Protein AF-0000000065960435 (afdb_homodimer)

pLDDT: mean 92.98, std 10.76, range [47.56, 98.94]

Radius of gyration: 24.52 Å; Cα contacts (8 Å, |Δi|>4): 1076; chains: 2; bounding box: 46×84×53 Å

Organism: Thermoplasma acidophilum (strain ATCC 25905 / DSM 1728 / JCM 9062 / NBRC 15155 / AMRC-C165) (NCBI:txid273075)

InterPro domains:
  IPR001048 Aspartate/glutamate/uridylate kinase [PF00696] (2-215)
  IPR024192 Fosfomycin resistance kinase, FomA-type [NF040647] (2-244)
  IPR024192 Fosfomycin resistance kinase, FomA-type [PIRSF016496] (1-245)
  IPR024192 Fosfomycin resistance kinase, FomA-type [cd04241] (1-244)
  IPR036393 Acetylglutamate kinase-like superfamily [G3DSA:3.40.1160.10] (1-245)
  IPR036393 Acetylglutamate kinase-like superfamily [SSF53633] (1-244)

Secondary structure (DSSP, 8-state):
-EEEEE-HHHHB-TTSTT-B-HHHHHHHHHHHTT-TTEEEEEE--HHHHHHHHHHTT-SEE--HHHHHHHHHHHHHHHHHHHHHHHHHHHTT--EEE--GGG-EETTEE--HHHHHHHHTT-EEEEE-EEEE-SSSEEEEE-HHHHHHHHHHHH--SEEEEEESSSS-BSS-TTT-TT--B-SEE-TTTSHHHHHHH--HHHHHHHHHHHHHHTT-SS-EEEEETT-GGGGGGTTSTT--SEEE-/-EEEEE-HHHHB-TTSTT-B-HHHHHHHHHHHTT-TTEEEEEE--HHHHHHHHHHTT-SEE--HHHHHHHHHHHHHHHHHHHHHHHHHHHTT--EEE--GGG-EETTEE--HHHHHHHHTT-EEEEE-EEEE-SSSEEEEE-HHHHHHHHHHHH--SEEEEEESSSS-BSS-TTT-TT--B-SEE-TTTSHHHHHHH--HHHHHHHHHHHHHHTT-SS-EEEEETT-GGGGGGTTSTT--SEEE-

Sequence (490 aa):
MMILKIGGSVITDKSAYRTARTYAIRSIVKVLSGIEDLVCVVHGGGSFGHIKAMEFGLPGPKNPRSSIGYSIVHRDMENLDLMVIDAMIEMGMRPISVPISALRYDGRFDYTPLIRYIDAGFVPVSYGDVYIKDEHSYGIYSGDDIMADMAELLKPDVAVFLTDVDGIYSKDPKRNPDAVLLRDIDTNITFDRVQNDVTGGIGKKFESMVKMKSSVKNGVYLINGNHPERIGDIGKESFIGTVIRMMILKIGGSVITDKSAYRTARTYAIRSIVKVLSGIEDLVCVVHGGGSFGHIKAMEFGLPGPKNPRSSIGYSIVHRDMENLDLMVIDAMIEMGMRPISVPISALRYDGRFDYTPLIRYIDAGFVPVSYGDVYIKDEHSYGIYSGDDIMADMAELLKPDVAVFLTDVDGIYSKDPKRNPDAVLLRDIDTNITFDRVQNDVTGGIGKKFESMVKMKSSVKNGVYLINGNHPERIGDIGKESFIGTVIR

Foldseek 3Di:
DEEEEEEQQQFADLVDALGGNLVLLLVLLLLVLPPQQYQEYEYEQRNLADPLCVVQVPFDWDDPSVVVSQVSSQVSSVVVVVSNVVSNVVSVAAEDEDEQQVQDDPQDGDCVVSVVCSVVPHHYYYAWGWHDRDPTTIHIQGSLNVQLVCLQVPLEQEYEYADQDQEQWLADCVVPVVIDHAAEDACPPSPVRSLVHQDDPRNVNVVSQQSSQVSHNNWYWYHHSSPSVLVVQPPHPPRTYHTYD/DEEEEEEQQQFADLVDALGGNLVLLLVLLLLVLPPQQYQEYEYEQRNLADPLCVVQVPFDWDDPSVVVSQVSSQVSSVVVVVSNVVSNVVSVAAEDEDEQQVQDDPQDGDCVVSVVCSVVVHHYYYAWGWHDRDPTTIHIQGSLNVQLVCLQVPLEQEYEYADQDQEQWLADCVVPVPIDHAAEDACPPSPVRSLVHQDDPRNVNVVSQQSSQVSHNNWYWYHHSSPSVLVVQPPHPPRTYHTYD

Structure (mmCIF, N/CA/C/O backbone):
data_AF-0000000065960435-model_v1
#
loop_
_entity.id
_entity.type
_entity.pdbx_description
1 polymer 'Isopentenyl phosphate kinase'
#
loop_
_atom_site.group_PDB
_atom_site.id
_atom_site.type_symbol
_atom_site.label_atom_id
_atom_site.label_alt_id
_atom_site.label_comp_id
_atom_site.label_asym_id
_atom_site.label_entity_id
_atom_site.label_seq_id
_atom_site.pdbx_PDB_ins_code
_atom_site.Cartn_x
_atom_site.Cartn_y
_atom_site.Cartn_z
_atom_site.occupancy
_atom_site.B_iso_or_equiv
_atom_site.auth_seq_id
_atom_site.auth_comp_id
_atom_site.auth_asym_id
_atom_site.auth_atom_id
_atom_site.pdbx_PDB_model_num
ATOM 1 N N . MET A 1 1 ? 10.617 -15.359 -18.359 1 97.44 1 MET A N 1
ATOM 2 C CA . MET A 1 1 ? 9.844 -14.508 -17.453 1 97.44 1 MET A CA 1
ATOM 3 C C . MET A 1 1 ? 8.703 -15.297 -16.812 1 97.44 1 MET A C 1
ATOM 5 O O . MET A 1 1 ? 7.965 -16 -17.5 1 97.44 1 MET A O 1
ATOM 9 N N . MET A 1 2 ? 8.648 -15.258 -15.516 1 98.69 2 MET A N 1
ATOM 10 C CA . MET A 1 2 ? 7.641 -15.992 -14.758 1 98.69 2 MET A CA 1
ATOM 11 C C . MET A 1 2 ? 6.816 -15.047 -13.891 1 98.69 2 MET A C 1
ATOM 13 O O . MET A 1 2 ? 7.363 -14.156 -13.25 1 98.69 2 MET A O 1
ATOM 17 N N . ILE A 1 3 ? 5.535 -15.188 -13.922 1 98.88 3 ILE A N 1
ATOM 18 C CA . ILE A 1 3 ? 4.652 -14.57 -12.938 1 98.88 3 ILE A CA 1
ATOM 19 C C . ILE A 1 3 ? 4.008 -15.656 -12.078 1 98.88 3 ILE A C 1
ATOM 21 O O . ILE A 1 3 ? 3.779 -16.766 -12.539 1 98.88 3 ILE A O 1
ATOM 25 N N . LEU A 1 4 ? 3.746 -15.375 -10.852 1 98.88 4 LEU A N 1
ATOM 26 C CA . LEU A 1 4 ? 3.342 -16.422 -9.922 1 98.88 4 LEU A CA 1
ATOM 27 C C . LEU A 1 4 ? 2.342 -15.891 -8.898 1 98.88 4 LEU A C 1
ATOM 29 O O . LEU A 1 4 ? 2.514 -14.789 -8.367 1 98.88 4 LEU A O 1
ATOM 33 N N . LYS A 1 5 ? 1.325 -16.656 -8.656 1 98.62 5 LYS A N 1
ATOM 34 C CA . LYS A 1 5 ? 0.346 -16.328 -7.625 1 98.62 5 LYS A CA 1
ATOM 35 C C . LYS A 1 5 ? 0.41 -17.328 -6.473 1 98.62 5 LYS A C 1
ATOM 37 O O . LYS A 1 5 ? 0.355 -18.547 -6.695 1 98.62 5 LYS A O 1
ATOM 42 N N . ILE A 1 6 ? 0.52 -16.828 -5.309 1 98.69 6 ILE A N 1
ATOM 43 C CA . ILE A 1 6 ? 0.406 -17.641 -4.098 1 98.69 6 ILE A CA 1
ATOM 44 C C . ILE A 1 6 ? -1.042 -17.625 -3.611 1 98.69 6 ILE A C 1
ATOM 46 O O . ILE A 1 6 ? -1.566 -16.594 -3.207 1 98.69 6 ILE A O 1
ATOM 50 N N . GLY A 1 7 ? -1.654 -18.781 -3.568 1 96.69 7 GLY A N 1
ATOM 51 C CA . GLY A 1 7 ? -3.029 -18.875 -3.102 1 96.69 7 GLY A CA 1
ATOM 52 C C . GLY A 1 7 ? -3.184 -18.547 -1.63 1 96.69 7 GLY A C 1
ATOM 53 O O . GLY A 1 7 ? -2.369 -18.953 -0.805 1 96.69 7 GLY A O 1
ATOM 54 N N . GLY A 1 8 ? -4.195 -17.828 -1.324 1 95.94 8 GLY A N 1
ATOM 55 C CA . GLY A 1 8 ? -4.48 -17.531 0.068 1 95.94 8 GLY A CA 1
ATOM 56 C C . GLY A 1 8 ? -4.676 -18.766 0.923 1 95.94 8 GLY A C 1
ATOM 57 O O . GLY A 1 8 ? -4.336 -18.766 2.107 1 95.94 8 GLY A O 1
ATOM 58 N N . SER A 1 9 ? -5.191 -19.812 0.311 1 93.12 9 SER A N 1
ATOM 59 C CA . SER A 1 9 ? -5.449 -21.062 1.029 1 93.12 9 SER A CA 1
ATOM 60 C C . SER A 1 9 ? -4.145 -21.734 1.44 1 93.12 9 SER A C 1
ATOM 62 O O . SER A 1 9 ? -4.129 -22.547 2.373 1 93.12 9 SER A O 1
ATOM 64 N N . VAL A 1 10 ? -3.107 -21.406 0.71 1 96.69 10 VAL A N 1
ATOM 65 C CA . VAL A 1 10 ? -1.812 -22.016 1.014 1 96.69 10 VAL A CA 1
ATOM 66 C C . VAL A 1 10 ? -1.172 -21.281 2.195 1 96.69 10 VAL A C 1
ATOM 68 O O . VAL A 1 10 ? -0.597 -21.922 3.084 1 96.69 10 VAL A O 1
ATOM 71 N N . ILE A 1 11 ? -1.399 -19.953 2.297 1 98.31 11 ILE A N 1
ATOM 72 C CA . ILE A 1 11 ? -0.561 -19.188 3.217 1 98.31 11 ILE A CA 1
ATOM 73 C C . ILE A 1 11 ? -1.402 -18.703 4.391 1 98.31 11 ILE A C 1
ATOM 75 O O . ILE A 1 11 ? -0.906 -17.969 5.25 1 98.31 11 ILE A O 1
ATOM 79 N N . THR A 1 12 ? -2.656 -19.016 4.461 1 97.88 12 THR A N 1
ATOM 80 C CA . THR A 1 12 ? -3.492 -18.656 5.602 1 97.88 12 THR A CA 1
ATOM 81 C C . THR A 1 12 ? -4.344 -19.844 6.051 1 97.88 12 THR A C 1
ATOM 83 O O . THR A 1 12 ? -4.535 -20.797 5.293 1 97.88 12 THR A O 1
ATOM 86 N N . ASP A 1 13 ? -4.777 -19.797 7.305 1 95.25 13 ASP A N 1
ATOM 87 C CA . ASP A 1 13 ? -5.801 -20.688 7.828 1 95.25 13 ASP A CA 1
ATOM 88 C C . ASP A 1 13 ? -7.195 -20.094 7.66 1 95.25 13 ASP A C 1
ATOM 90 O O . ASP A 1 13 ? -7.559 -19.141 8.359 1 95.25 13 ASP A O 1
ATOM 94 N N . LYS A 1 14 ? -7.969 -20.609 6.801 1 89 14 LYS A N 1
ATOM 95 C CA . LYS A 1 14 ? -9.25 -20.031 6.41 1 89 14 LYS A CA 1
ATOM 96 C C . LYS A 1 14 ? -10.266 -20.141 7.543 1 89 14 LYS A C 1
ATOM 98 O O . LYS A 1 14 ? -11.305 -19.469 7.52 1 89 14 LYS A O 1
ATOM 103 N N . SER A 1 15 ? -9.969 -20.953 8.5 1 89.88 15 SER A N 1
ATOM 104 C CA . SER A 1 15 ? -10.93 -21.219 9.555 1 89.88 15 SER A CA 1
ATOM 105 C C . SER A 1 15 ? -10.828 -20.188 10.672 1 89.88 15 SER A C 1
ATOM 107 O O . SER A 1 15 ? -11.703 -20.109 11.539 1 89.88 15 SER A O 1
ATOM 109 N N . ALA A 1 16 ? -9.766 -19.328 10.609 1 94.25 16 ALA A N 1
ATOM 110 C CA . ALA A 1 16 ? -9.578 -18.328 11.656 1 94.25 16 ALA A CA 1
ATOM 111 C C . ALA A 1 16 ? -9.18 -16.984 11.062 1 94.25 16 ALA A C 1
ATOM 113 O O . ALA A 1 16 ? -8.344 -16.922 10.156 1 94.25 16 ALA A O 1
ATOM 114 N N . TYR A 1 17 ? -9.789 -15.945 11.625 1 95.38 17 TYR A N 1
ATOM 115 C CA . TYR A 1 17 ? -9.594 -14.586 11.133 1 95.38 17 TYR A CA 1
ATOM 116 C C . TYR A 1 17 ? -8.133 -14.172 11.25 1 95.38 17 TYR A C 1
ATOM 118 O O . TYR A 1 17 ? -7.5 -14.375 12.289 1 95.38 17 TYR A O 1
ATOM 126 N N . ARG A 1 18 ? -7.551 -13.641 10.133 1 96.31 18 ARG A N 1
ATOM 127 C CA . ARG A 1 18 ? -6.215 -13.062 10.039 1 96.31 18 ARG A CA 1
ATOM 128 C C . ARG A 1 18 ? -5.168 -14 10.633 1 96.31 18 ARG A C 1
ATOM 130 O O . ARG A 1 18 ? -4.383 -13.594 11.492 1 96.31 18 ARG A O 1
ATOM 137 N N . THR A 1 19 ? -5.184 -15.266 10.18 1 97.44 19 THR A N 1
ATOM 138 C CA . THR A 1 19 ? -4.242 -16.281 10.648 1 97.44 19 THR A CA 1
ATOM 139 C C . THR A 1 19 ? -3.338 -16.75 9.508 1 97.44 19 THR A C 1
ATOM 141 O O . THR A 1 19 ? -3.754 -17.531 8.664 1 97.44 19 THR A O 1
ATOM 144 N N . ALA A 1 20 ? -2.143 -16.328 9.508 1 98.25 20 ALA A N 1
ATOM 145 C CA . ALA A 1 20 ? -1.171 -16.625 8.461 1 98.25 20 ALA A CA 1
ATOM 146 C C . ALA A 1 20 ? -0.432 -17.938 8.766 1 98.25 20 ALA A C 1
ATOM 148 O O . ALA A 1 20 ? -0.21 -18.266 9.938 1 98.25 20 ALA A O 1
ATOM 149 N N . ARG A 1 21 ? -0.144 -18.656 7.793 1 98.31 21 ARG A N 1
ATOM 150 C CA . ARG A 1 21 ? 0.788 -19.781 7.879 1 98.31 21 ARG A CA 1
ATOM 151 C C . ARG A 1 21 ? 2.211 -19.328 7.562 1 98.31 21 ARG A C 1
ATOM 153 O O . ARG A 1 21 ? 2.705 -19.562 6.457 1 98.31 21 ARG A O 1
ATOM 160 N N . THR A 1 22 ? 2.848 -18.812 8.547 1 98 22 THR A N 1
ATOM 161 C CA . THR A 1 22 ? 4.145 -18.172 8.375 1 98 22 THR A CA 1
ATOM 162 C C . THR A 1 22 ? 5.164 -19.156 7.801 1 98 22 THR A C 1
ATOM 164 O O . THR A 1 22 ? 5.992 -18.766 6.965 1 98 22 THR A O 1
ATOM 167 N N . TYR A 1 23 ? 5.109 -20.391 8.211 1 97.88 23 TYR A N 1
ATOM 168 C CA . TYR A 1 23 ? 6.031 -21.391 7.699 1 97.88 23 TYR A CA 1
ATOM 169 C C . TYR A 1 23 ? 5.832 -21.594 6.199 1 97.88 23 TYR A C 1
ATOM 171 O O . TYR A 1 23 ? 6.805 -21.703 5.449 1 97.88 23 TYR A O 1
ATOM 179 N N . ALA A 1 24 ? 4.586 -21.672 5.781 1 98.38 24 ALA A N 1
ATOM 180 C CA . ALA A 1 24 ? 4.285 -21.844 4.363 1 98.38 24 ALA A CA 1
ATOM 181 C C . ALA A 1 24 ? 4.801 -20.656 3.555 1 98.38 24 ALA A C 1
ATOM 183 O O . ALA A 1 24 ? 5.398 -20.828 2.49 1 98.38 24 ALA A O 1
ATOM 184 N N . ILE A 1 25 ? 4.59 -19.438 4.062 1 98.81 25 ILE A N 1
ATOM 185 C CA . ILE A 1 25 ? 5.07 -18.219 3.4 1 98.81 25 ILE A CA 1
ATOM 186 C C . ILE A 1 25 ? 6.586 -18.297 3.225 1 98.81 25 ILE A C 1
ATOM 188 O O . ILE A 1 25 ? 7.098 -18.125 2.117 1 98.81 25 ILE A O 1
ATOM 192 N N . ARG A 1 26 ? 7.266 -18.625 4.277 1 98.62 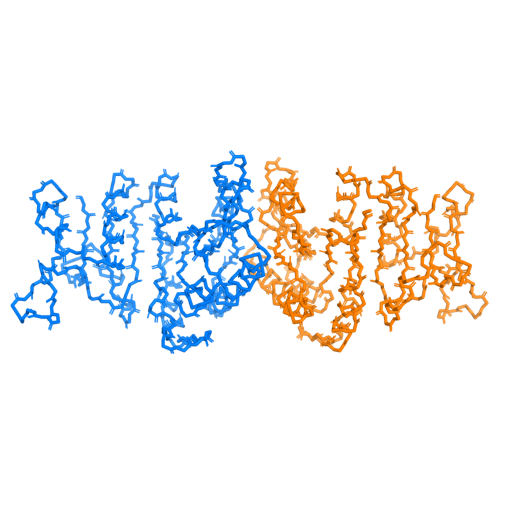26 ARG A N 1
ATOM 193 C CA . ARG A 1 26 ? 8.727 -18.656 4.254 1 98.62 26 ARG A CA 1
ATOM 194 C C . ARG A 1 26 ? 9.242 -19.75 3.326 1 98.62 26 ARG A C 1
ATOM 196 O O . ARG A 1 26 ? 10.211 -19.547 2.592 1 98.62 26 ARG A O 1
ATOM 203 N N . SER A 1 27 ? 8.578 -20.906 3.363 1 98.62 27 SER A N 1
ATOM 204 C CA . SER A 1 27 ? 8.984 -22.016 2.516 1 98.62 27 SER A CA 1
ATOM 205 C C . SER A 1 27 ? 8.828 -21.672 1.038 1 98.62 27 SER A C 1
ATOM 207 O O . SER A 1 27 ? 9.711 -21.969 0.232 1 98.62 27 SER A O 1
ATOM 209 N N . ILE A 1 28 ? 7.754 -21.078 0.711 1 98.88 28 ILE A N 1
ATOM 210 C CA . ILE A 1 28 ? 7.496 -20.688 -0.671 1 98.88 28 ILE A CA 1
ATOM 211 C C . ILE A 1 28 ? 8.508 -19.641 -1.113 1 98.88 28 ILE A C 1
ATOM 213 O O . ILE A 1 28 ? 9.125 -19.766 -2.174 1 98.88 28 ILE A O 1
ATOM 217 N N . VAL A 1 29 ? 8.727 -18.625 -0.277 1 98.88 29 VAL A N 1
ATOM 218 C CA . VAL A 1 29 ? 9.609 -17.516 -0.619 1 98.88 29 VAL A CA 1
ATOM 219 C C . VAL A 1 29 ? 11.039 -18.016 -0.764 1 98.88 29 VAL A C 1
ATOM 221 O O . VAL A 1 29 ? 11.789 -17.531 -1.618 1 98.88 29 VAL A O 1
ATOM 224 N N . LYS A 1 30 ? 11.414 -18.969 0.085 1 98.75 30 LYS A N 1
ATOM 225 C CA . LYS A 1 30 ? 12.742 -19.562 -0.038 1 98.75 30 LYS A CA 1
ATOM 226 C C . LYS A 1 30 ? 12.961 -20.125 -1.435 1 98.75 30 LYS A C 1
ATOM 228 O O . LYS A 1 30 ? 14.016 -19.906 -2.041 1 98.75 30 LYS A O 1
ATOM 233 N N . VAL A 1 31 ? 12.016 -20.828 -1.966 1 98.81 31 VAL A N 1
ATOM 234 C CA . VAL A 1 31 ? 12.109 -21.406 -3.305 1 98.81 31 VAL A CA 1
ATOM 235 C C . VAL A 1 31 ? 12.109 -20.297 -4.348 1 98.81 31 VAL A C 1
ATOM 237 O O . VAL A 1 31 ? 12.922 -20.312 -5.277 1 98.81 31 VAL A O 1
ATOM 240 N N . LEU A 1 32 ? 11.234 -19.297 -4.191 1 98.81 32 LEU A N 1
ATOM 241 C CA . LEU A 1 32 ? 11.109 -18.203 -5.145 1 98.81 32 LEU A CA 1
ATOM 242 C C . LEU A 1 32 ? 12.414 -17.422 -5.25 1 98.81 32 LEU A C 1
ATOM 244 O O . LEU A 1 32 ? 12.758 -16.922 -6.32 1 98.81 32 LEU A O 1
ATOM 248 N N . SER A 1 33 ? 13.125 -17.312 -4.102 1 98.44 33 SER A N 1
ATOM 249 C CA . SER A 1 33 ? 14.352 -16.516 -4.047 1 98.44 33 SER A CA 1
ATOM 250 C C . SER A 1 33 ? 15.414 -17.078 -4.98 1 98.44 33 SER A C 1
ATOM 252 O O . SER A 1 33 ? 16.359 -16.375 -5.355 1 98.44 33 SER A O 1
ATOM 254 N N . GLY A 1 34 ? 15.234 -18.375 -5.371 1 97.75 34 GLY A N 1
ATOM 255 C CA . GLY A 1 34 ? 16.188 -19 -6.27 1 97.75 34 GLY A CA 1
ATOM 256 C C . GLY A 1 34 ? 15.773 -18.922 -7.727 1 97.75 34 GLY A C 1
ATOM 257 O O . GLY A 1 34 ? 16.469 -19.422 -8.609 1 97.75 34 GLY A O 1
ATOM 258 N N . ILE A 1 35 ? 14.68 -18.266 -8.031 1 97.56 35 ILE A N 1
ATOM 259 C CA . ILE A 1 35 ? 14.156 -18.172 -9.391 1 97.56 35 ILE A CA 1
ATOM 260 C C . ILE A 1 35 ? 14.516 -16.828 -10 1 97.56 35 ILE A C 1
ATOM 262 O O . ILE A 1 35 ? 13.891 -15.812 -9.695 1 97.56 35 ILE A O 1
ATOM 266 N N . GLU A 1 36 ? 15.391 -16.75 -10.891 1 94.38 36 GLU A N 1
ATOM 267 C CA . GLU A 1 36 ? 15.938 -15.516 -11.453 1 94.38 36 GLU A CA 1
ATOM 268 C C . GLU A 1 36 ? 14.93 -14.836 -12.367 1 94.38 36 GLU A C 1
ATOM 270 O O . GLU A 1 36 ? 14.914 -13.602 -12.469 1 94.38 36 GLU A O 1
ATOM 275 N N . ASP A 1 37 ? 14.062 -15.641 -12.984 1 96.94 37 ASP A N 1
ATOM 276 C CA . ASP A 1 37 ? 13.18 -15.07 -14 1 96.94 37 ASP A CA 1
ATOM 277 C C . ASP A 1 37 ? 11.82 -14.711 -13.414 1 96.94 37 ASP A C 1
ATOM 279 O O . ASP A 1 37 ? 10.875 -14.406 -14.148 1 96.94 37 ASP A O 1
ATOM 283 N N . LEU A 1 38 ? 11.703 -14.758 -12.094 1 98.56 38 LEU A N 1
ATOM 284 C CA . LEU A 1 38 ? 10.477 -14.328 -11.43 1 98.56 38 LEU A CA 1
ATOM 285 C C . LEU A 1 38 ? 10.344 -12.812 -11.461 1 98.56 38 LEU A C 1
ATOM 287 O O . LEU A 1 38 ? 11.188 -12.102 -10.906 1 98.56 38 LEU A O 1
ATOM 291 N N . VAL A 1 39 ? 9.242 -12.297 -12.062 1 98.5 39 VAL A N 1
ATOM 292 C CA . VAL A 1 39 ? 9.203 -10.852 -12.258 1 98.5 39 VAL A CA 1
ATOM 293 C C . VAL A 1 39 ? 8.023 -10.258 -11.484 1 98.5 39 VAL A C 1
ATOM 295 O O . VAL A 1 39 ? 7.949 -9.039 -11.305 1 98.5 39 VAL A O 1
ATOM 298 N N . CYS A 1 40 ? 7.098 -11.07 -10.984 1 98.69 40 CYS A N 1
ATOM 299 C CA . CYS A 1 40 ? 5.922 -10.586 -10.281 1 98.69 40 CYS A CA 1
ATOM 300 C C . CYS A 1 40 ? 5.32 -11.672 -9.398 1 98.69 40 CYS A C 1
ATOM 302 O O . CYS A 1 40 ? 5.254 -12.836 -9.797 1 98.69 40 CYS A O 1
ATOM 304 N N . VAL A 1 41 ? 4.938 -11.305 -8.242 1 98.94 41 VAL A N 1
ATOM 305 C CA . VAL A 1 41 ? 4.242 -12.195 -7.32 1 98.94 41 VAL A CA 1
ATOM 306 C C . VAL A 1 41 ? 2.885 -11.602 -6.953 1 98.94 41 VAL A C 1
ATOM 308 O O . VAL A 1 41 ? 2.781 -10.406 -6.652 1 98.94 41 VAL A O 1
ATOM 311 N N . VAL A 1 42 ? 1.869 -12.375 -7.062 1 98.88 42 VAL A N 1
ATOM 312 C CA . VAL A 1 42 ? 0.528 -12.023 -6.605 1 98.88 42 VAL A CA 1
ATOM 313 C C . VAL A 1 42 ? 0.083 -12.992 -5.512 1 98.88 42 VAL A C 1
ATOM 315 O O . VAL A 1 42 ? 0.426 -14.172 -5.547 1 98.88 42 VAL A O 1
ATOM 318 N N . HIS A 1 43 ? -0.609 -12.516 -4.535 1 98.62 43 HIS A N 1
ATOM 319 C CA . HIS A 1 43 ? -1.116 -13.477 -3.566 1 98.62 43 HIS A CA 1
ATOM 320 C C . HIS A 1 43 ? -2.598 -13.25 -3.285 1 98.62 43 HIS A C 1
ATOM 322 O O . HIS A 1 43 ? -3.127 -12.172 -3.559 1 98.62 43 HIS A O 1
ATOM 328 N N . GLY A 1 44 ? -3.258 -14.32 -2.812 1 96.38 44 GLY A N 1
ATOM 329 C CA . GLY A 1 44 ? -4.641 -14.242 -2.375 1 96.38 44 GLY A CA 1
ATOM 330 C C . GLY A 1 44 ? -4.789 -13.828 -0.923 1 96.38 44 GLY A C 1
ATOM 331 O O . GLY A 1 44 ? -3.799 -13.5 -0.262 1 96.38 44 GLY A O 1
ATOM 332 N N . GLY A 1 45 ? -6.031 -13.789 -0.485 1 95.06 45 GLY A N 1
ATOM 333 C CA . GLY A 1 45 ? -6.258 -13.203 0.827 1 95.06 45 GLY A CA 1
ATOM 334 C C . GLY A 1 45 ? -6.594 -14.234 1.889 1 95.06 45 GLY A C 1
ATOM 335 O O . GLY A 1 45 ? -6.391 -14 3.08 1 95.06 45 GLY A O 1
ATOM 336 N N . GLY A 1 46 ? -7.215 -15.391 1.48 1 92.88 46 GLY A N 1
ATOM 337 C CA . GLY A 1 46 ? -7.633 -16.391 2.457 1 92.88 46 GLY A CA 1
ATOM 338 C C . GLY A 1 46 ? -8.406 -15.789 3.621 1 92.88 46 GLY A C 1
ATOM 339 O O . GLY A 1 46 ? -9.383 -15.062 3.422 1 92.88 46 GLY A O 1
ATOM 340 N N . SER A 1 47 ? -7.945 -16.031 4.844 1 93.19 47 SER A N 1
ATOM 341 C CA . SER A 1 47 ? -8.656 -15.602 6.043 1 93.19 47 SER A CA 1
ATOM 342 C C . SER A 1 47 ? -8.477 -14.102 6.285 1 93.19 47 SER A C 1
ATOM 344 O O . SER A 1 47 ? -9.156 -13.523 7.137 1 93.19 47 SER A O 1
ATOM 346 N N . PHE A 1 48 ? -7.598 -13.43 5.574 1 95.06 48 PHE A N 1
ATOM 347 C CA . PHE A 1 48 ? -7.363 -12 5.723 1 95.06 48 PHE A CA 1
ATOM 348 C C . PHE A 1 48 ? -8.336 -11.195 4.863 1 95.06 48 PHE A C 1
ATOM 350 O O . PHE A 1 48 ? -8.664 -10.055 5.188 1 95.06 48 PHE A O 1
ATOM 357 N N . GLY A 1 49 ? -8.82 -11.719 3.83 1 92.56 49 GLY A N 1
ATOM 358 C CA . GLY A 1 49 ? -9.711 -11 2.943 1 92.56 49 GLY A CA 1
ATOM 359 C C . GLY A 1 49 ? -11.141 -11.523 2.975 1 92.56 49 GLY A C 1
ATOM 360 O O . GLY A 1 49 ? -12.086 -10.758 3.18 1 92.56 49 GLY A O 1
ATOM 361 N N . HIS A 1 50 ? -11.273 -12.773 3.004 1 91.75 50 HIS A N 1
ATOM 362 C CA . HIS A 1 50 ? -12.555 -13.406 2.707 1 91.75 50 HIS A CA 1
ATOM 363 C C . HIS A 1 50 ? -13.523 -13.258 3.875 1 91.75 50 HIS A C 1
ATOM 365 O O . HIS A 1 50 ? -14.695 -12.945 3.674 1 91.75 50 HIS A O 1
ATOM 371 N N . ILE A 1 51 ? -13.094 -13.453 5.043 1 93.81 51 ILE A N 1
ATOM 372 C CA . ILE A 1 51 ? -13.977 -13.484 6.207 1 93.81 51 ILE A CA 1
ATOM 373 C C . ILE A 1 51 ? -14.633 -12.125 6.395 1 93.81 51 ILE A C 1
ATOM 375 O O . ILE A 1 51 ? -15.867 -12.031 6.477 1 93.81 51 ILE A O 1
ATOM 379 N N . LYS A 1 52 ? -13.852 -11.07 6.406 1 96.88 52 LYS A N 1
ATOM 380 C CA . LYS A 1 52 ? -14.414 -9.734 6.609 1 96.88 52 LYS A CA 1
ATOM 381 C C . LYS A 1 52 ? -15.156 -9.258 5.363 1 96.88 52 LYS A C 1
ATOM 383 O O . LYS A 1 52 ? -16.156 -8.539 5.465 1 96.88 52 LYS A O 1
ATOM 388 N N . ALA A 1 53 ? -14.672 -9.695 4.164 1 97.06 53 ALA A N 1
ATOM 389 C CA . ALA A 1 53 ? -15.43 -9.359 2.959 1 97.06 53 ALA A CA 1
ATOM 390 C C . ALA A 1 53 ? -16.859 -9.891 3.043 1 97.06 53 ALA A C 1
ATOM 392 O O . ALA A 1 53 ? -17.812 -9.156 2.787 1 97.06 53 ALA A O 1
ATOM 393 N N . MET A 1 54 ? -16.969 -11.148 3.438 1 95.62 54 MET A N 1
ATOM 394 C CA . MET A 1 54 ? -18.281 -11.758 3.574 1 95.62 54 MET A CA 1
ATOM 395 C C . MET A 1 54 ? -19.094 -11.07 4.668 1 95.62 54 MET A C 1
ATOM 397 O O . MET A 1 54 ? -20.266 -10.766 4.473 1 95.62 54 MET A O 1
ATOM 401 N N . GLU A 1 55 ? -18.531 -10.812 5.766 1 96.94 55 GLU A N 1
ATOM 402 C CA . GLU A 1 55 ? -19.188 -10.195 6.91 1 96.94 55 GLU A CA 1
ATOM 403 C C . GLU A 1 55 ? -19.766 -8.828 6.543 1 96.94 55 GLU A C 1
ATOM 405 O O . GLU A 1 55 ? -20.844 -8.461 7.008 1 96.94 55 GLU A O 1
ATOM 410 N N . PHE A 1 56 ? -19.078 -8.062 5.664 1 98.06 56 PHE A N 1
ATOM 411 C CA . PHE A 1 56 ? -19.453 -6.68 5.414 1 98.06 56 PHE A CA 1
ATOM 412 C C . PHE A 1 56 ? -20.125 -6.539 4.055 1 98.06 56 PHE A C 1
ATOM 414 O O . PHE A 1 56 ? -20.344 -5.422 3.578 1 98.06 56 PHE A O 1
ATOM 421 N N . GLY A 1 57 ? -20.375 -7.664 3.377 1 97.31 57 GLY A N 1
ATOM 422 C CA . GLY A 1 57 ? -21.141 -7.652 2.145 1 97.31 57 GLY A CA 1
ATOM 423 C C . GLY A 1 57 ? -20.344 -7.188 0.943 1 97.31 57 GLY A C 1
ATOM 424 O O . GLY A 1 57 ? -20.844 -6.426 0.113 1 97.31 57 GLY A O 1
ATOM 425 N N . LEU A 1 58 ? -19.078 -7.59 0.856 1 97.81 58 LEU A N 1
ATOM 426 C CA . LEU A 1 58 ? -18.203 -7.238 -0.26 1 97.81 58 LEU A CA 1
ATOM 427 C C . LEU A 1 58 ? -17.891 -8.469 -1.112 1 97.81 58 LEU A C 1
ATOM 429 O O . LEU A 1 58 ? -17.625 -9.547 -0.579 1 97.81 58 LEU A O 1
ATOM 433 N N . PRO A 1 59 ? -17.938 -8.414 -2.404 1 97.5 59 PRO A N 1
ATOM 434 C CA . PRO A 1 59 ? -18.359 -7.234 -3.174 1 97.5 59 PRO A CA 1
ATOM 435 C C . PRO A 1 59 ? -19.859 -6.973 -3.08 1 97.5 59 PRO A C 1
ATOM 437 O O . PRO A 1 59 ? -20.625 -7.867 -2.715 1 97.5 59 PRO A O 1
ATOM 440 N N . GLY A 1 60 ? -20.266 -5.695 -3.396 1 98 60 GLY A N 1
ATOM 441 C CA . GLY A 1 60 ? -21.672 -5.344 -3.297 1 98 60 GLY A CA 1
ATOM 442 C C . GLY A 1 60 ? -21.922 -3.848 -3.295 1 98 60 GLY A C 1
ATOM 443 O O . GLY A 1 60 ? -21.016 -3.066 -3.617 1 98 60 GLY A O 1
ATOM 444 N N . PRO A 1 61 ? -23.156 -3.434 -2.975 1 98.25 61 PRO A N 1
ATOM 445 C CA . PRO A 1 61 ? -23.516 -2.018 -3.01 1 98.25 61 PRO A CA 1
ATOM 446 C C . PRO A 1 61 ? -22.797 -1.188 -1.956 1 98.25 61 PRO A C 1
ATOM 448 O O . PRO A 1 61 ? -22.516 -1.68 -0.857 1 98.25 61 PRO A O 1
ATOM 451 N N . LYS A 1 62 ? -22.578 0.058 -2.299 1 98.12 62 LYS A N 1
ATOM 452 C CA . LYS A 1 62 ? -22 1.011 -1.354 1 98.12 62 LYS A CA 1
ATOM 453 C C . LYS A 1 62 ? -23.016 1.399 -0.28 1 98.12 62 LYS A C 1
ATOM 455 O O . LYS A 1 62 ? -24.125 1.822 -0.593 1 98.12 62 LYS A O 1
ATOM 460 N N . ASN A 1 63 ? -22.688 1.256 0.914 1 97.25 63 ASN A N 1
ATOM 461 C CA . ASN A 1 63 ? -23.406 1.729 2.094 1 97.25 63 ASN A CA 1
ATOM 462 C C . ASN A 1 63 ? -22.453 1.929 3.277 1 97.25 63 ASN A C 1
ATOM 464 O O . ASN A 1 63 ? -21.281 1.593 3.197 1 97.25 63 ASN A O 1
ATOM 468 N N . PRO A 1 64 ? -22.844 2.49 4.355 1 96 64 PRO A N 1
ATOM 469 C CA . PRO A 1 64 ? -21.953 2.768 5.48 1 96 64 PRO A CA 1
ATOM 470 C C . PRO A 1 64 ? -21.25 1.514 6 1 96 64 PRO A C 1
ATOM 472 O O . PRO A 1 64 ? -20.062 1.545 6.293 1 96 64 PRO A O 1
ATOM 475 N N . ARG A 1 65 ? -21.938 0.441 6.023 1 97.5 65 ARG A N 1
ATOM 476 C CA . ARG A 1 65 ? -21.391 -0.808 6.531 1 97.5 65 ARG A CA 1
ATOM 477 C C . ARG A 1 65 ? -20.328 -1.357 5.594 1 97.5 65 ARG A C 1
ATOM 479 O O . ARG A 1 65 ? -19.219 -1.714 6.027 1 97.5 65 ARG A O 1
ATOM 486 N N . SER A 1 66 ? -20.641 -1.436 4.281 1 98.31 66 SER A N 1
ATOM 487 C CA . SER A 1 66 ? -19.688 -1.973 3.314 1 98.31 66 SER A CA 1
ATOM 488 C C . SER A 1 66 ? -18.469 -1.068 3.182 1 98.31 66 SER A C 1
ATOM 490 O O . SER A 1 66 ? -17.359 -1.545 2.92 1 98.31 66 SER A O 1
ATOM 492 N N . SER A 1 67 ? -18.703 0.217 3.449 1 98.06 67 SER A N 1
ATOM 493 C CA . SER A 1 67 ? -17.578 1.147 3.395 1 98.06 67 SER A CA 1
ATOM 494 C C . SER A 1 67 ? -16.609 0.905 4.539 1 98.06 67 SER A C 1
ATOM 496 O O . SER A 1 67 ? -15.383 0.97 4.348 1 98.06 67 SER A O 1
ATOM 498 N N . ILE A 1 68 ? -17.141 0.635 5.691 1 97.88 68 ILE A N 1
ATOM 499 C CA . ILE A 1 68 ? -16.312 0.261 6.824 1 97.88 68 ILE A CA 1
ATOM 500 C C . ILE A 1 68 ? -15.57 -1.04 6.516 1 97.88 68 ILE A C 1
ATOM 502 O O . ILE A 1 68 ? -14.359 -1.146 6.742 1 97.88 68 ILE A O 1
ATOM 506 N N . GLY A 1 69 ? -16.297 -1.998 5.965 1 98.56 69 GLY A N 1
ATOM 507 C CA . GLY A 1 69 ? -15.711 -3.266 5.562 1 98.56 69 GLY A CA 1
ATOM 508 C C . GLY A 1 69 ? -14.609 -3.113 4.535 1 98.56 69 GLY A C 1
ATOM 509 O O . GLY A 1 69 ? -13.617 -3.846 4.566 1 98.56 69 GLY A O 1
ATOM 510 N N . TYR A 1 70 ? -14.773 -2.148 3.625 1 98.69 70 TYR A N 1
ATOM 511 C CA . TYR A 1 70 ? -13.781 -1.85 2.6 1 98.69 70 TYR A CA 1
ATOM 512 C C . TYR A 1 70 ? -12.422 -1.55 3.225 1 98.69 70 TYR A C 1
ATOM 514 O O . TYR A 1 70 ? -11.414 -2.158 2.855 1 98.69 70 TYR A O 1
ATOM 522 N N . SER A 1 71 ? -12.422 -0.68 4.242 1 98.81 71 SER A N 1
ATOM 523 C CA . SER A 1 71 ? -11.188 -0.303 4.93 1 98.81 71 SER A CA 1
ATOM 524 C C . SER A 1 71 ? -10.586 -1.489 5.672 1 98.81 71 SER A C 1
ATOM 526 O O . SER A 1 71 ? -9.367 -1.696 5.637 1 98.81 71 SER A O 1
ATOM 528 N N . ILE A 1 72 ? -11.406 -2.25 6.297 1 98.75 72 ILE A N 1
ATOM 529 C CA . ILE A 1 72 ? -10.961 -3.377 7.109 1 98.75 72 ILE A CA 1
ATOM 530 C C . ILE A 1 72 ? -10.336 -4.441 6.215 1 98.75 72 ILE A C 1
ATOM 532 O O . ILE A 1 72 ? -9.242 -4.941 6.504 1 98.75 72 ILE A O 1
ATOM 536 N N . VAL A 1 73 ? -11.008 -4.754 5.098 1 98.69 73 VAL A N 1
ATOM 537 C CA . VAL A 1 73 ? -10.516 -5.781 4.184 1 98.69 73 VAL A CA 1
ATOM 538 C C . VAL A 1 73 ? -9.18 -5.336 3.584 1 98.69 73 VAL A C 1
ATOM 540 O O . VAL A 1 73 ? -8.227 -6.113 3.535 1 98.69 73 VAL A O 1
ATOM 543 N N . HIS A 1 74 ? -9.094 -4.09 3.133 1 98.81 74 HIS A N 1
ATOM 544 C CA . HIS A 1 74 ? -7.84 -3.592 2.578 1 98.81 74 HIS A CA 1
ATOM 545 C C . HIS A 1 74 ? -6.715 -3.668 3.605 1 98.81 74 HIS A C 1
ATOM 547 O O . HIS A 1 74 ? -5.613 -4.121 3.291 1 98.81 74 HIS A O 1
ATOM 553 N N . ARG A 1 75 ? -7.016 -3.227 4.82 1 98.69 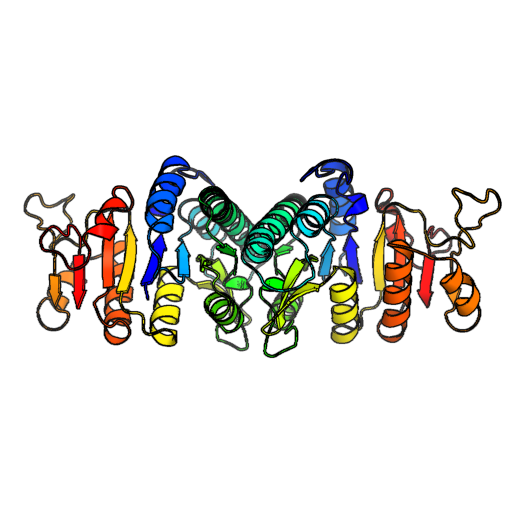75 ARG A N 1
ATOM 554 C CA . ARG A 1 75 ? -6.031 -3.293 5.895 1 98.69 75 ARG A CA 1
ATOM 555 C C . ARG A 1 75 ? -5.578 -4.73 6.137 1 98.69 75 ARG A C 1
ATOM 557 O O . ARG A 1 75 ? -4.387 -4.988 6.32 1 98.69 75 ARG A O 1
ATOM 564 N N . ASP A 1 76 ? -6.492 -5.641 6.18 1 98.69 76 ASP A N 1
ATOM 565 C CA . ASP A 1 76 ? -6.164 -7.043 6.395 1 98.69 76 ASP A CA 1
ATOM 566 C C . ASP A 1 76 ? -5.277 -7.578 5.273 1 98.69 76 ASP A C 1
ATOM 568 O O . ASP A 1 76 ? -4.301 -8.281 5.527 1 98.69 76 ASP A O 1
ATOM 572 N N . MET A 1 77 ? -5.605 -7.238 4.027 1 98.69 77 MET A N 1
ATOM 573 C CA . MET A 1 77 ? -4.812 -7.68 2.885 1 98.69 77 MET A CA 1
ATOM 574 C C . MET A 1 77 ? -3.412 -7.078 2.93 1 98.69 77 MET A C 1
ATOM 576 O O . MET A 1 77 ? -2.434 -7.75 2.598 1 98.69 77 MET A O 1
ATOM 580 N N . GLU A 1 78 ? -3.297 -5.809 3.328 1 98.56 78 GLU A N 1
ATOM 581 C CA . GLU A 1 78 ? -1.996 -5.164 3.48 1 98.56 78 GLU A CA 1
ATOM 582 C C . GLU A 1 78 ? -1.152 -5.871 4.539 1 98.56 78 GLU A C 1
ATOM 584 O O . GLU A 1 78 ? 0.06 -6.02 4.375 1 98.56 78 GLU A O 1
ATOM 589 N N . ASN A 1 79 ? -1.803 -6.266 5.641 1 98.56 79 ASN A N 1
ATOM 590 C CA . ASN A 1 79 ? -1.096 -6.992 6.688 1 98.56 79 ASN A CA 1
ATOM 591 C C . ASN A 1 79 ? -0.488 -8.289 6.16 1 98.56 79 ASN A C 1
ATOM 593 O O . ASN A 1 79 ? 0.676 -8.586 6.43 1 98.56 79 ASN A O 1
ATOM 597 N N . LEU A 1 80 ? -1.281 -9.008 5.453 1 98.75 80 LEU A N 1
ATOM 598 C CA . LEU A 1 80 ? -0.787 -10.258 4.879 1 98.75 80 LEU A CA 1
ATOM 599 C C . LEU A 1 80 ? 0.337 -9.984 3.885 1 98.75 80 LEU A C 1
ATOM 601 O O . LEU A 1 80 ? 1.344 -10.695 3.871 1 98.75 80 LEU A O 1
ATOM 605 N N . ASP A 1 81 ? 0.151 -8.984 3.088 1 98.88 81 ASP A N 1
ATOM 606 C CA . ASP A 1 81 ? 1.156 -8.625 2.092 1 98.88 81 ASP A CA 1
ATOM 607 C C . ASP A 1 81 ? 2.498 -8.312 2.754 1 98.88 81 ASP A C 1
ATOM 609 O O . ASP A 1 81 ? 3.551 -8.711 2.248 1 98.88 81 ASP A O 1
ATOM 613 N N . LEU A 1 82 ? 2.439 -7.629 3.857 1 98.75 82 LEU A N 1
ATOM 614 C CA . LEU A 1 82 ? 3.662 -7.27 4.566 1 98.75 82 LEU A CA 1
ATOM 615 C C . LEU A 1 82 ? 4.398 -8.516 5.047 1 98.75 82 LEU A C 1
ATOM 617 O O . LEU A 1 82 ? 5.633 -8.539 5.082 1 98.75 82 LEU A O 1
ATOM 621 N N . MET A 1 83 ? 3.674 -9.539 5.406 1 98.75 83 MET A N 1
ATOM 622 C CA . MET A 1 83 ? 4.312 -10.789 5.82 1 98.75 83 MET A CA 1
ATOM 623 C C . MET A 1 83 ? 5.051 -11.438 4.656 1 98.75 83 MET A C 1
ATOM 625 O O . MET A 1 83 ? 6.156 -11.945 4.824 1 98.75 83 MET A O 1
ATOM 629 N N . VAL A 1 84 ? 4.434 -11.375 3.484 1 98.88 84 VAL A N 1
ATOM 630 C CA . VAL A 1 84 ? 5.074 -11.898 2.283 1 98.88 84 VAL A CA 1
ATOM 631 C C . VAL A 1 84 ? 6.305 -11.062 1.946 1 98.88 84 VAL A C 1
ATOM 633 O O . VAL A 1 84 ? 7.383 -11.609 1.692 1 98.88 84 VAL A O 1
ATOM 636 N N . ILE A 1 85 ? 6.176 -9.758 2.027 1 98.88 85 ILE A N 1
ATOM 637 C CA . ILE A 1 85 ? 7.246 -8.82 1.721 1 98.88 85 ILE A CA 1
ATOM 638 C C . ILE A 1 85 ? 8.414 -9.031 2.684 1 98.88 85 ILE A C 1
ATOM 640 O O . ILE A 1 85 ? 9.57 -9.078 2.266 1 98.88 85 ILE A O 1
ATOM 644 N N . ASP A 1 86 ? 8.102 -9.188 3.957 1 98.69 86 ASP A N 1
ATOM 645 C CA . ASP A 1 86 ? 9.133 -9.414 4.965 1 98.69 86 ASP A CA 1
ATOM 646 C C . ASP A 1 86 ? 9.938 -10.672 4.656 1 98.69 86 ASP A C 1
ATOM 648 O O . ASP A 1 86 ? 11.164 -10.664 4.727 1 98.69 86 ASP A O 1
ATOM 652 N N . ALA A 1 87 ? 9.234 -11.727 4.352 1 98.88 87 ALA A N 1
ATOM 653 C CA . ALA A 1 87 ? 9.906 -12.984 4.027 1 98.88 87 ALA A CA 1
ATOM 654 C C . ALA A 1 87 ? 10.812 -12.828 2.809 1 98.88 87 ALA A C 1
ATOM 656 O O . ALA A 1 87 ? 11.922 -13.352 2.785 1 98.88 87 ALA A O 1
ATOM 657 N N . MET A 1 88 ? 10.352 -12.125 1.797 1 98.88 88 MET A N 1
ATOM 658 C CA . MET A 1 88 ? 11.125 -11.93 0.573 1 98.88 88 MET A CA 1
ATOM 659 C C . MET A 1 88 ? 12.383 -11.109 0.85 1 98.88 88 MET A C 1
ATOM 661 O O . MET A 1 88 ? 13.461 -11.438 0.351 1 98.88 88 MET A O 1
ATOM 665 N N . ILE A 1 89 ? 12.219 -10.047 1.671 1 98.69 89 ILE A N 1
ATOM 666 C CA . ILE A 1 89 ? 13.367 -9.211 2.025 1 98.69 89 ILE A CA 1
ATOM 667 C C . ILE A 1 89 ? 14.383 -10.039 2.812 1 98.69 89 ILE A C 1
ATOM 669 O O . ILE A 1 89 ? 15.586 -9.938 2.576 1 98.69 89 ILE A O 1
ATOM 673 N N . GLU A 1 90 ? 13.898 -10.883 3.715 1 98.31 90 GLU A N 1
ATOM 674 C CA . GLU A 1 90 ? 14.758 -11.734 4.523 1 98.31 90 GLU A CA 1
ATOM 675 C C . GLU A 1 90 ? 15.578 -12.688 3.65 1 98.31 90 GLU A C 1
ATOM 677 O O . GLU A 1 90 ? 16.688 -13.07 4.012 1 98.31 90 GLU A O 1
ATOM 682 N N . MET A 1 91 ? 15.016 -13.055 2.523 1 98.12 91 MET A N 1
ATOM 683 C CA . MET A 1 91 ? 15.695 -13.977 1.62 1 98.12 91 MET A CA 1
ATOM 684 C C . MET A 1 91 ? 16.578 -13.219 0.629 1 98.12 91 MET A C 1
ATOM 686 O O . MET A 1 91 ? 17.125 -13.82 -0.294 1 98.12 91 MET A O 1
ATOM 690 N N . GLY A 1 92 ? 16.625 -11.891 0.738 1 97.19 92 GLY A N 1
ATOM 691 C CA . GLY A 1 92 ? 17.516 -11.094 -0.086 1 97.19 92 GLY A CA 1
ATOM 692 C C . GLY A 1 92 ? 16.891 -10.648 -1.394 1 97.19 92 GLY A C 1
ATOM 693 O O . GLY A 1 92 ? 17.578 -10.148 -2.281 1 97.19 92 GLY A O 1
ATOM 694 N N . MET A 1 93 ? 15.586 -10.859 -1.542 1 98.25 93 MET A N 1
ATOM 695 C CA . MET A 1 93 ? 14.898 -10.406 -2.746 1 98.25 93 MET A CA 1
ATOM 696 C C . MET A 1 93 ? 14.633 -8.906 -2.693 1 98.25 93 MET A C 1
ATOM 698 O O . MET A 1 93 ? 14.898 -8.258 -1.681 1 98.25 93 MET A O 1
ATOM 702 N N . ARG A 1 94 ? 14.18 -8.297 -3.746 1 98.38 94 ARG A N 1
ATOM 703 C CA . ARG A 1 94 ? 13.844 -6.879 -3.844 1 98.38 94 ARG A CA 1
ATOM 704 C C . ARG A 1 94 ? 12.359 -6.684 -4.16 1 98.38 94 ARG A C 1
ATOM 706 O O . ARG A 1 94 ? 12.016 -6.172 -5.227 1 98.38 94 ARG A O 1
ATOM 713 N N . PRO A 1 95 ? 11.484 -7.039 -3.16 1 98.88 95 PRO A N 1
ATOM 714 C CA . PRO A 1 95 ? 10.039 -6.879 -3.365 1 98.88 95 PRO A CA 1
ATOM 715 C C . PRO A 1 95 ? 9.578 -5.43 -3.201 1 98.88 95 PRO A C 1
ATOM 717 O O . PRO A 1 95 ? 10.258 -4.637 -2.545 1 98.88 95 PRO A O 1
ATOM 720 N N . ILE A 1 96 ? 8.508 -5.098 -3.807 1 98.81 96 ILE A N 1
ATOM 721 C CA . ILE A 1 96 ? 7.789 -3.848 -3.588 1 98.81 96 ILE A CA 1
ATOM 722 C C . ILE A 1 96 ? 6.285 -4.094 -3.654 1 98.81 96 ILE A C 1
ATOM 724 O O . ILE A 1 96 ? 5.781 -4.637 -4.641 1 98.81 96 ILE A O 1
ATOM 728 N N . SER A 1 97 ? 5.621 -3.709 -2.645 1 98.81 97 SER A N 1
ATOM 729 C CA . SER A 1 97 ? 4.172 -3.873 -2.604 1 98.81 97 SER A CA 1
ATOM 730 C C . SER A 1 97 ? 3.475 -2.855 -3.5 1 98.81 97 SER A C 1
ATOM 732 O O . SER A 1 97 ? 3.744 -1.655 -3.414 1 98.81 97 SER A O 1
ATOM 734 N N . VAL A 1 98 ? 2.625 -3.289 -4.371 1 98.56 98 VAL A N 1
ATOM 735 C CA . VAL A 1 98 ? 1.801 -2.451 -5.234 1 98.56 98 VAL A CA 1
ATOM 736 C C . VAL A 1 98 ? 0.342 -2.889 -5.141 1 98.56 98 VAL A C 1
ATOM 738 O O . VAL A 1 98 ? -0.106 -3.744 -5.906 1 98.56 98 VAL A O 1
ATOM 741 N N . PRO A 1 99 ? -0.418 -2.283 -4.258 1 98.44 99 PRO A N 1
ATOM 742 C CA . PRO A 1 99 ? -1.813 -2.693 -4.078 1 98.44 99 PRO A CA 1
ATOM 743 C C . PRO A 1 99 ? -2.682 -2.375 -5.297 1 98.44 99 PRO A C 1
ATOM 745 O O . PRO A 1 99 ? -2.633 -1.26 -5.82 1 98.44 99 PRO A O 1
ATOM 748 N N . ILE A 1 100 ? -3.482 -3.332 -5.703 1 98 100 ILE A N 1
ATOM 749 C CA . ILE A 1 100 ? -4.363 -3.145 -6.852 1 98 100 ILE A CA 1
ATOM 750 C C . ILE A 1 100 ? -5.336 -2.002 -6.574 1 98 100 ILE A C 1
ATOM 752 O O . ILE A 1 100 ? -5.77 -1.309 -7.496 1 98 100 ILE A O 1
ATOM 756 N N . SER A 1 101 ? -5.648 -1.768 -5.305 1 97.25 101 SER A N 1
ATOM 757 C CA . SER A 1 101 ? -6.574 -0.722 -4.883 1 97.25 101 SER A CA 1
ATOM 758 C C . SER A 1 101 ? -6.043 0.663 -5.23 1 97.25 101 SER A C 1
ATOM 760 O O . SER A 1 101 ? -6.805 1.631 -5.293 1 97.25 101 SER A O 1
ATOM 762 N N . ALA A 1 102 ? -4.746 0.798 -5.48 1 97.44 102 ALA A N 1
ATOM 763 C CA . ALA A 1 102 ? -4.148 2.092 -5.801 1 97.44 102 ALA A CA 1
ATOM 764 C C . ALA A 1 102 ? -3.969 2.258 -7.305 1 97.44 102 ALA A C 1
ATOM 766 O O . ALA A 1 102 ? -3.467 3.285 -7.77 1 97.44 102 ALA A O 1
ATOM 767 N N . LEU A 1 103 ? -4.438 1.276 -8.094 1 97.31 103 LEU A N 1
ATOM 768 C CA . LEU A 1 103 ? -4.137 1.287 -9.523 1 97.31 103 LEU A CA 1
ATOM 769 C C . LEU A 1 103 ? -5.398 1.538 -10.344 1 97.31 103 LEU A C 1
ATOM 771 O O . LEU A 1 103 ? -5.371 1.455 -11.57 1 97.31 103 LEU A O 1
ATOM 775 N N . ARG A 1 104 ? -6.48 1.805 -9.688 1 94.12 104 ARG A N 1
ATOM 776 C CA . ARG A 1 104 ? -7.754 1.966 -10.391 1 94.12 104 ARG A CA 1
ATOM 777 C C . ARG A 1 104 ? -7.867 3.359 -11 1 94.12 104 ARG A C 1
ATOM 779 O O . ARG A 1 104 ? -7.828 4.363 -10.281 1 94.12 104 ARG A O 1
ATOM 786 N N . TYR A 1 105 ? -7.969 3.436 -12.375 1 89.88 105 TYR A N 1
ATOM 787 C CA . TYR A 1 105 ? -8.141 4.672 -13.133 1 89.88 105 TYR A CA 1
ATOM 788 C C . TYR A 1 105 ? -9.281 4.551 -14.133 1 89.88 105 TYR A C 1
ATOM 790 O O . TYR A 1 105 ? -9.258 3.682 -15.008 1 89.88 105 TYR A O 1
ATOM 798 N N . ASP A 1 106 ? -10.359 5.496 -14.172 1 80.75 106 ASP A N 1
ATOM 799 C CA . ASP A 1 106 ? -11.445 5.668 -15.125 1 80.75 106 ASP A CA 1
ATOM 800 C C . ASP A 1 106 ? -11.977 4.316 -15.609 1 80.75 106 ASP A C 1
ATOM 802 O O . ASP A 1 106 ? -12.031 4.059 -16.812 1 80.75 106 ASP A O 1
ATOM 806 N N . GLY A 1 107 ? -12.195 3.34 -14.805 1 84.44 107 GLY A N 1
ATOM 807 C CA . GLY A 1 107 ? -12.859 2.102 -15.164 1 84.44 107 GLY A CA 1
ATOM 808 C C . GLY A 1 107 ? -11.906 0.959 -15.438 1 84.44 107 GLY A C 1
ATOM 809 O O . GLY A 1 107 ? -12.32 -0.124 -15.852 1 84.44 107 GLY A O 1
ATOM 810 N N . ARG A 1 108 ? -10.625 1.27 -15.359 1 91.81 108 ARG A N 1
ATOM 811 C CA . ARG A 1 108 ? -9.633 0.218 -15.578 1 91.81 108 ARG A CA 1
ATOM 812 C C . ARG A 1 108 ? -8.523 0.275 -14.531 1 91.81 108 ARG A C 1
ATOM 814 O O . ARG A 1 108 ? -8.414 1.258 -13.797 1 91.81 108 ARG A O 1
ATOM 821 N N . PHE A 1 109 ? -7.785 -0.804 -14.523 1 96.94 109 PHE A N 1
ATOM 822 C CA . PHE A 1 109 ? -6.566 -0.802 -13.719 1 96.94 109 PHE A CA 1
ATOM 823 C C . PHE A 1 109 ? -5.359 -0.432 -14.578 1 96.94 109 PHE A C 1
ATOM 825 O O . PHE A 1 109 ? -5.207 -0.934 -15.695 1 96.94 109 PHE A O 1
ATOM 832 N N . ASP A 1 110 ? -4.633 0.542 -14.164 1 96.75 110 ASP A N 1
ATOM 833 C CA . ASP A 1 110 ? -3.412 0.963 -14.836 1 96.75 110 ASP A CA 1
ATOM 834 C C . ASP A 1 110 ? -2.176 0.42 -14.125 1 96.75 110 ASP A C 1
ATOM 836 O O . ASP A 1 110 ? -1.777 0.938 -13.078 1 96.75 110 ASP A O 1
ATOM 840 N N . TYR A 1 111 ? -1.497 -0.545 -14.758 1 97.25 111 TYR A N 1
ATOM 841 C CA . TYR A 1 111 ? -0.403 -1.28 -14.133 1 97.25 111 TYR A CA 1
ATOM 842 C C . TYR A 1 111 ? 0.934 -0.599 -14.398 1 97.25 111 TYR A C 1
ATOM 844 O O . TYR A 1 111 ? 1.993 -1.169 -14.125 1 97.25 111 TYR A O 1
ATOM 852 N N . THR A 1 112 ? 0.983 0.622 -14.852 1 96 112 THR A N 1
ATOM 853 C CA . THR A 1 112 ? 2.207 1.334 -15.211 1 96 112 THR A CA 1
ATOM 854 C C . THR A 1 112 ? 3.191 1.328 -14.039 1 96 112 THR A C 1
ATOM 856 O O . THR A 1 112 ? 4.371 1.013 -14.219 1 96 112 THR A O 1
ATOM 859 N N . PRO A 1 113 ? 2.717 1.629 -12.812 1 96.12 113 PRO A N 1
ATOM 860 C CA . PRO A 1 113 ? 3.676 1.603 -11.703 1 96.12 113 PRO A CA 1
ATOM 861 C C . PRO A 1 113 ? 4.281 0.218 -11.477 1 96.12 113 PRO A C 1
ATOM 863 O O . PRO A 1 113 ? 5.477 0.101 -11.195 1 96.12 113 PRO A O 1
ATOM 866 N N . LEU A 1 114 ? 3.502 -0.798 -11.594 1 97.5 114 LEU A N 1
ATOM 867 C CA . LEU A 1 114 ? 3.977 -2.164 -11.391 1 97.5 114 LEU A CA 1
ATOM 868 C C . LEU A 1 114 ? 5.004 -2.543 -12.453 1 97.5 114 LEU A C 1
ATOM 870 O O . LEU A 1 114 ? 6.055 -3.104 -12.133 1 97.5 114 LEU A O 1
ATOM 874 N N . ILE A 1 115 ? 4.73 -2.217 -13.695 1 97.19 115 ILE A N 1
ATOM 875 C CA . ILE A 1 115 ? 5.621 -2.514 -14.812 1 97.19 115 ILE A CA 1
ATOM 876 C C . ILE A 1 115 ? 6.938 -1.758 -14.641 1 97.19 115 ILE A C 1
ATOM 878 O O . ILE A 1 115 ? 8.008 -2.289 -14.938 1 97.19 115 ILE A O 1
ATOM 882 N N . ARG A 1 116 ? 6.879 -0.551 -14.156 1 95.94 116 ARG A N 1
ATOM 883 C CA . ARG A 1 116 ? 8.078 0.241 -13.914 1 95.94 116 ARG A CA 1
ATOM 884 C C . ARG A 1 116 ? 8.992 -0.447 -12.906 1 95.94 116 ARG A C 1
ATOM 886 O O . ARG A 1 116 ? 10.219 -0.422 -13.055 1 95.94 116 ARG A O 1
ATOM 893 N N . TYR A 1 117 ? 8.414 -1.016 -11.914 1 97.81 117 TYR A N 1
ATOM 894 C CA . TYR A 1 117 ? 9.211 -1.73 -10.914 1 97.81 117 TYR A CA 1
ATOM 895 C C . TYR A 1 117 ? 9.852 -2.971 -11.523 1 97.81 117 TYR A C 1
ATOM 897 O O . TYR A 1 117 ? 11.008 -3.283 -11.234 1 97.81 117 TYR A O 1
ATOM 905 N N . ILE A 1 118 ? 9.102 -3.682 -12.375 1 98.19 118 ILE A N 1
ATOM 906 C CA . ILE A 1 118 ? 9.672 -4.832 -13.07 1 98.19 118 ILE A CA 1
ATOM 907 C C . ILE A 1 118 ? 10.867 -4.395 -13.898 1 98.19 118 ILE A C 1
ATOM 909 O O . ILE A 1 118 ? 11.938 -5.008 -13.836 1 98.19 118 ILE A O 1
ATOM 913 N N . ASP A 1 119 ? 10.711 -3.271 -14.602 1 96.56 119 ASP A N 1
ATOM 914 C CA . ASP A 1 119 ? 11.766 -2.756 -15.469 1 96.56 119 ASP A CA 1
ATOM 915 C C . ASP A 1 119 ? 12.992 -2.336 -14.664 1 96.56 119 ASP A C 1
ATOM 917 O O . ASP A 1 119 ? 14.117 -2.391 -15.156 1 96.56 119 ASP A O 1
ATOM 921 N N . ALA A 1 120 ? 12.781 -1.968 -13.445 1 96.5 120 ALA A N 1
ATOM 922 C CA . ALA A 1 120 ? 13.867 -1.496 -12.594 1 96.5 120 ALA A CA 1
ATOM 923 C C . ALA A 1 120 ? 14.523 -2.656 -11.852 1 96.5 120 ALA A C 1
ATOM 925 O O . ALA A 1 120 ? 15.438 -2.451 -11.047 1 96.5 120 ALA A O 1
ATOM 926 N N . GLY A 1 121 ? 13.992 -3.893 -12.016 1 97.06 121 GLY A N 1
ATOM 927 C CA . GLY A 1 121 ? 14.648 -5.07 -11.469 1 97.06 121 GLY A CA 1
ATOM 928 C C . GLY A 1 121 ? 14.047 -5.523 -10.148 1 97.06 121 GLY A C 1
ATOM 929 O O . GLY A 1 121 ? 14.578 -6.422 -9.5 1 97.06 121 GLY A O 1
ATOM 930 N N . PHE A 1 122 ? 12.969 -4.895 -9.734 1 98.44 122 PHE A N 1
ATOM 931 C CA . PHE A 1 122 ? 12.258 -5.332 -8.539 1 98.44 122 PHE A CA 1
ATOM 932 C C . PHE A 1 122 ? 11.328 -6.492 -8.859 1 98.44 122 PHE A C 1
ATOM 934 O O . PHE A 1 122 ? 11.102 -6.809 -10.031 1 98.44 122 PHE A O 1
ATOM 941 N N . VAL A 1 123 ? 10.844 -7.148 -7.852 1 98.81 123 VAL A N 1
ATOM 942 C CA . VAL A 1 123 ? 9.75 -8.109 -7.941 1 98.81 123 VAL A CA 1
ATOM 943 C C . VAL A 1 123 ? 8.508 -7.543 -7.258 1 98.81 123 VAL A C 1
ATOM 945 O O . VAL A 1 123 ? 8.305 -7.758 -6.059 1 98.81 123 VAL A O 1
ATOM 948 N N . PRO A 1 124 ? 7.723 -6.82 -7.98 1 98.88 124 PRO A N 1
ATOM 949 C CA . PRO A 1 124 ? 6.52 -6.289 -7.336 1 98.88 124 PRO A CA 1
ATOM 950 C C . PRO A 1 124 ? 5.586 -7.387 -6.836 1 98.88 124 PRO A C 1
ATOM 952 O O . PRO A 1 124 ? 5.5 -8.453 -7.445 1 98.88 124 PRO A O 1
ATOM 955 N N . VAL A 1 125 ? 4.973 -7.094 -5.723 1 98.94 125 VAL A N 1
ATOM 956 C CA . VAL A 1 125 ? 3.994 -7.973 -5.09 1 98.94 125 VAL A CA 1
ATOM 957 C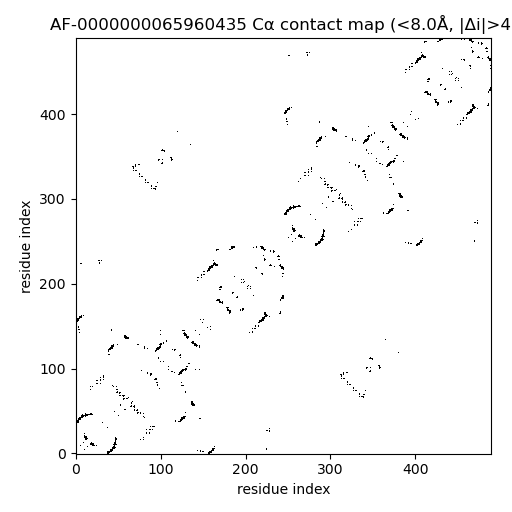 C . VAL A 1 125 ? 2.635 -7.277 -5.039 1 98.94 125 VAL A C 1
ATOM 959 O O . VAL A 1 125 ? 2.521 -6.16 -4.531 1 98.94 125 VAL A O 1
ATOM 962 N N . SER A 1 126 ? 1.679 -7.844 -5.656 1 98.81 126 SER A N 1
ATOM 963 C CA . SER A 1 126 ? 0.298 -7.379 -5.555 1 98.81 126 SER A CA 1
ATOM 964 C C . SER A 1 126 ? -0.606 -8.461 -4.969 1 98.81 126 SER A C 1
ATOM 966 O O . SER A 1 126 ? -0.129 -9.516 -4.551 1 98.81 126 SER A O 1
ATOM 968 N N . TYR A 1 127 ? -1.838 -8.133 -4.785 1 98.75 127 TYR A N 1
ATOM 969 C CA . TYR A 1 127 ? -2.752 -9.055 -4.125 1 98.75 127 TYR A CA 1
ATOM 970 C C . TYR A 1 127 ? -4.203 -8.695 -4.422 1 98.75 127 TYR A C 1
ATOM 972 O O . TYR A 1 127 ? -4.5 -7.566 -4.812 1 98.75 127 TYR A O 1
ATOM 980 N N . GLY A 1 128 ? -5.031 -9.719 -4.332 1 97.75 128 GLY A N 1
ATOM 981 C CA . GLY A 1 128 ? -6.453 -9.422 -4.414 1 97.75 128 GLY A CA 1
ATOM 982 C C . GLY A 1 128 ? -6.918 -8.445 -3.35 1 97.75 128 GLY A C 1
ATOM 983 O O . GLY A 1 128 ? -6.488 -8.523 -2.199 1 97.75 128 GLY A O 1
ATOM 984 N N . ASP A 1 129 ? -7.812 -7.562 -3.777 1 98.38 129 ASP A N 1
ATOM 985 C CA . ASP A 1 129 ? -8.234 -6.508 -2.859 1 98.38 129 ASP A CA 1
ATOM 986 C C . ASP A 1 129 ? -9.539 -5.859 -3.332 1 98.38 129 ASP A C 1
ATOM 988 O O . ASP A 1 129 ? -10.008 -6.141 -4.434 1 98.38 129 ASP A O 1
ATOM 992 N N . VAL A 1 130 ? -10.078 -5.086 -2.477 1 98.06 130 VAL A N 1
ATOM 993 C CA . VAL A 1 130 ? -11.273 -4.301 -2.771 1 98.06 130 VAL A CA 1
ATOM 994 C C . VAL A 1 130 ? -10.914 -3.15 -3.711 1 98.06 130 VAL A C 1
ATOM 996 O O . VAL A 1 130 ? -9.766 -2.713 -3.756 1 98.06 130 VAL A O 1
ATOM 999 N N . TYR A 1 131 ? -11.828 -2.748 -4.473 1 97.5 131 TYR A N 1
ATOM 1000 C CA . TYR A 1 131 ? -11.719 -1.549 -5.297 1 97.5 131 TYR A CA 1
ATOM 1001 C C . TYR A 1 131 ? -13.086 -0.911 -5.516 1 97.5 131 TYR A C 1
ATOM 1003 O O . TYR A 1 131 ? -14.117 -1.561 -5.332 1 97.5 131 TYR A O 1
ATOM 1011 N N . ILE A 1 132 ? -13.141 0.328 -5.816 1 97.12 132 ILE A N 1
ATOM 1012 C CA . ILE A 1 132 ? -14.375 1.022 -6.16 1 97.12 132 ILE A CA 1
ATOM 1013 C C . ILE A 1 132 ? -14.773 0.686 -7.598 1 97.12 132 ILE A C 1
ATOM 1015 O O . ILE A 1 132 ? -14.141 1.146 -8.547 1 97.12 132 ILE A O 1
ATOM 1019 N N . LYS A 1 133 ? -15.742 -0.099 -7.711 1 96 133 LYS A N 1
ATOM 1020 C CA . LYS A 1 133 ? -16.172 -0.589 -9.016 1 96 133 LYS A CA 1
ATOM 1021 C C . LYS A 1 133 ? -16.875 0.51 -9.82 1 96 133 LYS A C 1
ATOM 1023 O O . LYS A 1 133 ? -16.547 0.738 -10.984 1 96 133 LYS A O 1
ATOM 1028 N N . ASP A 1 134 ? -17.828 1.196 -9.266 1 94.75 134 ASP A N 1
ATOM 1029 C CA . ASP A 1 134 ? -18.562 2.32 -9.844 1 94.75 134 ASP A CA 1
ATOM 1030 C C . ASP A 1 134 ? -19.188 3.184 -8.758 1 94.75 134 ASP A C 1
ATOM 1032 O O . ASP A 1 134 ? -18.797 3.107 -7.59 1 94.75 134 ASP A O 1
ATOM 1036 N N . GLU A 1 135 ? -20.047 4.059 -9.078 1 93.88 135 GLU A N 1
ATOM 1037 C CA . GLU A 1 135 ? -20.625 5.027 -8.148 1 93.88 135 GLU A CA 1
ATOM 1038 C C . GLU A 1 135 ? -21.438 4.328 -7.059 1 93.88 135 GLU A C 1
ATOM 1040 O O . GLU A 1 135 ? -21.594 4.859 -5.957 1 93.88 135 GLU A O 1
ATOM 1045 N N . HIS A 1 136 ? -21.859 3.047 -7.324 1 96.62 136 HIS A N 1
ATOM 1046 C CA . HIS A 1 136 ? -22.844 2.463 -6.422 1 96.62 136 HIS A CA 1
ATOM 1047 C C . HIS A 1 136 ? -22.328 1.164 -5.812 1 96.62 136 HIS A C 1
ATOM 1049 O O . HIS A 1 136 ? -22.953 0.599 -4.918 1 96.62 136 HIS A O 1
ATOM 1055 N N . SER A 1 137 ? -21.125 0.753 -6.277 1 97.56 137 SER A N 1
ATOM 1056 C CA . SER A 1 137 ? -20.75 -0.583 -5.824 1 97.56 137 SER A CA 1
ATOM 1057 C C . SER A 1 137 ? -19.234 -0.693 -5.613 1 97.56 137 SER A C 1
ATOM 1059 O O . SER A 1 137 ? -18.469 0.017 -6.258 1 97.56 137 SER A O 1
ATOM 1061 N N . TYR A 1 138 ? -18.906 -1.518 -4.66 1 98 138 TYR A N 1
ATOM 1062 C CA . TYR A 1 138 ? -17.547 -1.97 -4.453 1 98 138 TYR A CA 1
ATOM 1063 C C . TYR A 1 138 ? -17.312 -3.334 -5.094 1 98 138 TYR A C 1
ATOM 1065 O O . TYR A 1 138 ? -18.234 -4.16 -5.152 1 98 138 TYR A O 1
ATOM 1073 N N . GLY A 1 139 ? -16.172 -3.533 -5.59 1 97.44 139 GLY A N 1
ATOM 1074 C CA . GLY A 1 139 ? -15.773 -4.828 -6.113 1 97.44 139 GLY A CA 1
ATOM 1075 C C . GLY A 1 139 ? -14.586 -5.426 -5.387 1 97.44 139 GLY A C 1
ATOM 1076 O O . GLY A 1 139 ? -14.008 -4.789 -4.5 1 97.44 139 GLY A O 1
ATOM 1077 N N . ILE A 1 140 ? -14.305 -6.629 -5.637 1 97.38 140 ILE A N 1
ATOM 1078 C CA . ILE A 1 140 ? -13.07 -7.309 -5.285 1 97.38 140 ILE A CA 1
ATOM 1079 C C . ILE A 1 140 ? -12.352 -7.777 -6.551 1 97.38 140 ILE A C 1
ATOM 1081 O O . ILE A 1 140 ? -12.953 -8.453 -7.391 1 97.38 140 ILE A O 1
ATOM 1085 N N . TYR A 1 141 ? -11.195 -7.293 -6.77 1 96.81 141 TYR A N 1
ATOM 1086 C CA . TYR A 1 141 ? -10.352 -7.77 -7.859 1 96.81 141 TYR A CA 1
ATOM 1087 C C . TYR A 1 141 ? -9.383 -8.844 -7.371 1 96.81 141 TYR A C 1
ATOM 1089 O O . TYR A 1 141 ? -8.453 -8.547 -6.609 1 96.81 141 TYR A O 1
ATOM 1097 N N . SER A 1 142 ? -9.57 -10.094 -7.773 1 95.31 142 SER A N 1
ATOM 1098 C CA . SER A 1 142 ? -8.883 -11.234 -7.191 1 95.31 142 SER A CA 1
ATOM 1099 C C . SER A 1 142 ? -7.441 -11.328 -7.691 1 95.31 142 SER A C 1
ATOM 1101 O O . SER A 1 142 ? -7.086 -10.695 -8.688 1 95.31 142 SER A O 1
ATOM 1103 N N . GLY A 1 143 ? -6.668 -12.07 -6.93 1 96.62 143 GLY A N 1
ATOM 1104 C CA . GLY A 1 143 ? -5.336 -12.375 -7.422 1 96.62 143 GLY A CA 1
ATOM 1105 C C . GLY A 1 143 ? -5.34 -13.047 -8.781 1 96.62 143 GLY A C 1
ATOM 1106 O O . GLY A 1 143 ? -4.441 -12.812 -9.594 1 96.62 143 GLY A O 1
ATOM 1107 N N . ASP A 1 144 ? -6.34 -13.852 -9.062 1 95.75 144 ASP A N 1
ATOM 1108 C CA . ASP A 1 144 ? -6.457 -14.508 -10.359 1 95.75 144 ASP A CA 1
ATOM 1109 C C . ASP A 1 144 ? -6.68 -13.484 -11.469 1 95.75 144 ASP A C 1
ATOM 1111 O O . ASP A 1 144 ? -6.129 -13.617 -12.562 1 95.75 144 ASP A O 1
ATOM 1115 N N . ASP A 1 145 ? -7.504 -12.477 -11.172 1 95.38 145 ASP A N 1
ATOM 1116 C CA . ASP A 1 145 ? -7.734 -11.406 -12.141 1 95.38 145 ASP A CA 1
ATOM 1117 C C . ASP A 1 145 ? -6.445 -10.641 -12.43 1 95.38 145 ASP A C 1
ATOM 1119 O O . ASP A 1 145 ? -6.152 -10.32 -13.578 1 95.38 145 ASP A O 1
ATOM 1123 N N . ILE A 1 146 ? -5.695 -10.352 -11.375 1 97.75 146 ILE A N 1
ATOM 1124 C CA . ILE A 1 146 ? -4.434 -9.633 -11.531 1 97.75 146 ILE A CA 1
ATOM 1125 C C . ILE A 1 146 ? -3.475 -10.453 -12.391 1 97.75 146 ILE A C 1
ATOM 1127 O O . ILE A 1 146 ? -2.814 -9.922 -13.281 1 97.75 146 ILE A O 1
ATOM 1131 N N . MET A 1 147 ? -3.438 -11.797 -12.18 1 98 147 MET A N 1
ATOM 1132 C CA . MET A 1 147 ? -2.59 -12.695 -12.961 1 98 147 MET A CA 1
ATOM 1133 C C . MET A 1 147 ? -2.961 -12.641 -14.438 1 98 147 MET A C 1
ATOM 1135 O O . MET A 1 147 ? -2.082 -12.609 -15.297 1 98 147 MET A O 1
ATOM 1139 N N . ALA A 1 148 ? -4.254 -12.656 -14.672 1 96.88 148 ALA A N 1
ATOM 1140 C CA . ALA A 1 148 ? -4.719 -12.586 -16.047 1 96.88 148 ALA A CA 1
ATOM 1141 C C . ALA A 1 148 ? -4.277 -11.281 -16.719 1 96.88 148 ALA A C 1
ATOM 1143 O O . ALA A 1 148 ? -3.803 -11.281 -17.859 1 96.88 148 ALA A O 1
ATOM 1144 N N . ASP A 1 149 ? -4.445 -10.156 -16.016 1 97.12 149 ASP A N 1
ATOM 1145 C CA . ASP A 1 149 ? -4.012 -8.859 -16.531 1 97.12 149 ASP A CA 1
ATOM 1146 C C . ASP A 1 149 ? -2.512 -8.859 -16.812 1 97.12 149 ASP A C 1
ATOM 1148 O O . ASP A 1 149 ? -2.08 -8.406 -17.875 1 97.12 149 ASP A O 1
ATOM 1152 N N . MET A 1 150 ? -1.761 -9.391 -15.883 1 98 150 MET A N 1
ATOM 1153 C CA . MET A 1 150 ? -0.307 -9.398 -16.016 1 98 150 MET A CA 1
ATOM 1154 C C . MET A 1 150 ? 0.129 -10.289 -17.172 1 98 150 MET A C 1
ATOM 1156 O O . MET A 1 150 ? 1.08 -9.961 -17.891 1 98 150 MET A O 1
ATOM 1160 N N . ALA A 1 151 ? -0.536 -11.422 -17.328 1 98.19 151 ALA A N 1
ATOM 1161 C CA . ALA A 1 151 ? -0.23 -12.312 -18.438 1 98.19 151 ALA A CA 1
ATOM 1162 C C . ALA A 1 151 ? -0.441 -11.594 -19.781 1 98.19 151 ALA A C 1
ATOM 1164 O O . ALA A 1 151 ? 0.385 -11.711 -20.688 1 98.19 151 ALA A O 1
ATOM 1165 N N . GLU A 1 152 ? -1.528 -10.891 -19.859 1 97.44 152 GLU A N 1
ATOM 1166 C CA . GLU A 1 152 ? -1.837 -10.172 -21.094 1 97.44 152 GLU A CA 1
ATOM 1167 C C . GLU A 1 152 ? -0.812 -9.07 -21.359 1 97.44 152 GLU A C 1
ATOM 1169 O O . GLU A 1 152 ? -0.41 -8.852 -22.5 1 97.44 152 GLU A O 1
ATOM 1174 N N . LEU A 1 153 ? -0.39 -8.406 -20.359 1 97.38 153 LEU A N 1
ATOM 1175 C CA . LEU A 1 153 ? 0.486 -7.242 -20.484 1 97.38 153 LEU A CA 1
ATOM 1176 C C . LEU A 1 153 ? 1.926 -7.676 -20.734 1 97.38 153 LEU A C 1
ATOM 1178 O O . LEU A 1 153 ? 2.637 -7.047 -21.516 1 97.38 153 LEU A O 1
ATOM 1182 N N . LEU A 1 154 ? 2.365 -8.82 -20.094 1 98.31 154 LEU A N 1
ATOM 1183 C CA . LEU A 1 154 ? 3.785 -9.156 -20.062 1 98.31 154 LEU A CA 1
ATOM 1184 C C . LEU A 1 154 ? 4.09 -10.305 -21.016 1 98.31 154 LEU A C 1
ATOM 1186 O O . LEU A 1 154 ? 5.246 -10.523 -21.391 1 98.31 154 LEU A O 1
ATOM 1190 N N . LYS A 1 155 ? 3.059 -11.07 -21.344 1 98.38 155 LYS A N 1
ATOM 1191 C CA . LYS A 1 155 ? 3.236 -12.266 -22.172 1 98.38 155 LYS A CA 1
ATOM 1192 C C . LYS A 1 155 ? 4.383 -13.125 -21.641 1 98.38 155 LYS A C 1
ATOM 1194 O O . LYS A 1 155 ? 5.332 -13.414 -22.375 1 98.38 155 LYS A O 1
ATOM 1199 N N . PRO A 1 156 ? 4.289 -13.578 -20.422 1 98.56 156 PRO A N 1
ATOM 1200 C CA . PRO A 1 156 ? 5.383 -14.312 -19.781 1 98.56 156 PRO A CA 1
ATOM 1201 C C . PRO A 1 156 ? 5.621 -15.688 -20.406 1 98.56 156 PRO A C 1
ATOM 1203 O O . PRO A 1 156 ? 4.777 -16.172 -21.172 1 98.56 156 PRO A O 1
ATOM 1206 N N . ASP A 1 157 ? 6.812 -16.266 -20.125 1 98.25 157 ASP A N 1
ATOM 1207 C CA . ASP A 1 157 ? 7.098 -17.641 -20.547 1 98.25 157 ASP A CA 1
ATOM 1208 C C . ASP A 1 157 ? 6.242 -18.641 -19.75 1 98.25 157 ASP A C 1
ATOM 1210 O O . ASP A 1 157 ? 5.727 -19.609 -20.328 1 98.25 157 ASP A O 1
ATOM 1214 N N . VAL A 1 158 ? 6.031 -18.359 -18.484 1 98.06 158 VAL A N 1
ATOM 1215 C CA . VAL A 1 158 ? 5.281 -19.266 -17.625 1 98.06 158 VAL A CA 1
ATOM 1216 C C . VAL A 1 158 ? 4.477 -18.469 -16.594 1 98.06 158 VAL A C 1
ATOM 1218 O O . VAL A 1 158 ? 4.934 -17.438 -16.125 1 98.06 158 VAL A O 1
ATOM 1221 N N . ALA A 1 159 ? 3.33 -18.875 -16.328 1 98.62 159 ALA A N 1
ATOM 1222 C CA . ALA A 1 159 ? 2.521 -18.422 -15.203 1 98.62 159 ALA A CA 1
ATOM 1223 C C . ALA A 1 159 ? 2.244 -19.562 -14.234 1 98.62 159 ALA A C 1
ATOM 1225 O O . ALA A 1 159 ? 1.892 -20.672 -14.656 1 98.62 159 ALA A O 1
ATOM 1226 N N . VAL A 1 160 ? 2.41 -19.328 -12.969 1 98.56 160 VAL A N 1
ATOM 1227 C CA . VAL A 1 160 ? 2.285 -20.391 -11.969 1 98.56 160 VAL A CA 1
ATOM 1228 C C . VAL A 1 160 ? 1.253 -19.984 -10.922 1 98.56 160 VAL A C 1
ATOM 1230 O O . VAL A 1 160 ? 1.283 -18.859 -10.406 1 98.56 160 VAL A O 1
ATOM 1233 N N . PHE A 1 161 ? 0.387 -20.859 -10.633 1 97.88 161 PHE A N 1
ATOM 1234 C CA . PHE A 1 161 ? -0.543 -20.734 -9.523 1 97.88 161 PHE A CA 1
ATOM 1235 C C . PHE A 1 161 ? -0.207 -21.75 -8.43 1 97.88 161 PHE A C 1
ATOM 1237 O O . PHE A 1 161 ? -0.232 -22.953 -8.664 1 97.88 161 PHE A O 1
ATOM 1244 N N . LEU A 1 162 ? 0.083 -21.25 -7.281 1 97.94 162 LEU A N 1
ATOM 1245 C CA . LEU A 1 162 ? 0.245 -22.109 -6.113 1 97.94 162 LEU A CA 1
ATOM 1246 C C . LEU A 1 162 ? -1.064 -22.219 -5.344 1 97.94 162 LEU A C 1
ATOM 1248 O O . LEU A 1 162 ? -1.626 -21.219 -4.906 1 97.94 162 LEU A O 1
ATOM 1252 N N . THR A 1 163 ? -1.533 -23.422 -5.184 1 95.25 163 THR A N 1
ATOM 1253 C CA . THR A 1 163 ? -2.758 -23.703 -4.445 1 95.25 163 THR A CA 1
ATOM 1254 C C . THR A 1 163 ? -2.529 -24.812 -3.428 1 95.25 163 THR A C 1
ATOM 1256 O O . THR A 1 163 ? -1.399 -25.281 -3.252 1 95.25 163 THR A O 1
ATOM 1259 N N . ASP A 1 164 ? -3.59 -25.172 -2.643 1 93.25 164 ASP A N 1
ATOM 1260 C CA . ASP A 1 164 ? -3.414 -26.156 -1.579 1 93.25 164 ASP A CA 1
ATOM 1261 C C . ASP A 1 164 ? -3.773 -27.562 -2.064 1 93.25 164 ASP A C 1
ATOM 1263 O O . ASP A 1 164 ? -3.979 -28.469 -1.258 1 93.25 164 ASP A O 1
ATOM 1267 N N . VAL A 1 165 ? -3.91 -27.75 -3.42 1 91.5 165 VAL A N 1
ATOM 1268 C CA . VAL A 1 165 ? -4.188 -29.062 -3.998 1 91.5 165 VAL A CA 1
ATOM 1269 C C . VAL A 1 165 ? -3.113 -29.406 -5.027 1 91.5 165 VAL A C 1
ATOM 1271 O O . VAL A 1 165 ? -2.412 -28.531 -5.523 1 91.5 165 VAL A O 1
ATOM 1274 N N . ASP A 1 166 ? -3.002 -30.656 -5.398 1 94 166 ASP A N 1
ATOM 1275 C CA . ASP A 1 166 ? -1.923 -31.125 -6.254 1 94 166 ASP A CA 1
ATOM 1276 C C . ASP A 1 166 ? -2.174 -30.75 -7.715 1 94 166 ASP A C 1
ATOM 1278 O O . ASP A 1 166 ? -1.257 -30.797 -8.539 1 94 166 ASP A O 1
ATOM 1282 N N . GLY A 1 167 ? -3.387 -30.375 -8.055 1 92.5 167 GLY A N 1
ATOM 1283 C CA . GLY A 1 167 ? -3.766 -30 -9.406 1 92.5 167 GLY A CA 1
ATOM 1284 C C . GLY A 1 167 ? -5.246 -30.188 -9.688 1 92.5 167 GLY A C 1
ATOM 1285 O O . GLY A 1 167 ? -6.055 -30.234 -8.758 1 92.5 167 GLY A O 1
ATOM 1286 N N . ILE A 1 168 ? -5.535 -30.109 -10.891 1 88.94 168 ILE A N 1
ATOM 1287 C CA . ILE A 1 168 ? -6.906 -30.344 -11.336 1 88.94 168 ILE A CA 1
ATOM 1288 C C . ILE A 1 168 ? -7.125 -31.828 -11.57 1 88.94 168 ILE A C 1
ATOM 1290 O O . ILE A 1 168 ? -6.332 -32.5 -12.25 1 88.94 168 ILE A O 1
ATOM 1294 N N . TYR A 1 169 ? -8.141 -32.312 -10.93 1 86.69 169 TYR A N 1
ATOM 1295 C CA . TYR A 1 169 ? -8.477 -33.719 -11.062 1 86.69 169 TYR A CA 1
ATOM 1296 C C . TYR A 1 169 ? -9.648 -33.938 -12.023 1 86.69 169 TYR A C 1
ATOM 1298 O O . TYR A 1 169 ? -10.406 -33 -12.273 1 86.69 169 TYR A O 1
ATOM 1306 N N . SER A 1 170 ? -9.781 -35.094 -12.547 1 82.94 170 SER A N 1
ATOM 1307 C CA . SER A 1 170 ? -10.836 -35.438 -13.492 1 82.94 170 SER A CA 1
ATOM 1308 C C . SER A 1 170 ? -12.219 -35.312 -12.859 1 82.94 170 SER A C 1
ATOM 1310 O O . SER A 1 170 ? -13.211 -35.094 -13.555 1 82.94 170 SER A O 1
ATOM 1312 N N . LYS A 1 171 ? -12.211 -35.5 -11.562 1 80.69 171 LYS A N 1
ATOM 1313 C CA . LYS A 1 171 ? -13.391 -35.344 -10.719 1 80.69 171 LYS A CA 1
ATOM 1314 C C . LYS A 1 171 ? -12.992 -35.094 -9.266 1 80.69 171 LYS A C 1
ATOM 1316 O O . LYS A 1 171 ? -11.805 -35.094 -8.93 1 80.69 171 LYS A O 1
ATOM 1321 N N . ASP A 1 172 ? -13.938 -34.625 -8.469 1 78.31 172 ASP A N 1
ATOM 1322 C CA . ASP A 1 172 ? -13.633 -34.344 -7.074 1 78.31 172 ASP A CA 1
ATOM 1323 C C . ASP A 1 172 ? -12.984 -35.531 -6.375 1 78.31 172 ASP A C 1
ATOM 1325 O O . ASP A 1 172 ? -13.656 -36.531 -6.105 1 78.31 172 ASP A O 1
ATOM 1329 N N . PRO A 1 173 ? -11.805 -35.438 -6.09 1 81.56 173 PRO A N 1
ATOM 1330 C CA . PRO A 1 173 ? -11.094 -36.594 -5.504 1 81.56 173 PRO A CA 1
ATOM 1331 C C . PRO A 1 173 ? -11.586 -36.938 -4.102 1 81.56 173 PRO A C 1
ATOM 1333 O O . PRO A 1 173 ? -11.344 -38.031 -3.613 1 81.56 173 PRO A O 1
ATOM 1336 N N . LYS A 1 174 ? -12.148 -35.969 -3.438 1 80.31 174 LYS A N 1
ATOM 1337 C CA . LYS A 1 174 ? -12.688 -36.219 -2.107 1 80.31 174 LYS A CA 1
ATOM 1338 C C . LYS A 1 174 ? -13.891 -37.156 -2.176 1 80.31 174 LYS A C 1
ATOM 1340 O O . LYS A 1 174 ? -14.164 -37.906 -1.224 1 80.31 174 LYS A O 1
ATOM 1345 N N . ARG A 1 175 ? -14.531 -37.156 -3.264 1 84.81 175 ARG A N 1
ATOM 1346 C CA . ARG A 1 175 ? -15.766 -37.906 -3.404 1 84.81 175 ARG A CA 1
ATOM 1347 C C . ARG A 1 175 ? -15.57 -39.094 -4.32 1 84.81 175 ARG A C 1
ATOM 1349 O O . ARG A 1 175 ? -16.391 -40.031 -4.32 1 84.81 175 ARG A O 1
ATOM 1356 N N . ASN A 1 176 ? -14.531 -39.062 -5.051 1 84.94 176 ASN A N 1
ATOM 1357 C CA . ASN A 1 176 ? -14.281 -40.094 -6.047 1 84.94 176 ASN A CA 1
ATOM 1358 C C . ASN A 1 176 ? -12.867 -40.656 -5.934 1 84.94 176 ASN A C 1
ATOM 1360 O O . ASN A 1 176 ? -11.906 -40.062 -6.402 1 84.94 176 ASN A O 1
ATOM 1364 N N . PRO A 1 177 ? -12.742 -41.812 -5.434 1 87.06 177 PRO A N 1
ATOM 1365 C CA . PRO A 1 177 ? -11.414 -42.406 -5.23 1 87.06 177 PRO A CA 1
ATOM 1366 C C . PRO A 1 177 ? -10.688 -42.688 -6.539 1 87.06 177 PRO A C 1
ATOM 1368 O O . PRO A 1 177 ? -9.461 -42.875 -6.547 1 87.06 177 PRO A O 1
ATOM 1371 N N . ASP A 1 178 ? -11.398 -42.75 -7.602 1 89 178 ASP A N 1
ATOM 1372 C CA . ASP A 1 178 ? -10.789 -43.062 -8.891 1 89 178 ASP A CA 1
ATOM 1373 C C . ASP A 1 178 ? -10.422 -41.781 -9.641 1 89 178 ASP A C 1
ATOM 1375 O O . ASP A 1 178 ? -9.992 -41.812 -10.797 1 89 178 ASP A O 1
ATOM 1379 N N . ALA A 1 179 ? -10.609 -40.594 -8.945 1 87.62 179 ALA A N 1
ATOM 1380 C CA . ALA A 1 179 ? -10.211 -39.312 -9.555 1 87.62 179 ALA A CA 1
ATOM 1381 C C . ALA A 1 179 ? -8.734 -39.344 -9.953 1 87.62 179 ALA A C 1
ATOM 1383 O O . ALA A 1 179 ? -7.891 -39.844 -9.211 1 87.62 179 ALA A O 1
ATOM 1384 N N . VAL A 1 180 ? -8.375 -38.875 -11.141 1 89.38 180 VAL A N 1
ATOM 1385 C CA . VAL A 1 180 ? -7 -38.844 -11.633 1 89.38 180 VAL A CA 1
ATOM 1386 C C . VAL A 1 180 ? -6.543 -37.406 -11.828 1 89.38 180 VAL A C 1
ATOM 1388 O O . VAL A 1 180 ? -7.305 -36.562 -12.312 1 89.38 180 VAL A O 1
ATOM 1391 N N . LEU A 1 181 ? -5.359 -37.156 -11.438 1 90.5 181 LEU A N 1
ATOM 1392 C CA . LEU A 1 181 ? -4.746 -35.844 -11.656 1 90.5 181 LEU A CA 1
ATOM 1393 C C . LEU A 1 181 ? -4.531 -35.594 -13.141 1 90.5 181 LEU A C 1
ATOM 1395 O O . LEU A 1 181 ? -3.932 -36.406 -13.836 1 90.5 181 LEU A O 1
ATOM 1399 N N . LEU A 1 182 ? -5.07 -34.469 -13.641 1 89.19 182 LEU A N 1
ATOM 1400 C CA . LEU A 1 182 ? -4.867 -34.094 -15.031 1 89.19 182 LEU A CA 1
ATOM 1401 C C . LEU A 1 182 ? -3.588 -33.281 -15.18 1 89.19 182 LEU A C 1
ATOM 1403 O O . LEU A 1 182 ? -3.602 -32.031 -15.008 1 89.19 182 LEU A O 1
ATOM 1407 N N . ARG A 1 183 ? -2.514 -33.938 -15.555 1 91.69 183 ARG A N 1
ATOM 1408 C CA . ARG A 1 183 ? -1.197 -33.312 -15.562 1 91.69 183 ARG A CA 1
ATOM 1409 C C . ARG A 1 183 ? -1.074 -32.312 -16.719 1 91.69 183 ARG A C 1
ATOM 1411 O O . ARG A 1 183 ? -0.327 -31.328 -16.625 1 91.69 183 ARG A O 1
ATOM 1418 N N . ASP A 1 184 ? -1.714 -32.625 -17.844 1 90.94 184 ASP A N 1
ATOM 1419 C CA . ASP A 1 184 ? -1.679 -31.781 -19.031 1 90.94 184 ASP A CA 1
ATOM 1420 C C . ASP A 1 184 ? -3.072 -31.625 -19.641 1 90.94 184 ASP A C 1
ATOM 1422 O O . ASP A 1 184 ? -3.686 -32.594 -20.047 1 90.94 184 ASP A O 1
ATOM 1426 N N . ILE A 1 185 ? -3.559 -30.453 -19.547 1 85.44 185 ILE A N 1
ATOM 1427 C CA . ILE A 1 185 ? -4.867 -30.172 -20.141 1 85.44 185 ILE A CA 1
ATOM 1428 C C . ILE A 1 185 ? -4.695 -29.359 -21.422 1 85.44 185 ILE A C 1
ATOM 1430 O O . ILE A 1 185 ? -4.211 -28.234 -21.391 1 85.44 185 ILE A O 1
ATOM 1434 N N . ASP A 1 186 ? -4.848 -30.078 -22.516 1 76.38 186 ASP A N 1
ATOM 1435 C CA . ASP A 1 186 ? -4.898 -29.375 -23.797 1 76.38 186 ASP A CA 1
ATOM 1436 C C . ASP A 1 186 ? -6.285 -28.797 -24.047 1 76.38 186 ASP A C 1
ATOM 1438 O O . ASP A 1 186 ? -7.281 -29.516 -24.062 1 76.38 186 ASP A O 1
ATOM 1442 N N . THR A 1 187 ? -6.469 -27.469 -23.844 1 60.78 187 THR A N 1
ATOM 1443 C CA . THR A 1 187 ? -7.746 -26.766 -23.766 1 60.78 187 THR A CA 1
ATOM 1444 C C . THR A 1 187 ? -8.641 -27.156 -24.938 1 60.78 187 THR A C 1
ATOM 1446 O O . THR A 1 187 ? -9.867 -27.094 -24.844 1 60.78 187 THR A O 1
ATOM 1449 N N . ASN A 1 188 ? -8.258 -27.5 -26.125 1 54.16 188 ASN A N 1
ATOM 1450 C CA . ASN A 1 188 ? -9.188 -27.828 -27.203 1 54.16 188 ASN A CA 1
ATOM 1451 C C . ASN A 1 188 ? -9.93 -29.141 -26.906 1 54.16 188 ASN A C 1
ATOM 1453 O O . ASN A 1 188 ? -11.109 -29.266 -27.234 1 54.16 188 ASN A O 1
ATOM 1457 N N . ILE A 1 189 ? -9.352 -30.156 -26.469 1 47.56 189 ILE A N 1
ATOM 1458 C CA . ILE A 1 189 ? -9.914 -31.5 -26.484 1 47.56 189 ILE A CA 1
ATOM 1459 C C . ILE A 1 189 ? -10.609 -31.781 -25.156 1 47.56 189 ILE A C 1
ATOM 1461 O O . ILE A 1 189 ? -11.734 -32.312 -25.141 1 47.56 189 ILE A O 1
ATOM 1465 N N . THR A 1 190 ? -10.141 -31.531 -23.922 1 53 190 THR A N 1
ATOM 1466 C CA . THR A 1 190 ? -10.516 -32.094 -22.625 1 53 190 THR A CA 1
ATOM 1467 C C . THR A 1 190 ? -11.352 -31.078 -21.844 1 53 190 THR A C 1
ATOM 1469 O O . THR A 1 190 ? -11.805 -31.375 -20.734 1 53 190 THR A O 1
ATOM 1472 N N . PHE A 1 191 ? -11.867 -29.953 -22.391 1 53.78 191 PHE A N 1
ATOM 1473 C CA . PHE A 1 191 ? -12.367 -28.719 -21.766 1 53.78 191 PHE A CA 1
ATOM 1474 C C . PHE A 1 191 ? -13.758 -28.938 -21.188 1 53.78 191 PHE A C 1
ATOM 1476 O O . PHE A 1 191 ? -14.055 -28.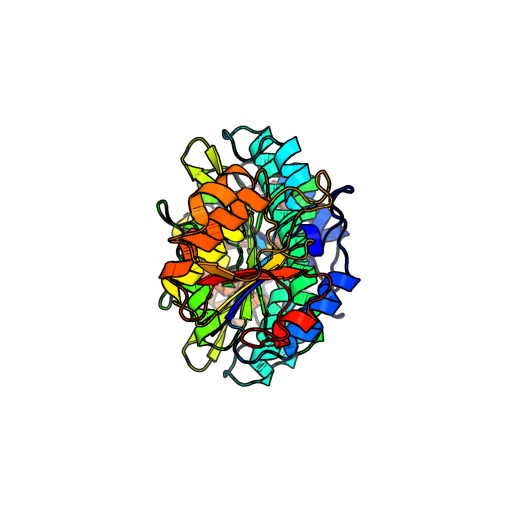484 -20.078 1 53.78 191 PHE A O 1
ATOM 1483 N N . ASP A 1 192 ? -14.531 -29.484 -22.203 1 51.88 192 ASP A N 1
ATOM 1484 C CA . ASP A 1 192 ? -15.945 -29.547 -21.812 1 51.88 192 ASP A CA 1
ATOM 1485 C C . ASP A 1 192 ? -16.141 -30.422 -20.578 1 51.88 192 ASP A C 1
ATOM 1487 O O . ASP A 1 192 ? -16.969 -30.125 -19.719 1 51.88 192 ASP A O 1
ATOM 1491 N N . ARG A 1 193 ? -15.359 -31.328 -20.406 1 53.19 193 ARG A N 1
ATOM 1492 C CA . ARG A 1 193 ? -15.594 -32.312 -19.344 1 53.19 193 ARG A CA 1
ATOM 1493 C C . ARG A 1 193 ? -15.07 -31.781 -18 1 53.19 193 ARG A C 1
ATOM 1495 O O . ARG A 1 193 ? -15.734 -31.922 -16.984 1 53.19 193 ARG A O 1
ATOM 1502 N N . VAL A 1 194 ? -13.984 -31.156 -18.031 1 57.16 194 VAL A N 1
ATOM 1503 C CA . VAL A 1 194 ? -13.344 -30.703 -16.797 1 57.16 194 VAL A CA 1
ATOM 1504 C C . VAL A 1 194 ? -14.102 -29.5 -16.234 1 57.16 194 VAL A C 1
ATOM 1506 O O . VAL A 1 194 ? -14.328 -29.422 -15.023 1 57.16 194 VAL A O 1
ATOM 1509 N N . GLN A 1 195 ? -14.594 -28.688 -17.141 1 56.97 195 GLN A N 1
ATOM 1510 C CA . GLN A 1 195 ? -15.289 -27.484 -16.703 1 56.97 195 GLN A CA 1
ATOM 1511 C C . GLN A 1 195 ? -16.547 -27.812 -15.906 1 56.97 195 GLN A C 1
ATOM 1513 O O . GLN A 1 195 ? -16.859 -27.141 -14.93 1 56.97 195 GLN A O 1
ATOM 1518 N N . ASN A 1 196 ? -17.031 -28.844 -16.328 1 52.62 196 ASN A N 1
ATOM 1519 C CA . ASN A 1 196 ? -18.297 -29.203 -15.695 1 52.62 196 ASN A CA 1
ATOM 1520 C C . ASN A 1 196 ? -18.078 -29.781 -14.305 1 52.62 196 ASN A C 1
ATOM 1522 O O . ASN A 1 196 ? -18.969 -29.734 -13.461 1 52.62 196 ASN A O 1
ATOM 1526 N N . ASP A 1 197 ? -16.828 -30.125 -14.086 1 51.25 197 ASP A N 1
ATOM 1527 C CA . ASP A 1 197 ? -16.641 -30.844 -12.828 1 51.25 197 ASP A CA 1
ATOM 1528 C C . ASP A 1 197 ? -15.82 -30.016 -11.844 1 51.25 197 ASP A C 1
ATOM 1530 O O . ASP A 1 197 ? -15.492 -30.484 -10.758 1 51.25 197 ASP A O 1
ATOM 1534 N N . VAL A 1 198 ? -15.367 -28.922 -12.359 1 52.84 198 VAL A N 1
ATOM 1535 C CA . VAL A 1 198 ? -14.594 -28.062 -11.453 1 52.84 198 VAL A CA 1
ATOM 1536 C C . VAL A 1 198 ? -15.484 -26.953 -10.906 1 52.84 198 VAL A C 1
ATOM 1538 O O . VAL A 1 198 ? -16.094 -26.188 -11.68 1 52.84 198 VAL A O 1
ATOM 1541 N N . THR A 1 199 ? -15.906 -26.984 -9.586 1 49.84 199 THR A N 1
ATOM 1542 C CA . THR A 1 199 ? -16.812 -26.016 -8.984 1 49.84 199 THR A CA 1
ATOM 1543 C C . THR A 1 199 ? -16.109 -25.188 -7.91 1 49.84 199 THR A C 1
ATOM 1545 O O . THR A 1 199 ? -14.945 -25.453 -7.59 1 49.84 199 THR A O 1
ATOM 1548 N N . GLY A 1 200 ? -16.594 -24.094 -7.629 1 60.47 200 GLY A N 1
ATOM 1549 C CA . GLY A 1 200 ? -16.125 -23.281 -6.52 1 60.47 200 GLY A CA 1
ATOM 1550 C C . GLY A 1 200 ? -14.859 -22.516 -6.828 1 60.47 200 GLY A C 1
ATOM 1551 O O . GLY A 1 200 ? -14.727 -21.922 -7.902 1 60.47 200 GLY A O 1
ATOM 1552 N N . GLY A 1 201 ? -14.023 -22.469 -5.824 1 66.75 201 GLY A N 1
ATOM 1553 C CA . GLY A 1 201 ? -12.773 -21.719 -5.902 1 66.75 201 GLY A CA 1
ATOM 1554 C C . GLY A 1 201 ? -11.828 -22.266 -6.953 1 66.75 201 GLY A C 1
ATOM 1555 O O . GLY A 1 201 ? -11.227 -21.484 -7.711 1 66.75 201 GLY A O 1
ATOM 1556 N N . ILE A 1 202 ? -11.781 -23.562 -7.148 1 76.31 202 ILE A N 1
ATOM 1557 C CA . ILE A 1 202 ? -10.867 -24.188 -8.109 1 76.31 202 ILE A CA 1
ATOM 1558 C C . ILE A 1 202 ? -11.398 -24 -9.523 1 76.31 202 ILE A C 1
ATOM 1560 O O . ILE A 1 202 ? -10.625 -23.875 -10.477 1 76.31 202 ILE A O 1
ATOM 1564 N N . GLY A 1 203 ? -12.758 -23.938 -9.602 1 77.06 203 GLY A N 1
ATOM 1565 C CA . GLY A 1 203 ? -13.359 -23.672 -10.898 1 77.06 203 GLY A CA 1
ATOM 1566 C C . GLY A 1 203 ? -13 -22.312 -11.453 1 77.06 203 GLY A C 1
ATOM 1567 O O . GLY A 1 203 ? -12.633 -22.188 -12.617 1 77.06 203 GLY A O 1
ATOM 1568 N N . LYS A 1 204 ? -13.086 -21.359 -10.664 1 78 204 LYS A N 1
ATOM 1569 C CA . LYS A 1 204 ? -12.758 -20 -11.078 1 78 204 LYS A CA 1
ATOM 1570 C C . LYS A 1 204 ? -11.289 -19.875 -11.461 1 78 204 LYS A C 1
ATOM 1572 O O . LYS A 1 204 ? -10.945 -19.203 -12.43 1 78 204 LYS A O 1
ATOM 1577 N N . LYS A 1 205 ? -10.516 -20.562 -10.711 1 85.19 205 LYS A N 1
ATOM 1578 C CA . LYS A 1 205 ? -9.094 -20.562 -11.023 1 85.19 205 LYS A CA 1
ATOM 1579 C C . LYS A 1 205 ? -8.828 -21.219 -12.375 1 85.19 205 LYS A C 1
ATOM 1581 O O . LYS A 1 205 ? -8.055 -20.703 -13.188 1 85.19 205 LYS A O 1
ATOM 1586 N N . PHE A 1 206 ? -9.461 -22.312 -12.602 1 85.06 206 PHE A N 1
ATOM 1587 C CA . PHE A 1 206 ? -9.312 -23.016 -13.867 1 85.06 206 PHE A CA 1
ATOM 1588 C C . PHE A 1 206 ? -9.719 -22.125 -15.039 1 85.06 206 PHE A C 1
ATOM 1590 O O . PHE A 1 206 ? -9.016 -22.062 -16.047 1 85.06 206 PHE A O 1
ATOM 1597 N N . GLU A 1 207 ? -10.773 -21.453 -14.844 1 84.94 207 GLU A N 1
ATOM 1598 C CA . GLU A 1 207 ? -11.242 -20.531 -15.883 1 84.94 207 GLU A CA 1
ATOM 1599 C C . GLU A 1 207 ? -10.219 -19.438 -16.156 1 84.94 207 GLU A C 1
ATOM 1601 O O . GLU A 1 207 ? -9.984 -19.078 -17.312 1 84.94 207 GLU A O 1
ATOM 1606 N N . SER A 1 208 ? -9.672 -18.953 -15.117 1 88.62 208 SER A N 1
ATOM 1607 C CA . SER A 1 208 ? -8.648 -17.922 -15.25 1 88.62 208 SER A CA 1
ATOM 1608 C C . SER A 1 208 ? -7.418 -18.453 -15.977 1 88.62 208 SER A C 1
ATOM 1610 O O . SER A 1 208 ? -6.855 -17.766 -16.828 1 88.62 208 SER A O 1
ATOM 1612 N N . MET A 1 209 ? -7.062 -19.656 -15.656 1 92.19 209 MET A N 1
ATOM 1613 C CA . MET A 1 209 ? -5.902 -20.281 -16.281 1 92.19 209 MET A CA 1
ATOM 1614 C C . MET A 1 209 ? -6.137 -20.469 -17.781 1 92.19 209 MET A C 1
ATOM 1616 O O . MET A 1 209 ? -5.254 -20.188 -18.594 1 92.19 209 MET A O 1
ATOM 1620 N N . VAL A 1 210 ? -7.309 -20.906 -18.094 1 89.06 210 VAL A N 1
ATOM 1621 C CA . VAL A 1 210 ? -7.648 -21.125 -19.5 1 89.06 210 VAL A CA 1
ATOM 1622 C C . VAL A 1 210 ? -7.594 -19.812 -20.266 1 89.06 210 VAL A C 1
ATOM 1624 O O . VAL A 1 210 ? -7.035 -19.75 -21.359 1 89.06 210 VAL A O 1
ATOM 1627 N N . LYS A 1 211 ? -8.133 -18.828 -19.625 1 88.25 211 LYS A N 1
ATOM 1628 C CA . LYS A 1 211 ? -8.156 -17.5 -20.266 1 88.25 211 LYS A CA 1
ATOM 1629 C C . LYS A 1 211 ? -6.742 -16.984 -20.484 1 88.25 211 LYS A C 1
ATOM 1631 O O . LYS A 1 211 ? -6.484 -16.281 -21.469 1 88.25 211 LYS A O 1
ATOM 1636 N N . MET A 1 212 ? -5.879 -17.375 -19.656 1 95.31 212 MET A N 1
ATOM 1637 C CA . MET A 1 212 ? -4.52 -16.844 -19.672 1 95.31 212 MET A CA 1
ATOM 1638 C C . MET A 1 212 ? -3.652 -17.594 -20.672 1 95.31 212 MET A C 1
ATOM 1640 O O . MET A 1 212 ? -2.578 -17.125 -21.047 1 95.31 212 MET A O 1
ATOM 1644 N N . LYS A 1 213 ? -4.117 -18.734 -21.062 1 93.31 213 LYS A N 1
ATOM 1645 C CA . LYS A 1 213 ? -3.301 -19.641 -21.875 1 93.31 213 LYS A CA 1
ATOM 1646 C C . LYS A 1 213 ? -2.746 -18.938 -23.109 1 93.31 213 LYS A C 1
ATOM 1648 O O . LYS A 1 213 ? -1.566 -19.078 -23.422 1 93.31 213 LYS A O 1
ATOM 1653 N N . SER A 1 214 ? -3.58 -18.156 -23.766 1 93.69 214 SER A N 1
ATOM 1654 C CA . SER A 1 214 ? -3.188 -17.516 -25.016 1 93.69 214 SER A CA 1
ATOM 1655 C C . SER A 1 214 ? -2.137 -16.438 -24.781 1 93.69 214 SER A C 1
ATOM 1657 O O . SER A 1 214 ? -1.454 -16.016 -25.719 1 93.69 214 SER A O 1
ATOM 1659 N N . SER A 1 215 ? -1.993 -16.047 -23.562 1 97.12 215 SER A N 1
ATOM 1660 C CA . SER A 1 215 ? -1.084 -14.945 -23.25 1 97.12 215 SER A CA 1
ATOM 1661 C C . SER A 1 215 ? 0.218 -15.469 -22.641 1 97.12 215 SER A C 1
ATOM 1663 O O . SER A 1 215 ? 1.121 -14.688 -22.344 1 97.12 215 SER A O 1
ATOM 1665 N N . VAL A 1 216 ? 0.361 -16.766 -22.453 1 97.62 216 VAL A N 1
ATOM 1666 C CA . VAL A 1 216 ? 1.523 -17.375 -21.812 1 97.62 216 VAL A CA 1
ATOM 1667 C C . VAL A 1 216 ? 2.217 -18.328 -22.781 1 97.62 216 VAL A C 1
ATOM 1669 O O . VAL A 1 216 ? 1.568 -19.172 -23.406 1 97.62 216 VAL A O 1
ATOM 1672 N N . LYS A 1 217 ? 3.494 -18.266 -22.938 1 97 217 LYS A N 1
ATOM 1673 C CA . LYS A 1 217 ? 4.227 -18.938 -24 1 97 217 LYS A CA 1
ATOM 1674 C C . LYS A 1 217 ? 4.383 -20.422 -23.703 1 97 217 LYS A C 1
ATOM 1676 O O . LYS A 1 217 ? 4.172 -21.266 -24.578 1 97 217 LYS A O 1
ATOM 1681 N N . ASN A 1 218 ? 4.797 -20.781 -22.469 1 95.94 218 ASN A N 1
ATOM 1682 C CA . ASN A 1 218 ? 5.195 -22.156 -22.172 1 95.94 218 ASN A CA 1
ATOM 1683 C C . ASN A 1 218 ? 4.227 -22.812 -21.203 1 95.94 218 ASN A C 1
ATOM 1685 O O . ASN A 1 218 ? 4.562 -23.828 -20.578 1 95.94 218 ASN A O 1
ATOM 1689 N N . GLY A 1 219 ? 2.98 -22.141 -21 1 95.94 219 GLY A N 1
ATOM 1690 C CA . GLY A 1 219 ? 1.915 -22.797 -20.266 1 95.94 219 GLY A CA 1
ATOM 1691 C C . GLY A 1 219 ? 1.617 -22.141 -18.922 1 95.94 219 GLY A C 1
ATOM 1692 O O . GLY A 1 219 ? 2.443 -21.391 -18.391 1 95.94 219 GLY A O 1
ATOM 1693 N N . VAL A 1 220 ? 0.428 -22.391 -18.422 1 97.62 220 VAL A N 1
ATOM 1694 C CA . VAL A 1 220 ? -0.049 -21.984 -17.109 1 97.62 220 VAL A CA 1
ATOM 1695 C C . VAL A 1 220 ? -0.067 -23.188 -16.172 1 97.62 220 VAL A C 1
ATOM 1697 O O . VAL A 1 220 ? -0.735 -24.188 -16.438 1 97.62 220 VAL A O 1
ATOM 1700 N N . TYR A 1 221 ? 0.673 -23.078 -15.094 1 97.44 221 TYR A N 1
ATOM 1701 C CA . TYR A 1 221 ? 0.901 -24.219 -14.219 1 97.44 221 TYR A CA 1
ATOM 1702 C C . TYR A 1 221 ? 0.157 -24.047 -12.898 1 97.44 221 TYR A C 1
ATOM 1704 O O . TYR A 1 221 ? 0.119 -22.953 -12.336 1 97.44 221 TYR A O 1
ATOM 1712 N N . LEU A 1 222 ? -0.423 -25.078 -12.453 1 96.94 222 LEU A N 1
ATOM 1713 C CA . LEU A 1 222 ? -0.991 -25.188 -11.109 1 96.94 222 LEU A CA 1
ATOM 1714 C C . LEU A 1 222 ? -0.19 -26.172 -10.266 1 96.94 222 LEU A C 1
ATOM 1716 O O . LEU A 1 222 ? -0.046 -27.344 -10.633 1 96.94 222 LEU A O 1
ATOM 1720 N N . ILE A 1 223 ? 0.325 -25.719 -9.203 1 98.06 223 ILE A N 1
ATOM 1721 C CA . ILE A 1 223 ? 1.221 -26.484 -8.352 1 98.06 223 ILE A CA 1
ATOM 1722 C C . ILE A 1 223 ? 0.761 -26.391 -6.895 1 98.06 223 ILE A C 1
ATOM 1724 O O . ILE A 1 223 ? 0.25 -25.344 -6.469 1 98.06 223 ILE A O 1
ATOM 1728 N N . ASN A 1 224 ? 0.908 -27.469 -6.148 1 97.88 224 ASN A N 1
ATOM 1729 C CA . ASN A 1 224 ? 0.632 -27.453 -4.715 1 97.88 224 ASN A CA 1
ATOM 1730 C C . ASN A 1 224 ? 1.646 -26.594 -3.959 1 97.88 224 ASN A C 1
ATOM 1732 O O . ASN A 1 224 ? 2.824 -26.938 -3.883 1 97.88 224 ASN A O 1
ATOM 1736 N N . GLY A 1 225 ? 1.163 -25.516 -3.35 1 98.25 225 GLY A N 1
ATOM 1737 C CA . GLY A 1 225 ? 2.029 -24.562 -2.678 1 98.25 225 GLY A CA 1
ATOM 1738 C C . GLY A 1 225 ? 2.674 -25.125 -1.422 1 98.25 225 GLY A C 1
ATOM 1739 O O . GLY A 1 225 ? 3.633 -24.547 -0.902 1 98.25 225 GLY A O 1
ATOM 1740 N N . ASN A 1 226 ? 2.15 -26.219 -0.899 1 98 226 ASN A N 1
ATOM 1741 C CA . ASN A 1 226 ? 2.791 -26.906 0.218 1 98 226 ASN A CA 1
ATOM 1742 C C . ASN A 1 226 ? 4.031 -27.672 -0.232 1 98 226 ASN A C 1
ATOM 1744 O O . ASN A 1 226 ? 4.812 -28.141 0.598 1 98 226 ASN A O 1
ATOM 1748 N N . HIS A 1 227 ? 4.168 -27.797 -1.507 1 98.25 227 HIS A N 1
ATOM 1749 C CA . HIS A 1 227 ? 5.34 -28.391 -2.137 1 98.25 227 HIS A CA 1
ATOM 1750 C C . HIS A 1 227 ? 5.949 -27.438 -3.17 1 98.25 227 HIS A C 1
ATOM 1752 O O . HIS A 1 227 ? 6.035 -27.781 -4.352 1 98.25 227 HIS A O 1
ATOM 1758 N N . PRO A 1 228 ? 6.406 -26.312 -2.709 1 98.44 228 PRO A N 1
ATOM 1759 C CA . PRO A 1 228 ? 6.863 -25.281 -3.646 1 98.44 228 PRO A CA 1
ATOM 1760 C C . PRO A 1 228 ? 8.094 -25.703 -4.445 1 98.44 228 PRO A C 1
ATOM 1762 O O . PRO A 1 228 ? 8.383 -25.141 -5.5 1 98.44 228 PRO A O 1
ATOM 1765 N N . GLU A 1 229 ? 8.867 -26.75 -3.998 1 97.88 229 GLU A N 1
ATOM 1766 C CA . GLU A 1 229 ? 10.031 -27.266 -4.727 1 97.88 229 GLU A CA 1
ATOM 1767 C C . GLU A 1 229 ? 9.633 -27.781 -6.105 1 97.88 229 GLU A C 1
ATOM 1769 O O . GLU A 1 229 ? 10.469 -27.875 -7.004 1 97.88 229 GLU A O 1
ATOM 1774 N N . ARG A 1 230 ? 8.359 -28.078 -6.285 1 98.44 230 ARG A N 1
ATOM 1775 C CA . ARG A 1 230 ? 7.848 -28.609 -7.551 1 98.44 230 ARG A CA 1
ATOM 1776 C C . ARG A 1 230 ? 7.957 -27.562 -8.656 1 98.44 230 ARG A C 1
ATOM 1778 O O . ARG A 1 230 ? 7.887 -27.891 -9.844 1 98.44 230 ARG A O 1
ATOM 1785 N N . ILE A 1 231 ? 8.07 -26.266 -8.305 1 98.44 231 ILE A N 1
ATOM 1786 C CA . ILE A 1 231 ? 8.266 -25.219 -9.289 1 98.44 231 ILE A CA 1
ATOM 1787 C C . ILE A 1 231 ? 9.508 -25.516 -10.125 1 98.44 231 ILE A C 1
ATOM 1789 O O . ILE A 1 231 ? 9.539 -25.234 -11.328 1 98.44 231 ILE A O 1
ATOM 1793 N N . GLY A 1 232 ? 10.555 -26.109 -9.5 1 97.38 232 GLY A N 1
ATOM 1794 C CA . GLY A 1 232 ? 11.805 -26.453 -10.172 1 97.38 232 GLY A CA 1
ATOM 1795 C C . GLY A 1 232 ? 11.633 -27.531 -11.227 1 97.38 232 GLY A C 1
ATOM 1796 O O . GLY A 1 232 ? 12.523 -27.734 -12.055 1 97.38 232 GLY A O 1
ATOM 1797 N N . ASP A 1 233 ? 10.5 -28.219 -11.234 1 97.25 233 ASP A N 1
ATOM 1798 C CA . ASP A 1 233 ? 10.273 -29.344 -12.133 1 97.25 233 ASP A CA 1
ATOM 1799 C C . ASP A 1 233 ? 9.43 -28.938 -13.336 1 97.25 233 ASP A C 1
ATOM 1801 O O . ASP A 1 233 ? 9.07 -29.781 -14.164 1 97.25 233 ASP A O 1
ATOM 1805 N N . ILE A 1 234 ? 9.062 -27.656 -13.422 1 96.94 234 ILE A N 1
ATOM 1806 C CA . ILE A 1 234 ? 8.297 -27.156 -14.555 1 96.94 234 ILE A CA 1
ATOM 1807 C C . ILE A 1 234 ? 9.016 -27.5 -15.859 1 96.94 234 ILE A C 1
ATOM 1809 O O . ILE A 1 234 ? 10.219 -27.266 -15.992 1 96.94 234 ILE A O 1
ATOM 1813 N N . GLY A 1 235 ? 8.258 -28.094 -16.844 1 93.94 235 GLY A N 1
ATOM 1814 C CA . GLY A 1 235 ? 8.805 -28.422 -18.141 1 93.94 235 GLY A CA 1
ATOM 1815 C C . GLY A 1 235 ? 9.5 -29.766 -18.172 1 93.94 235 GLY A C 1
ATOM 1816 O O . GLY A 1 235 ? 9.93 -30.234 -19.234 1 93.94 235 GLY A O 1
ATOM 1817 N N . LYS A 1 236 ? 9.578 -30.422 -17.016 1 95 236 LYS A N 1
ATOM 1818 C CA . LYS A 1 236 ? 10.242 -31.719 -16.922 1 95 236 LYS A CA 1
ATOM 1819 C C . LYS A 1 236 ? 9.234 -32.844 -16.828 1 95 236 LYS A C 1
ATOM 1821 O O . LYS A 1 236 ? 8.062 -32.625 -16.5 1 95 236 LYS A O 1
ATOM 1826 N N . GLU A 1 237 ? 9.68 -34.062 -17.016 1 94.31 237 GLU A N 1
ATOM 1827 C CA . GLU A 1 237 ? 8.852 -35.25 -16.891 1 94.31 237 GLU A CA 1
ATOM 1828 C C . GLU A 1 237 ? 8.445 -35.5 -15.438 1 94.31 237 GLU A C 1
ATOM 1830 O O . GLU A 1 237 ? 7.371 -36.031 -15.172 1 94.31 237 GLU A O 1
ATOM 1835 N N . SER A 1 238 ? 9.18 -35.031 -14.531 1 95.25 238 SER A N 1
ATOM 1836 C CA . SER A 1 238 ? 8.977 -35.25 -13.102 1 95.25 238 SER A CA 1
ATOM 1837 C C . SER A 1 238 ? 7.953 -34.25 -12.531 1 95.25 238 SER A C 1
ATOM 1839 O O . SER A 1 238 ? 7.59 -34.344 -11.359 1 95.25 238 SER A O 1
ATOM 1841 N N . PHE A 1 239 ? 7.434 -33.406 -13.422 1 96 239 PHE A N 1
ATOM 1842 C CA . PHE A 1 239 ? 6.523 -32.375 -12.969 1 96 239 PHE A CA 1
ATOM 1843 C C . PHE A 1 239 ? 5.254 -32.969 -12.383 1 96 239 PHE A C 1
ATOM 1845 O O . PHE A 1 239 ? 4.656 -33.875 -12.977 1 96 239 PHE A O 1
ATOM 1852 N N . ILE A 1 240 ? 4.906 -32.531 -11.164 1 96.5 240 ILE A N 1
ATOM 1853 C CA . ILE A 1 240 ? 3.646 -32.906 -10.516 1 96.5 240 ILE A CA 1
ATOM 1854 C C . ILE A 1 240 ? 2.752 -31.656 -10.422 1 96.5 240 ILE A C 1
ATOM 1856 O O . ILE A 1 240 ? 3.143 -30.641 -9.836 1 96.5 240 ILE A O 1
ATOM 1860 N N . GLY A 1 241 ? 1.678 -31.625 -10.945 1 96.69 241 GLY A N 1
ATOM 1861 C CA . GLY A 1 241 ? 0.702 -30.562 -11.047 1 96.69 241 GLY A CA 1
ATOM 1862 C C . GLY A 1 241 ? -0.121 -30.609 -12.32 1 96.69 241 GLY A C 1
ATOM 1863 O O . GLY A 1 241 ? -0.287 -31.688 -12.906 1 96.69 241 GLY A O 1
ATOM 1864 N N . THR A 1 242 ? -0.737 -29.562 -12.664 1 95.31 242 THR A N 1
ATOM 1865 C CA . THR A 1 242 ? -1.484 -29.438 -13.914 1 95.31 242 THR A CA 1
ATOM 1866 C C . THR A 1 242 ? -0.949 -28.281 -14.758 1 95.31 242 THR A C 1
ATOM 1868 O O . THR A 1 242 ? -0.657 -27.203 -14.234 1 95.31 242 THR A O 1
ATOM 1871 N N . VAL A 1 243 ? -0.748 -28.531 -16.016 1 95.81 243 VAL A N 1
ATOM 1872 C CA . VAL A 1 243 ? -0.385 -27.453 -16.938 1 95.81 243 VAL A CA 1
ATOM 1873 C C . VAL A 1 243 ? -1.454 -27.312 -18.016 1 95.81 243 VAL A C 1
ATOM 1875 O O . VAL A 1 243 ? -1.99 -28.312 -18.5 1 95.81 243 VAL A O 1
ATOM 1878 N N . ILE A 1 244 ? -1.827 -26.109 -18.266 1 92.62 244 ILE A N 1
ATOM 1879 C CA . ILE A 1 244 ? -2.67 -25.797 -19.406 1 92.62 244 ILE A CA 1
ATOM 1880 C C . ILE A 1 244 ? -1.827 -25.156 -20.516 1 92.62 244 ILE A C 1
ATOM 1882 O O . ILE A 1 244 ? -1.167 -24.141 -20.281 1 92.62 244 ILE A O 1
ATOM 1886 N N . ARG A 1 245 ? -1.948 -25.75 -21.766 1 87 245 ARG A N 1
ATOM 1887 C CA . ARG A 1 245 ? -1.137 -25.266 -22.875 1 87 245 ARG A CA 1
ATOM 1888 C C . ARG A 1 245 ? -1.983 -25.094 -24.141 1 87 245 ARG A C 1
ATOM 1890 O O . ARG A 1 245 ? -3.006 -25.75 -24.297 1 87 245 ARG A O 1
ATOM 1897 N N . MET B 1 1 ? -12.93 21.703 3.992 1 97.44 1 MET B N 1
ATOM 1898 C CA . MET B 1 1 ? -12.055 20.578 3.646 1 97.44 1 MET B CA 1
ATOM 1899 C C . MET B 1 1 ? -10.68 20.766 4.277 1 97.44 1 MET B C 1
ATOM 1901 O O . MET B 1 1 ? -10.086 21.844 4.199 1 97.44 1 MET B O 1
ATOM 1905 N N . MET B 1 2 ? -10.242 19.766 4.977 1 98.69 2 MET B N 1
ATOM 1906 C CA . MET B 1 2 ? -8.961 19.797 5.676 1 98.69 2 MET B CA 1
ATOM 1907 C C . MET B 1 2 ? -8.062 18.656 5.211 1 98.69 2 MET B C 1
ATOM 1909 O O . MET B 1 2 ? -8.516 17.531 5.059 1 98.69 2 MET B O 1
ATOM 1913 N N . ILE B 1 3 ? -6.844 18.953 4.914 1 98.88 3 ILE B N 1
ATOM 1914 C CA . ILE B 1 3 ? -5.805 17.938 4.75 1 98.88 3 ILE B CA 1
ATOM 1915 C C . ILE B 1 3 ? -4.785 18.062 5.883 1 98.88 3 ILE B C 1
ATOM 1917 O O . ILE B 1 3 ? -4.551 19.156 6.402 1 98.88 3 ILE B O 1
ATOM 1921 N N . LEU B 1 4 ? -4.211 16.984 6.289 1 98.88 4 LEU B N 1
ATOM 1922 C CA . LEU B 1 4 ? -3.404 17 7.508 1 98.88 4 LEU B CA 1
ATOM 1923 C C . LEU B 1 4 ? -2.234 16.031 7.395 1 98.88 4 LEU B C 1
ATOM 1925 O O . LEU B 1 4 ? -2.396 14.906 6.91 1 98.88 4 LEU B O 1
ATOM 1929 N N . LYS B 1 5 ? -1.094 16.469 7.812 1 98.62 5 LYS B N 1
ATOM 1930 C CA . LYS B 1 5 ? 0.092 15.617 7.871 1 98.62 5 LYS B CA 1
ATOM 1931 C C . LYS B 1 5 ? 0.516 15.367 9.312 1 98.62 5 LYS B C 1
ATOM 1933 O O . LYS B 1 5 ? 0.676 16.312 10.094 1 98.62 5 LYS B O 1
ATOM 1938 N N . ILE B 1 6 ? 0.69 14.148 9.633 1 98.69 6 ILE B N 1
ATOM 1939 C CA . ILE B 1 6 ? 1.271 13.75 10.906 1 98.69 6 ILE B CA 1
ATOM 1940 C C . ILE B 1 6 ? 2.783 13.586 10.758 1 98.69 6 ILE B C 1
ATOM 1942 O O . ILE B 1 6 ? 3.248 12.695 10.039 1 98.69 6 ILE B O 1
ATOM 1946 N N . GLY B 1 7 ? 3.535 14.359 11.492 1 96.69 7 GLY B N 1
ATOM 1947 C CA . GLY B 1 7 ? 4.984 14.266 11.422 1 96.69 7 GLY B CA 1
ATOM 1948 C C . GLY B 1 7 ? 5.52 12.953 11.969 1 96.69 7 GLY B C 1
ATOM 1949 O O . GLY B 1 7 ? 5.051 12.461 12.992 1 96.69 7 GLY B O 1
ATOM 1950 N N . GLY B 1 8 ? 6.473 12.422 11.305 1 95.94 8 GLY B N 1
ATOM 1951 C CA . GLY B 1 8 ? 7.113 11.211 11.781 1 95.94 8 GLY B CA 1
ATOM 1952 C C . GLY B 1 8 ? 7.727 11.367 13.164 1 95.94 8 GLY B C 1
ATOM 1953 O O . GLY B 1 8 ? 7.762 10.422 13.945 1 95.94 8 GLY B O 1
ATOM 1954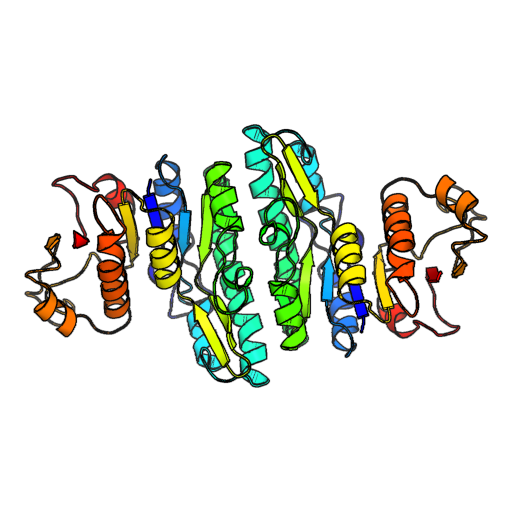 N N . SER B 1 9 ? 8.18 12.57 13.453 1 93.12 9 SER B N 1
ATOM 1955 C CA . SER B 1 9 ? 8.812 12.852 14.734 1 93.12 9 SER B CA 1
ATOM 1956 C C . SER B 1 9 ? 7.801 12.773 15.875 1 93.12 9 SER B C 1
ATOM 1958 O O . SER B 1 9 ? 8.172 12.57 17.031 1 93.12 9 SER B O 1
ATOM 1960 N N . VAL B 1 10 ? 6.555 12.977 15.523 1 96.75 10 VAL B N 1
ATOM 1961 C CA . VAL B 1 10 ? 5.504 12.938 16.531 1 96.75 10 VAL B CA 1
ATOM 1962 C C . VAL B 1 10 ? 5.145 11.492 16.859 1 96.75 10 VAL B C 1
ATOM 1964 O O . VAL B 1 10 ? 4.953 11.125 18.016 1 96.75 10 VAL B O 1
ATOM 1967 N N . ILE B 1 11 ? 5.203 10.609 15.836 1 98.31 11 ILE B N 1
ATOM 1968 C CA . ILE B 1 11 ? 4.578 9.305 16.031 1 98.31 11 ILE B CA 1
ATOM 1969 C C . ILE B 1 11 ? 5.648 8.219 16.078 1 98.31 11 ILE B C 1
ATOM 1971 O O . ILE B 1 11 ? 5.332 7.031 16.156 1 98.31 11 ILE B O 1
ATOM 1975 N N . THR B 1 12 ? 6.906 8.555 16 1 97.81 12 THR B N 1
ATOM 1976 C CA . THR B 1 12 ? 7.98 7.578 16.125 1 97.81 12 THR B CA 1
ATOM 1977 C C . THR B 1 12 ? 9.086 8.102 17.031 1 97.81 12 THR B C 1
ATOM 1979 O O . THR B 1 12 ? 9.18 9.305 17.281 1 97.81 12 THR B O 1
ATOM 1982 N N . ASP B 1 13 ? 9.859 7.184 17.578 1 95.25 13 ASP B N 1
ATOM 1983 C CA . ASP B 1 13 ? 11.109 7.496 18.266 1 95.25 13 ASP B CA 1
ATOM 1984 C C . ASP B 1 13 ? 12.297 7.441 17.312 1 95.25 13 ASP B C 1
ATOM 1986 O O . ASP B 1 13 ? 12.711 6.359 16.891 1 95.25 13 ASP B O 1
ATOM 1990 N N . LYS B 1 14 ? 12.844 8.516 16.969 1 89 14 LYS B N 1
ATOM 1991 C CA . LYS B 1 14 ? 13.867 8.633 15.938 1 89 14 LYS B CA 1
ATOM 1992 C C . LYS B 1 14 ? 15.172 7.988 16.375 1 89 14 LYS B C 1
ATOM 1994 O O . LYS B 1 14 ? 16.047 7.73 15.547 1 89 14 LYS B O 1
ATOM 1999 N N . SER B 1 15 ? 15.289 7.738 17.641 1 89.88 15 SER B N 1
ATOM 2000 C CA . SER B 1 15 ? 16.547 7.238 18.172 1 89.88 15 SER B CA 1
ATOM 2001 C C . SER B 1 15 ? 16.641 5.719 18.047 1 89.88 15 SER B C 1
ATOM 2003 O O . SER B 1 15 ? 17.703 5.137 18.234 1 89.88 15 SER B O 1
ATOM 2005 N N . ALA B 1 16 ? 15.5 5.074 17.672 1 94.12 16 ALA B N 1
ATOM 2006 C CA . ALA B 1 16 ? 15.492 3.619 17.562 1 94.12 16 ALA B CA 1
ATOM 2007 C C . ALA B 1 16 ? 14.75 3.166 16.312 1 94.12 16 ALA B C 1
ATOM 2009 O O . ALA B 1 16 ? 13.688 3.705 15.977 1 94.12 16 ALA B O 1
ATOM 2010 N N . TYR B 1 17 ? 15.344 2.158 15.664 1 95.38 17 TYR B N 1
ATOM 2011 C CA . TYR B 1 17 ? 14.812 1.646 14.406 1 95.38 17 TYR B CA 1
ATOM 2012 C C . TYR B 1 17 ? 13.406 1.09 14.586 1 95.38 17 TYR B C 1
ATOM 2014 O O . TYR B 1 17 ? 13.148 0.339 15.531 1 95.38 17 TYR B O 1
ATOM 2022 N N . ARG B 1 18 ? 12.445 1.528 13.719 1 96.25 18 ARG B N 1
ATOM 2023 C CA . ARG B 1 18 ? 11.078 1.045 13.617 1 96.25 18 ARG B CA 1
ATOM 2024 C C . ARG B 1 18 ? 10.398 1.037 14.984 1 96.25 18 ARG B C 1
ATOM 2026 O O . ARG B 1 18 ? 9.852 0.016 15.406 1 96.25 18 ARG B O 1
ATOM 2033 N N . THR B 1 19 ? 10.461 2.189 15.688 1 97.31 19 THR B N 1
ATOM 2034 C CA . THR B 1 19 ? 9.852 2.34 17.016 1 97.31 19 THR B CA 1
ATOM 2035 C C . THR B 1 19 ? 8.727 3.365 16.969 1 97.31 19 THR B C 1
ATOM 2037 O O . THR B 1 19 ? 8.977 4.57 16.969 1 97.31 19 THR B O 1
ATOM 2040 N N . ALA B 1 20 ? 7.535 2.922 17 1 98.19 20 ALA B N 1
ATOM 2041 C CA . ALA B 1 20 ? 6.348 3.771 16.922 1 98.19 20 ALA B CA 1
ATOM 2042 C C . ALA B 1 20 ? 5.926 4.254 18.297 1 98.19 20 ALA B C 1
ATOM 2044 O O . ALA B 1 20 ? 6.102 3.547 19.297 1 98.19 20 ALA B O 1
ATOM 2045 N N . ARG B 1 21 ? 5.473 5.418 18.375 1 98.31 21 ARG B N 1
ATOM 2046 C CA . ARG B 1 21 ? 4.777 5.93 19.562 1 98.31 21 ARG B CA 1
ATOM 2047 C C . ARG B 1 21 ? 3.275 5.684 19.453 1 98.31 21 ARG B C 1
ATOM 2049 O O . ARG B 1 21 ? 2.512 6.602 19.141 1 98.31 21 ARG B O 1
ATOM 2056 N N . THR B 1 22 ? 2.891 4.516 19.828 1 98 22 THR B N 1
ATOM 2057 C CA . THR B 1 22 ? 1.522 4.051 19.625 1 98 22 THR B CA 1
ATOM 2058 C C . THR B 1 22 ? 0.53 4.961 20.344 1 98 22 THR B C 1
ATOM 2060 O O . THR B 1 22 ? -0.553 5.238 19.828 1 98 22 THR B O 1
ATOM 2063 N N . TYR B 1 23 ? 0.892 5.438 21.5 1 97.88 23 TYR B N 1
ATOM 2064 C CA . TYR B 1 23 ? 0.015 6.332 22.25 1 97.88 23 TYR B CA 1
ATOM 2065 C C . TYR B 1 23 ? -0.219 7.629 21.484 1 97.88 23 TYR B C 1
ATOM 2067 O O . TYR B 1 23 ? -1.345 8.125 21.422 1 97.88 23 TYR B O 1
ATOM 2075 N N . ALA B 1 24 ? 0.837 8.18 20.938 1 98.31 24 ALA B N 1
ATOM 2076 C CA . ALA B 1 24 ? 0.72 9.406 20.156 1 98.31 24 ALA B CA 1
ATOM 2077 C C . ALA B 1 24 ? -0.177 9.203 18.938 1 98.31 24 ALA B C 1
ATOM 2079 O O . ALA B 1 24 ? -1.035 10.031 18.641 1 98.31 24 ALA B O 1
ATOM 2080 N N . ILE B 1 25 ? -0.004 8.07 18.234 1 98.81 25 ILE B N 1
ATOM 2081 C CA . ILE B 1 25 ? -0.825 7.746 17.078 1 98.81 25 ILE B CA 1
ATOM 2082 C C . ILE B 1 25 ? -2.297 7.703 17.484 1 98.81 25 ILE B C 1
ATOM 2084 O O . ILE B 1 25 ? -3.135 8.359 16.859 1 98.81 25 ILE B O 1
ATOM 2088 N N . ARG B 1 26 ? -2.576 7.008 18.531 1 98.62 26 ARG B N 1
ATOM 2089 C CA . ARG B 1 26 ? -3.957 6.828 18.969 1 98.62 26 ARG B CA 1
ATOM 2090 C C . ARG B 1 26 ? -4.562 8.156 19.422 1 98.62 26 ARG B C 1
ATOM 2092 O O . ARG B 1 26 ? -5.727 8.445 19.141 1 98.62 26 ARG B O 1
ATOM 2099 N N . SER B 1 27 ? -3.764 8.953 20.141 1 98.62 27 SER B N 1
ATOM 2100 C CA . SER B 1 27 ? -4.238 10.242 20.625 1 98.62 27 SER B CA 1
ATOM 2101 C C . SER B 1 27 ? -4.578 11.18 19.469 1 98.62 27 SER B C 1
ATOM 2103 O O . SER B 1 27 ? -5.609 11.852 19.484 1 98.62 27 SER B O 1
ATOM 2105 N N . ILE B 1 28 ? -3.748 11.203 18.5 1 98.88 28 ILE B N 1
ATOM 2106 C CA . ILE B 1 28 ? -3.967 12.047 17.344 1 98.88 28 ILE B CA 1
ATOM 2107 C C . ILE B 1 28 ? -5.207 11.578 16.578 1 98.88 28 ILE B C 1
ATOM 2109 O O . ILE B 1 28 ? -6.082 12.383 16.25 1 98.88 28 ILE B O 1
ATOM 2113 N N . VAL B 1 29 ? -5.301 10.273 16.359 1 98.88 29 VAL B N 1
ATOM 2114 C CA . VAL B 1 29 ? -6.391 9.703 15.57 1 98.88 29 VAL B CA 1
ATOM 2115 C C . VAL B 1 29 ? -7.719 9.914 16.297 1 98.88 29 VAL B C 1
ATOM 2117 O O . VAL B 1 29 ? -8.75 10.156 15.656 1 98.88 29 VAL B O 1
ATOM 2120 N N . LYS B 1 30 ? -7.684 9.812 17.609 1 98.75 30 LYS B N 1
ATOM 2121 C CA . LYS B 1 30 ? -8.891 10.086 18.391 1 98.75 30 LYS B CA 1
ATOM 2122 C C . LYS B 1 30 ? -9.43 11.484 18.078 1 98.75 30 LYS B C 1
ATOM 2124 O O . LYS B 1 30 ? -10.641 11.656 17.891 1 98.75 30 LYS B O 1
ATOM 2129 N N . VAL B 1 31 ? -8.594 12.469 18.031 1 98.81 31 VAL B N 1
ATOM 2130 C CA . VAL B 1 31 ? -9 13.844 17.734 1 98.81 31 VAL B CA 1
ATOM 2131 C C . VAL B 1 31 ? -9.469 13.938 16.281 1 98.81 31 VAL B C 1
ATOM 2133 O O . VAL B 1 31 ? -10.508 14.531 16 1 98.81 31 VAL B O 1
ATOM 2136 N N . LEU B 1 32 ? -8.734 13.32 15.352 1 98.81 32 LEU B N 1
ATOM 2137 C CA . LEU B 1 32 ? -9.055 13.375 13.93 1 98.81 32 LEU B CA 1
ATOM 2138 C C . LEU B 1 32 ? -10.43 12.773 13.664 1 98.81 32 LEU B C 1
ATOM 2140 O O . LEU B 1 32 ? -11.141 13.219 12.766 1 98.81 32 LEU B O 1
ATOM 2144 N N . SER B 1 33 ? -10.773 11.719 14.445 1 98.44 33 SER B N 1
ATOM 2145 C CA . SER B 1 33 ? -12.023 11 14.227 1 98.44 33 SER B CA 1
ATOM 2146 C C . SER B 1 33 ? -13.227 11.914 14.445 1 98.44 33 SER B C 1
ATOM 2148 O O . SER B 1 33 ? -14.328 11.625 13.961 1 98.44 33 SER B O 1
ATOM 2150 N N . GLY B 1 34 ? -13.008 13.055 15.141 1 97.75 34 GLY B N 1
ATOM 2151 C CA . GLY B 1 34 ? -14.078 14 15.391 1 97.75 34 GLY B CA 1
ATOM 2152 C C . GLY B 1 34 ? -14.133 15.125 14.375 1 97.75 34 GLY B C 1
ATOM 2153 O O . GLY B 1 34 ? -14.984 16.016 14.461 1 97.75 34 GLY B O 1
ATOM 2154 N N . ILE B 1 35 ? -13.273 15.086 13.367 1 97.56 35 ILE B N 1
ATOM 2155 C CA . ILE B 1 35 ? -13.203 16.156 12.367 1 97.56 35 ILE B CA 1
ATOM 2156 C C . ILE B 1 35 ? -13.914 15.711 11.094 1 97.56 35 ILE B C 1
ATOM 2158 O O . ILE B 1 35 ? -13.375 14.922 10.312 1 97.56 35 ILE B O 1
ATOM 2162 N N . GLU B 1 36 ? -15.008 16.219 10.789 1 94.44 36 GLU B N 1
ATOM 2163 C CA . GLU B 1 36 ? -15.875 15.789 9.688 1 94.44 36 GLU B CA 1
ATOM 2164 C C . GLU B 1 36 ? -15.297 16.203 8.336 1 94.44 36 GLU B C 1
ATOM 2166 O O . GLU B 1 36 ? -15.484 15.5 7.34 1 94.44 36 GLU B O 1
ATOM 2171 N N . ASP B 1 37 ? -14.539 17.297 8.328 1 96.94 37 ASP B N 1
ATOM 2172 C CA . ASP B 1 37 ? -14.094 17.844 7.047 1 96.94 37 ASP B CA 1
ATOM 2173 C C . ASP B 1 37 ? -12.688 17.359 6.711 1 96.94 37 ASP B C 1
ATOM 2175 O O . ASP B 1 37 ? -12.062 17.859 5.777 1 96.94 37 ASP B O 1
ATOM 2179 N N . LEU B 1 38 ? -12.188 16.406 7.469 1 98.56 38 LEU B N 1
ATOM 2180 C CA . LEU B 1 38 ? -10.891 15.805 7.164 1 98.56 38 LEU B CA 1
ATOM 2181 C C . LEU B 1 38 ? -11 14.891 5.949 1 98.56 38 LEU B C 1
ATOM 2183 O O . LEU B 1 38 ? -11.734 13.898 5.973 1 98.56 38 LEU B O 1
ATOM 2187 N N . VAL B 1 39 ? -10.195 15.18 4.883 1 98.5 39 VAL B N 1
ATOM 2188 C CA . VAL B 1 39 ? -10.422 14.422 3.656 1 98.5 39 VAL B CA 1
ATOM 2189 C C . VAL B 1 39 ? -9.172 13.625 3.297 1 98.5 39 VAL B C 1
ATOM 2191 O O . VAL B 1 39 ? -9.219 12.727 2.453 1 98.5 39 VAL B O 1
ATOM 2194 N N . CYS B 1 40 ? -8.031 13.883 3.943 1 98.69 40 CYS B N 1
ATOM 2195 C CA . CYS B 1 40 ? -6.781 13.211 3.627 1 98.69 40 CYS B CA 1
ATOM 2196 C C . CYS B 1 40 ? -5.797 13.312 4.785 1 98.69 40 CYS B C 1
ATOM 2198 O O . CYS B 1 40 ? -5.688 14.359 5.422 1 98.69 40 CYS B O 1
ATOM 2200 N N . VAL B 1 41 ? -5.145 12.258 5.051 1 98.94 41 VAL B N 1
ATOM 2201 C CA . VAL B 1 41 ? -4.09 12.219 6.055 1 98.94 41 VAL B CA 1
ATOM 2202 C C . VAL B 1 41 ? -2.781 11.758 5.414 1 98.94 41 VAL B C 1
ATOM 2204 O O . VAL B 1 41 ? -2.768 10.797 4.645 1 98.94 41 VAL B O 1
ATOM 2207 N N . VAL B 1 42 ? -1.748 12.469 5.641 1 98.88 42 VAL B N 1
ATOM 2208 C CA . VAL B 1 42 ? -0.396 12.102 5.234 1 98.88 42 VAL B CA 1
ATOM 2209 C C . VAL B 1 42 ? 0.489 11.945 6.469 1 98.88 42 VAL B C 1
ATOM 2211 O O . VAL B 1 42 ? 0.327 12.672 7.453 1 98.88 42 VAL B O 1
ATOM 2214 N N . HIS B 1 43 ? 1.371 11 6.461 1 98.62 43 HIS B N 1
ATOM 2215 C CA . HIS B 1 43 ? 2.275 10.945 7.605 1 98.62 43 HIS B CA 1
ATOM 2216 C C . HIS B 1 43 ? 3.725 10.805 7.152 1 98.62 43 HIS B C 1
ATOM 2218 O O . HIS B 1 43 ? 3.988 10.414 6.016 1 98.62 43 HIS B O 1
ATOM 2224 N N . GLY B 1 44 ? 4.641 11.211 8.039 1 96.44 44 GLY B N 1
ATOM 2225 C CA . GLY B 1 44 ? 6.062 11.031 7.82 1 96.44 44 GLY B CA 1
ATOM 2226 C C . GLY B 1 44 ? 6.574 9.68 8.297 1 96.44 44 GLY B C 1
ATOM 2227 O O . GLY B 1 44 ? 5.789 8.828 8.727 1 96.44 44 GLY B O 1
ATOM 2228 N N . GLY B 1 45 ? 7.875 9.5 8.164 1 95.12 45 GLY B N 1
ATOM 2229 C CA . GLY B 1 45 ? 8.391 8.164 8.398 1 95.12 45 GLY B CA 1
ATOM 2230 C C . GLY B 1 45 ? 9.18 8.055 9.695 1 95.12 45 GLY B C 1
ATOM 2231 O O . GLY B 1 45 ? 9.312 6.965 10.258 1 95.12 45 GLY B O 1
ATOM 2232 N N . GLY B 1 46 ? 9.805 9.195 10.164 1 92.88 46 GLY B N 1
ATOM 2233 C CA . GLY B 1 46 ? 10.633 9.133 11.359 1 92.88 46 GLY B CA 1
ATOM 2234 C C . GLY B 1 46 ? 11.617 7.977 11.344 1 92.88 46 GLY B C 1
ATOM 2235 O O . GLY B 1 46 ? 12.375 7.812 10.383 1 92.88 46 GLY B O 1
ATOM 2236 N N . SER B 1 47 ? 11.594 7.133 12.359 1 93.12 47 SER B N 1
ATOM 2237 C CA . SER B 1 47 ? 12.555 6.047 12.516 1 93.12 47 SER B CA 1
ATOM 2238 C C . SER B 1 47 ? 12.242 4.895 11.562 1 93.12 47 SER B C 1
ATOM 2240 O O . SER B 1 47 ? 13.055 3.979 11.406 1 93.12 47 SER B O 1
ATOM 2242 N N . PHE B 1 48 ? 11.109 4.879 10.906 1 95.19 48 PHE B N 1
ATOM 2243 C CA . PHE B 1 48 ? 10.727 3.828 9.969 1 95.19 48 PHE B CA 1
ATOM 2244 C C . PHE B 1 48 ? 11.273 4.121 8.578 1 95.19 48 PHE B C 1
ATOM 2246 O O . PHE B 1 48 ? 11.516 3.201 7.793 1 95.19 48 PHE B O 1
ATOM 2253 N N . GLY B 1 49 ? 11.492 5.305 8.242 1 92.75 49 GLY B N 1
ATOM 2254 C CA . GLY B 1 49 ? 11.969 5.66 6.91 1 92.75 49 GLY B CA 1
ATOM 2255 C C . GLY B 1 49 ? 13.398 6.168 6.902 1 92.75 49 GLY B C 1
ATOM 2256 O O . GLY B 1 49 ? 14.234 5.664 6.152 1 92.75 49 GLY B O 1
ATOM 2257 N N . HIS B 1 50 ? 13.719 6.953 7.832 1 91.75 50 HIS B N 1
ATOM 2258 C CA . HIS B 1 50 ? 14.93 7.762 7.762 1 91.75 50 HIS B CA 1
ATOM 2259 C C . HIS B 1 50 ? 16.172 6.922 8.031 1 91.75 50 HIS B C 1
ATOM 2261 O O . HIS B 1 50 ? 17.172 7.047 7.332 1 91.75 50 HIS B O 1
ATOM 2267 N N . ILE B 1 51 ? 16.141 6.094 8.977 1 93.75 51 ILE B N 1
ATOM 2268 C CA . ILE B 1 51 ? 17.328 5.355 9.414 1 93.75 51 ILE B CA 1
ATOM 2269 C C . ILE B 1 51 ? 17.812 4.449 8.289 1 93.75 51 ILE B C 1
ATOM 2271 O O . ILE B 1 51 ? 18.984 4.508 7.895 1 93.75 51 ILE B O 1
ATOM 2275 N N . LYS B 1 52 ? 16.922 3.654 7.719 1 96.94 52 LYS B N 1
ATOM 2276 C CA . LYS B 1 52 ? 17.328 2.738 6.652 1 96.94 52 LYS B CA 1
ATOM 2277 C C . LYS B 1 52 ? 17.578 3.49 5.352 1 96.94 52 LYS B C 1
ATOM 2279 O O . LYS B 1 52 ? 18.453 3.102 4.562 1 96.94 52 LYS B O 1
ATOM 2284 N N . ALA B 1 53 ? 16.828 4.609 5.133 1 97.12 53 ALA B N 1
ATOM 2285 C CA . ALA B 1 53 ? 17.141 5.426 3.961 1 97.12 53 ALA B CA 1
ATOM 2286 C C . ALA B 1 53 ? 18.594 5.906 3.99 1 97.12 53 ALA B C 1
ATOM 2288 O O . ALA B 1 53 ? 19.312 5.773 3 1 97.12 53 ALA B O 1
ATOM 2289 N N . MET B 1 54 ? 18.984 6.418 5.141 1 95.62 54 MET B N 1
ATOM 2290 C CA . MET B 1 54 ? 20.359 6.895 5.289 1 95.62 54 MET B CA 1
ATOM 2291 C C . MET B 1 54 ? 21.344 5.742 5.156 1 95.62 54 MET B C 1
ATOM 2293 O O . MET B 1 54 ? 22.359 5.863 4.457 1 95.62 54 MET B O 1
ATOM 2297 N N . GLU B 1 55 ? 21.109 4.668 5.762 1 96.94 55 GLU B N 1
ATOM 2298 C CA . GLU B 1 55 ? 21.984 3.498 5.754 1 96.94 55 GLU B CA 1
ATOM 2299 C C . GLU B 1 55 ? 22.219 2.998 4.332 1 96.94 55 GLU B C 1
ATOM 2301 O O . GLU B 1 55 ? 23.328 2.568 3.994 1 96.94 55 GLU B O 1
ATOM 2306 N N . PHE B 1 56 ? 21.203 3.092 3.447 1 98.12 56 PHE B N 1
ATOM 2307 C CA . PHE B 1 56 ? 21.281 2.461 2.137 1 98.12 56 PHE B CA 1
ATOM 2308 C C . PHE B 1 56 ? 21.484 3.504 1.045 1 98.12 56 PHE B C 1
ATOM 2310 O O . PHE B 1 56 ? 21.391 3.191 -0.144 1 98.12 56 PHE B O 1
ATOM 2317 N N . GLY B 1 57 ? 21.688 4.758 1.435 1 97.38 57 GLY B N 1
ATOM 2318 C CA . GLY B 1 57 ? 22.047 5.801 0.485 1 97.38 57 GLY B CA 1
ATOM 2319 C C . GLY B 1 57 ? 20.859 6.309 -0.321 1 97.38 57 GLY B C 1
ATOM 2320 O O . GLY B 1 57 ? 20.984 6.531 -1.527 1 97.38 57 GLY B O 1
ATOM 2321 N N . LEU B 1 58 ? 19.688 6.438 0.314 1 97.88 58 LEU B N 1
ATOM 2322 C CA . LEU B 1 58 ? 18.484 6.938 -0.333 1 97.88 58 LEU B CA 1
ATOM 2323 C C . LEU B 1 58 ? 18.109 8.32 0.203 1 97.88 58 LEU B C 1
ATOM 2325 O O . LEU B 1 58 ? 18.188 8.555 1.41 1 97.88 58 LEU B O 1
ATOM 2329 N N . PRO B 1 59 ? 17.766 9.273 -0.592 1 97.5 59 PRO B N 1
ATOM 2330 C CA . PRO B 1 59 ? 17.766 9.172 -2.055 1 97.5 59 PRO B CA 1
ATOM 2331 C C . PRO B 1 59 ? 19.172 9.156 -2.648 1 97.5 59 PRO B C 1
ATOM 2333 O O . PRO B 1 59 ? 20.125 9.555 -1.985 1 97.5 59 PRO B O 1
ATOM 2336 N N . GLY B 1 60 ? 19.281 8.648 -3.924 1 98.06 60 GLY B N 1
ATOM 2337 C CA . GLY B 1 60 ? 20.578 8.555 -4.551 1 98.06 60 GLY B CA 1
ATOM 2338 C C . GLY B 1 60 ? 20.594 7.645 -5.766 1 98.06 60 GLY B C 1
ATOM 2339 O O . GLY B 1 60 ? 19.547 7.266 -6.277 1 98.06 60 GLY B O 1
ATOM 2340 N N . PRO B 1 61 ? 21.797 7.316 -6.27 1 98.25 61 PRO B N 1
ATOM 2341 C CA . PRO B 1 61 ? 21.938 6.504 -7.48 1 98.25 61 PRO B CA 1
ATOM 2342 C C . PRO B 1 61 ? 21.438 5.07 -7.293 1 98.25 61 PRO B C 1
ATOM 2344 O O . PRO B 1 61 ? 21.578 4.504 -6.207 1 98.25 61 PRO B O 1
ATOM 2347 N N . LYS B 1 62 ? 20.938 4.516 -8.375 1 98.12 62 LYS B N 1
ATOM 2348 C CA . LYS B 1 62 ? 20.547 3.111 -8.383 1 98.12 62 LYS B CA 1
ATOM 2349 C C . LYS B 1 62 ? 21.766 2.195 -8.359 1 98.12 62 LYS B C 1
ATOM 2351 O O . LYS B 1 62 ? 22.672 2.328 -9.195 1 98.12 62 LYS B O 1
ATOM 2356 N N . ASN B 1 63 ? 21.844 1.332 -7.477 1 97.31 63 ASN B N 1
ATOM 2357 C CA . ASN B 1 63 ? 22.797 0.236 -7.371 1 97.31 63 ASN B CA 1
ATOM 2358 C C . ASN B 1 63 ? 22.234 -0.928 -6.562 1 97.31 63 ASN B C 1
ATOM 2360 O O . ASN B 1 63 ? 21.141 -0.826 -6.004 1 97.31 63 ASN B O 1
ATOM 2364 N N . PRO B 1 64 ? 22.844 -2.049 -6.484 1 96 64 PRO B N 1
ATOM 2365 C CA . PRO B 1 64 ? 22.281 -3.209 -5.781 1 96 64 PRO B CA 1
ATOM 2366 C C . PRO B 1 64 ? 21.969 -2.916 -4.32 1 96 64 PRO B C 1
ATOM 2368 O O . PRO B 1 64 ? 20.922 -3.33 -3.818 1 96 64 PRO B O 1
ATOM 2371 N N . ARG B 1 65 ? 22.781 -2.158 -3.697 1 97.56 65 ARG B N 1
ATOM 2372 C CA . ARG B 1 65 ? 22.594 -1.84 -2.285 1 97.56 65 ARG B CA 1
ATOM 2373 C C . ARG B 1 65 ? 21.391 -0.93 -2.088 1 97.56 65 ARG B C 1
ATOM 2375 O O . ARG B 1 65 ? 20.531 -1.197 -1.237 1 97.56 65 ARG B O 1
ATOM 2382 N N . SER B 1 66 ? 21.297 0.161 -2.873 1 98.31 66 SER B N 1
ATOM 2383 C CA . SER B 1 66 ? 20.188 1.097 -2.73 1 98.31 66 SER B CA 1
ATOM 2384 C C . SER B 1 66 ? 18.875 0.452 -3.135 1 98.31 66 SER B C 1
ATOM 2386 O O . SER B 1 66 ? 17.812 0.79 -2.59 1 98.31 66 SER B O 1
ATOM 2388 N N . SER B 1 67 ? 18.984 -0.525 -4.035 1 98.12 67 SER B N 1
ATOM 2389 C CA . SER B 1 67 ? 17.781 -1.232 -4.445 1 98.12 67 SER B CA 1
ATOM 2390 C C . SER B 1 67 ? 17.234 -2.094 -3.311 1 98.12 67 SER B C 1
ATOM 2392 O O . SER B 1 67 ? 16.016 -2.168 -3.109 1 98.12 67 SER B O 1
ATOM 2394 N N . ILE B 1 68 ? 18.125 -2.727 -2.604 1 97.88 68 ILE B N 1
ATOM 2395 C CA . ILE B 1 68 ? 17.719 -3.475 -1.416 1 97.88 68 ILE B CA 1
ATOM 2396 C C . ILE B 1 68 ? 17.125 -2.523 -0.384 1 97.88 68 ILE B C 1
ATOM 2398 O O . ILE B 1 68 ? 16.062 -2.805 0.187 1 97.88 68 ILE B O 1
ATOM 2402 N N . GLY B 1 69 ? 17.781 -1.392 -0.187 1 98.56 69 GLY B N 1
ATOM 2403 C CA . GLY B 1 69 ? 17.297 -0.372 0.726 1 98.56 69 GLY B CA 1
ATOM 2404 C C . GLY B 1 69 ? 15.93 0.158 0.348 1 98.56 69 GLY B C 1
ATOM 2405 O O . GLY B 1 69 ? 15.109 0.452 1.22 1 98.56 69 GLY B O 1
ATOM 2406 N N . TYR B 1 70 ? 15.672 0.263 -0.957 1 98.69 70 TYR B N 1
ATOM 2407 C CA . TYR B 1 70 ? 14.391 0.716 -1.477 1 98.69 70 TYR B CA 1
ATOM 2408 C C . TYR B 1 70 ? 13.25 -0.143 -0.939 1 98.69 70 TYR B C 1
ATOM 2410 O O . TYR B 1 70 ? 12.281 0.378 -0.387 1 98.69 70 TYR B O 1
ATOM 2418 N N . SER B 1 71 ? 13.422 -1.469 -1.014 1 98.81 71 SER B N 1
ATOM 2419 C CA . SER B 1 71 ? 12.406 -2.406 -0.54 1 98.81 71 SER B CA 1
ATOM 2420 C C . SER B 1 71 ? 12.234 -2.314 0.973 1 98.81 71 SER B C 1
ATOM 2422 O O . SER B 1 71 ? 11.109 -2.334 1.476 1 98.81 71 SER B O 1
ATOM 2424 N N . ILE B 1 72 ? 13.312 -2.201 1.66 1 98.81 72 ILE B N 1
ATOM 2425 C CA . ILE B 1 72 ? 13.297 -2.174 3.119 1 98.81 72 ILE B CA 1
ATOM 2426 C C . ILE B 1 72 ? 12.594 -0.908 3.604 1 98.81 72 ILE B C 1
ATOM 2428 O O . ILE B 1 72 ? 11.719 -0.971 4.473 1 98.81 72 ILE B O 1
ATOM 2432 N N . VAL B 1 73 ? 12.938 0.245 3.004 1 98.69 73 VAL B N 1
ATOM 2433 C CA . VAL B 1 73 ? 12.344 1.516 3.41 1 98.69 73 VAL B CA 1
ATOM 2434 C C . VAL B 1 73 ? 10.844 1.502 3.123 1 98.69 73 VAL B C 1
ATOM 2436 O O . VAL B 1 73 ? 10.039 1.894 3.971 1 98.69 73 VAL B O 1
ATOM 2439 N N . HIS B 1 74 ? 10.445 1.048 1.94 1 98.81 74 HIS B N 1
ATOM 2440 C CA . HIS B 1 74 ? 9.031 0.974 1.613 1 98.81 74 HIS B CA 1
ATOM 2441 C C . HIS B 1 74 ? 8.281 0.08 2.598 1 98.81 74 HIS B C 1
ATOM 2443 O O . HIS B 1 74 ? 7.215 0.45 3.092 1 98.81 74 HIS B O 1
ATOM 2449 N N . ARG B 1 75 ? 8.859 -1.087 2.871 1 98.69 75 ARG B N 1
ATOM 2450 C CA . ARG B 1 75 ? 8.258 -2.006 3.834 1 98.69 75 ARG B CA 1
ATOM 2451 C C . ARG B 1 75 ? 8.117 -1.346 5.199 1 98.69 75 ARG B C 1
ATOM 2453 O O . ARG B 1 75 ? 7.082 -1.496 5.859 1 98.69 75 ARG B O 1
ATOM 2460 N N . ASP B 1 76 ? 9.125 -0.672 5.648 1 98.69 76 ASP B N 1
ATOM 2461 C CA . ASP B 1 76 ? 9.078 0.004 6.941 1 98.69 76 ASP B CA 1
ATOM 2462 C C . ASP B 1 76 ? 7.988 1.072 6.965 1 98.69 76 ASP B C 1
ATOM 2464 O O . ASP B 1 76 ? 7.242 1.181 7.941 1 98.69 76 ASP B O 1
ATOM 2468 N N . MET B 1 77 ? 7.879 1.845 5.895 1 98.69 77 MET B N 1
ATOM 2469 C CA . MET B 1 77 ? 6.855 2.883 5.809 1 98.69 77 MET B CA 1
ATOM 2470 C C . MET B 1 77 ? 5.461 2.27 5.793 1 98.69 77 MET B C 1
ATOM 2472 O O . MET B 1 77 ? 4.535 2.807 6.402 1 98.69 77 MET B O 1
ATOM 2476 N N . GLU B 1 78 ? 5.277 1.152 5.086 1 98.56 78 GLU B N 1
ATOM 2477 C CA . GLU B 1 78 ? 4 0.445 5.07 1 98.56 78 GLU B CA 1
ATOM 2478 C C . GLU B 1 78 ? 3.619 -0.038 6.465 1 98.56 78 GLU B C 1
ATOM 2480 O O . GLU B 1 78 ? 2.445 0.004 6.844 1 98.56 78 GLU B O 1
ATOM 2485 N N . ASN B 1 79 ? 4.617 -0.54 7.207 1 98.56 79 ASN B N 1
ATOM 2486 C CA . ASN B 1 79 ? 4.363 -0.979 8.578 1 98.56 79 ASN B CA 1
ATOM 2487 C C . ASN B 1 79 ? 3.818 0.157 9.438 1 98.56 79 ASN B C 1
ATOM 2489 O O . ASN B 1 79 ? 2.84 -0.024 10.164 1 98.56 79 ASN B O 1
ATOM 2493 N N . LEU B 1 80 ? 4.465 1.267 9.344 1 98.75 80 LEU B N 1
ATOM 2494 C CA . LEU B 1 80 ? 4.004 2.422 10.109 1 98.75 80 LEU B CA 1
ATOM 2495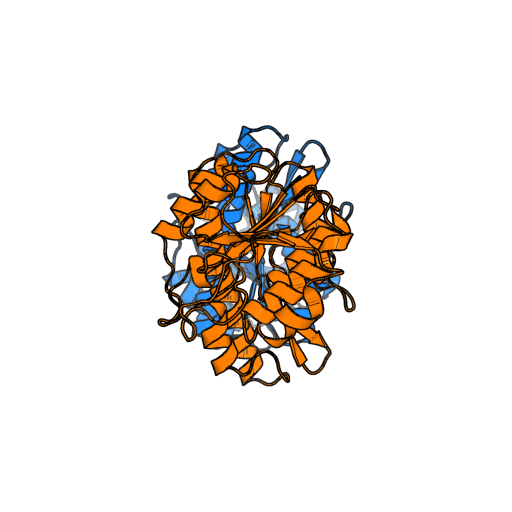 C C . LEU B 1 80 ? 2.609 2.846 9.664 1 98.75 80 LEU B C 1
ATOM 2497 O O . LEU B 1 80 ? 1.755 3.158 10.492 1 98.75 80 LEU B O 1
ATOM 2501 N N . ASP B 1 81 ? 2.408 2.848 8.383 1 98.88 81 ASP B N 1
ATOM 2502 C CA . ASP B 1 81 ? 1.111 3.23 7.832 1 98.88 81 ASP B CA 1
ATOM 2503 C C . ASP B 1 81 ? -0.001 2.334 8.375 1 98.88 81 ASP B C 1
ATOM 2505 O O . ASP B 1 81 ? -1.09 2.814 8.695 1 98.88 81 ASP B O 1
ATOM 2509 N N . LEU B 1 82 ? 0.278 1.072 8.469 1 98.7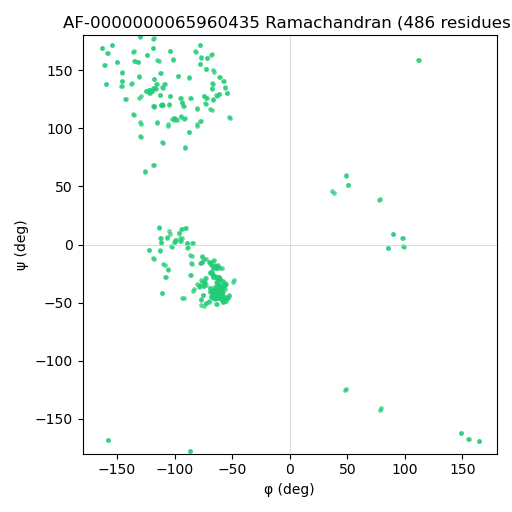5 82 LEU B N 1
ATOM 2510 C CA . LEU B 1 82 ? -0.716 0.128 8.969 1 98.75 82 LEU B CA 1
ATOM 2511 C C . LEU B 1 82 ? -1.093 0.443 10.414 1 98.75 82 LEU B C 1
ATOM 2513 O O . LEU B 1 82 ? -2.242 0.252 10.812 1 98.75 82 LEU B O 1
ATOM 2517 N N . MET B 1 83 ? -0.154 0.916 11.188 1 98.75 83 MET B N 1
ATOM 2518 C CA . MET B 1 83 ? -0.455 1.294 12.562 1 98.75 83 MET B CA 1
ATOM 2519 C C . MET B 1 83 ? -1.405 2.486 12.609 1 98.75 83 MET B C 1
ATOM 2521 O O . MET B 1 83 ? -2.328 2.521 13.422 1 98.75 83 MET B O 1
ATOM 2525 N N . VAL B 1 84 ? -1.171 3.434 11.711 1 98.88 84 VAL B N 1
ATOM 2526 C CA . VAL B 1 84 ? -2.057 4.59 11.609 1 98.88 84 VAL B CA 1
ATOM 2527 C C . VAL B 1 84 ? -3.439 4.145 11.148 1 98.88 84 VAL B C 1
ATOM 2529 O O . VAL B 1 84 ? -4.453 4.527 11.734 1 98.88 84 VAL B O 1
ATOM 2532 N N . ILE B 1 85 ? -3.482 3.275 10.148 1 98.88 85 ILE B N 1
ATOM 2533 C CA . ILE B 1 85 ? -4.723 2.764 9.578 1 98.88 85 ILE B CA 1
ATOM 2534 C C . ILE B 1 85 ? -5.508 1.998 10.641 1 98.88 85 ILE B C 1
ATOM 2536 O O . ILE B 1 85 ? -6.719 2.184 10.781 1 98.88 85 ILE B O 1
ATOM 2540 N N . ASP B 1 86 ? -4.812 1.172 11.398 1 98.69 86 ASP B N 1
ATOM 2541 C CA . ASP B 1 86 ? -5.457 0.396 12.453 1 98.69 86 ASP B CA 1
ATOM 2542 C C . ASP B 1 86 ? -6.125 1.311 13.477 1 98.69 86 ASP B C 1
ATOM 2544 O O . ASP B 1 86 ? -7.266 1.076 13.875 1 98.69 86 ASP B O 1
ATOM 2548 N N . ALA B 1 87 ? -5.398 2.307 13.891 1 98.88 87 ALA B N 1
ATOM 2549 C CA . ALA B 1 87 ? -5.945 3.252 14.867 1 98.88 87 ALA B CA 1
ATOM 2550 C C . ALA B 1 87 ? -7.184 3.951 14.312 1 98.88 87 ALA B C 1
ATOM 2552 O O . ALA B 1 87 ? -8.164 4.145 15.031 1 98.88 87 ALA B O 1
ATOM 2553 N N . MET B 1 88 ? -7.152 4.348 13.062 1 98.88 88 MET B N 1
ATOM 2554 C CA . MET B 1 88 ? -8.273 5.043 12.445 1 98.88 88 MET B CA 1
ATOM 2555 C C . MET B 1 88 ? -9.5 4.137 12.359 1 98.88 88 MET B C 1
ATOM 2557 O O . MET B 1 88 ? -10.617 4.57 12.641 1 98.88 88 MET B O 1
ATOM 2561 N N . ILE B 1 89 ? -9.25 2.859 11.961 1 98.69 89 ILE B N 1
ATOM 2562 C CA . ILE B 1 89 ? -10.344 1.899 11.875 1 98.69 89 ILE B CA 1
ATOM 2563 C C . ILE B 1 89 ? -10.953 1.676 13.258 1 98.69 89 ILE B C 1
ATOM 2565 O O . ILE B 1 89 ? -12.172 1.625 13.406 1 98.69 89 ILE B O 1
ATOM 2569 N N . GLU B 1 90 ? -10.102 1.594 14.281 1 98.31 90 GLU B N 1
ATOM 2570 C CA . GLU B 1 90 ? -10.555 1.393 15.656 1 98.31 90 GLU B CA 1
ATOM 2571 C C . GLU B 1 90 ? -11.445 2.541 16.125 1 98.31 90 GLU B C 1
ATOM 2573 O O . GLU B 1 90 ? -12.336 2.348 16.953 1 98.31 90 GLU B O 1
ATOM 2578 N N . MET B 1 91 ? -11.203 3.713 15.586 1 98.12 91 MET B N 1
ATOM 2579 C CA . MET B 1 91 ? -11.977 4.887 15.969 1 98.12 91 MET B CA 1
ATOM 2580 C C . MET B 1 91 ? -13.211 5.039 15.086 1 98.12 91 MET B C 1
ATOM 2582 O O . MET B 1 91 ? -13.922 6.039 15.172 1 98.12 91 MET B O 1
ATOM 2586 N N . GLY B 1 92 ? -13.414 4.105 14.141 1 97.19 92 GLY B N 1
ATOM 2587 C CA . GLY B 1 92 ? -14.625 4.098 13.32 1 97.19 92 GLY B CA 1
ATOM 2588 C C . GLY B 1 92 ? -14.484 4.906 12.047 1 97.19 92 GLY B C 1
ATOM 2589 O O . GLY B 1 92 ? -15.477 5.168 11.359 1 97.19 92 GLY B O 1
ATOM 2590 N N . MET B 1 93 ? -13.273 5.344 11.734 1 98.19 93 MET B N 1
ATOM 2591 C CA . MET B 1 93 ? -13.047 6.078 10.492 1 98.19 93 MET B CA 1
ATOM 2592 C C . MET B 1 93 ? -12.992 5.133 9.297 1 98.19 93 MET B C 1
ATOM 2594 O O . MET B 1 93 ? -13.047 3.912 9.469 1 98.19 93 MET B O 1
ATOM 2598 N N . ARG B 1 94 ? -12.961 5.613 8.094 1 98.38 94 ARG B N 1
ATOM 2599 C CA . ARG B 1 94 ? -12.883 4.84 6.859 1 98.38 94 ARG B CA 1
ATOM 2600 C C . ARG B 1 94 ? -11.609 5.172 6.09 1 98.38 94 ARG B C 1
ATOM 2602 O O . ARG B 1 94 ? -11.664 5.719 4.988 1 98.38 94 ARG B O 1
ATOM 2609 N N . PRO B 1 95 ? -10.422 4.758 6.68 1 98.88 95 PRO B N 1
ATOM 2610 C CA . PRO B 1 95 ? -9.148 5.016 6.012 1 98.88 95 PRO B CA 1
ATOM 2611 C C . PRO B 1 95 ? -8.875 4.043 4.867 1 98.88 95 PRO B C 1
ATOM 2613 O O . PRO B 1 95 ? -9.438 2.945 4.836 1 98.88 95 PRO B O 1
ATOM 2616 N N . ILE B 1 96 ? -8.086 4.445 3.947 1 98.81 96 ILE B N 1
ATOM 2617 C CA . ILE B 1 96 ? -7.523 3.588 2.908 1 98.81 96 ILE B CA 1
ATOM 2618 C C . ILE B 1 96 ? -6.086 4.012 2.609 1 98.81 96 ILE B C 1
ATOM 2620 O O . ILE B 1 96 ? -5.828 5.18 2.309 1 98.81 96 ILE B O 1
ATOM 2624 N N . SER B 1 97 ? -5.219 3.092 2.697 1 98.81 97 SER B N 1
ATOM 2625 C CA . SER B 1 97 ? -3.814 3.371 2.416 1 98.81 97 SER B CA 1
ATOM 2626 C C . SER B 1 97 ? -3.568 3.518 0.918 1 98.81 97 SER B C 1
ATOM 2628 O O . SER B 1 97 ? -3.975 2.66 0.131 1 98.81 97 SER B O 1
ATOM 2630 N N . VAL B 1 98 ? -2.953 4.578 0.502 1 98.56 98 VAL B N 1
ATOM 2631 C CA . VAL B 1 98 ? -2.551 4.82 -0.879 1 98.56 98 VAL B CA 1
ATOM 2632 C C . VAL B 1 98 ? -1.083 5.238 -0.925 1 98.56 98 VAL B C 1
ATOM 2634 O O . VAL B 1 98 ? -0.764 6.426 -0.843 1 98.56 98 VAL B O 1
ATOM 2637 N N . PRO B 1 99 ? -0.195 4.289 -1.111 1 98.44 99 PRO B N 1
ATOM 2638 C CA . PRO B 1 99 ? 1.233 4.613 -1.116 1 98.44 99 PRO B CA 1
ATOM 2639 C C . PRO B 1 99 ? 1.641 5.465 -2.316 1 98.44 99 PRO B C 1
ATOM 2641 O O . PRO B 1 99 ? 1.272 5.156 -3.451 1 98.44 99 PRO B O 1
ATOM 2644 N N . ILE B 1 100 ? 2.418 6.496 -2.057 1 98 100 ILE B N 1
ATOM 2645 C CA . ILE B 1 100 ? 2.879 7.383 -3.121 1 98 100 ILE B CA 1
ATOM 2646 C C . ILE B 1 100 ? 3.713 6.59 -4.125 1 98 100 ILE B C 1
ATOM 2648 O O . ILE B 1 100 ? 3.744 6.918 -5.312 1 98 100 ILE B O 1
ATOM 2652 N N . SER B 1 101 ? 4.352 5.52 -3.668 1 97.25 101 SER B N 1
ATOM 2653 C CA . SER B 1 101 ? 5.199 4.668 -4.496 1 97.25 101 SER B CA 1
ATOM 2654 C C . SER B 1 101 ? 4.395 3.982 -5.594 1 97.25 101 SER B C 1
ATOM 2656 O O . SER B 1 101 ? 4.953 3.527 -6.594 1 97.25 101 SER B O 1
ATOM 2658 N N . ALA B 1 102 ? 3.074 3.906 -5.457 1 97.5 102 ALA B N 1
ATOM 2659 C CA . ALA B 1 102 ? 2.23 3.244 -6.445 1 97.5 102 ALA B CA 1
ATOM 2660 C C . ALA B 1 102 ? 1.581 4.262 -7.379 1 97.5 102 ALA B C 1
ATOM 2662 O O . ALA B 1 102 ? 0.818 3.893 -8.273 1 97.5 102 ALA B O 1
ATOM 2663 N N . LEU B 1 103 ? 1.932 5.551 -7.227 1 97.31 103 LEU B N 1
ATOM 2664 C CA . LEU B 1 103 ? 1.221 6.59 -7.965 1 97.31 103 LEU B CA 1
ATOM 2665 C C . LEU B 1 103 ? 2.131 7.238 -9 1 97.31 103 LEU B C 1
ATOM 2667 O O . LEU B 1 103 ? 1.752 8.227 -9.633 1 97.31 103 LEU B O 1
ATOM 2671 N N . ARG B 1 104 ? 3.305 6.738 -9.156 1 94.12 104 ARG B N 1
ATOM 2672 C CA . ARG B 1 104 ? 4.27 7.352 -10.062 1 94.12 104 ARG B CA 1
ATOM 2673 C C . ARG B 1 104 ? 4 6.941 -11.508 1 94.12 104 ARG B C 1
ATOM 2675 O O . ARG B 1 104 ? 4.043 5.758 -11.844 1 94.12 104 ARG B O 1
ATOM 2682 N N . TYR B 1 105 ? 3.654 7.953 -12.383 1 89.94 105 TYR B N 1
ATOM 2683 C CA . TYR B 1 105 ? 3.408 7.766 -13.812 1 89.94 105 TYR B CA 1
ATOM 2684 C C . TYR B 1 105 ? 4.207 8.766 -14.641 1 89.94 105 TYR B C 1
ATOM 2686 O O . TYR B 1 105 ? 4.059 9.977 -14.469 1 89.94 105 TYR B O 1
ATOM 2694 N N . ASP B 1 106 ? 5.059 8.352 -15.719 1 80.94 106 ASP B N 1
ATOM 2695 C CA . ASP B 1 106 ? 5.785 9.125 -16.719 1 80.94 106 ASP B CA 1
ATOM 2696 C C . ASP B 1 106 ? 6.332 10.422 -16.125 1 80.94 106 ASP B C 1
ATOM 2698 O O . ASP B 1 106 ? 6.062 11.508 -16.641 1 80.94 106 ASP B O 1
ATOM 2702 N N . GLY B 1 107 ? 6.934 10.461 -15 1 84.38 107 GLY B N 1
ATOM 2703 C CA . GLY B 1 107 ? 7.641 11.609 -14.461 1 84.38 107 GLY B CA 1
ATOM 2704 C C . GLY B 1 107 ? 6.82 12.406 -13.469 1 84.38 107 GLY B C 1
ATOM 2705 O O . GLY B 1 107 ? 7.25 13.469 -13.008 1 84.38 107 GLY B O 1
ATOM 2706 N N . ARG B 1 108 ? 5.59 11.953 -13.266 1 91.62 108 ARG B N 1
ATOM 2707 C CA . ARG B 1 108 ? 4.746 12.656 -12.297 1 91.62 108 ARG B CA 1
ATOM 2708 C C . ARG B 1 108 ? 4 11.664 -11.406 1 91.62 108 ARG B C 1
ATOM 2710 O O . ARG B 1 108 ? 3.953 10.469 -11.703 1 91.62 108 ARG B O 1
ATOM 2717 N N . PHE B 1 109 ? 3.477 12.227 -10.352 1 96.88 109 PHE B N 1
ATOM 2718 C CA . PHE B 1 109 ? 2.561 11.445 -9.523 1 96.88 109 PHE B CA 1
ATOM 2719 C C . PHE B 1 109 ? 1.115 11.695 -9.945 1 96.88 109 PHE B C 1
ATOM 2721 O O . PHE B 1 109 ? 0.711 12.836 -10.164 1 96.88 109 PHE B O 1
ATOM 2728 N N . ASP B 1 110 ? 0.421 10.664 -10.227 1 96.75 110 ASP B N 1
ATOM 2729 C CA . ASP B 1 110 ? -0.995 10.734 -10.57 1 96.75 110 ASP B CA 1
ATOM 2730 C C . ASP B 1 110 ? -1.87 10.359 -9.383 1 96.75 110 ASP B C 1
ATOM 2732 O O . ASP B 1 110 ? -2.01 9.18 -9.055 1 96.75 110 ASP B O 1
ATOM 2736 N N . TYR B 1 111 ? -2.555 11.352 -8.805 1 97.25 111 TYR B N 1
ATOM 2737 C CA . TYR B 1 111 ? -3.297 11.18 -7.555 1 97.25 111 TYR B CA 1
ATOM 2738 C C . TYR B 1 111 ? -4.734 10.758 -7.832 1 97.25 111 TYR B C 1
ATOM 2740 O O . TYR B 1 111 ? -5.57 10.766 -6.926 1 97.25 111 TYR B O 1
ATOM 2748 N N . THR B 1 112 ? -5.09 10.336 -9.008 1 96 112 THR B N 1
ATOM 2749 C CA . THR B 1 112 ? -6.453 9.977 -9.391 1 96 112 THR B CA 1
ATOM 2750 C C . THR B 1 112 ? -7.031 8.945 -8.422 1 96 112 THR B C 1
ATOM 2752 O O . THR B 1 112 ? -8.148 9.109 -7.93 1 96 112 THR B O 1
ATOM 2755 N N . PRO B 1 113 ? -6.266 7.887 -8.086 1 96.12 113 PRO B N 1
ATOM 2756 C CA . PRO B 1 113 ? -6.836 6.922 -7.141 1 96.12 113 PRO B CA 1
ATOM 2757 C C . PRO B 1 113 ? -7.148 7.543 -5.777 1 96.12 113 PRO B C 1
ATOM 2759 O O . PRO B 1 113 ? -8.172 7.227 -5.172 1 96.12 113 PRO B O 1
ATOM 2762 N N . LEU B 1 114 ? -6.297 8.375 -5.301 1 97.5 114 LEU B N 1
ATOM 2763 C CA . LEU B 1 114 ? -6.488 9.023 -4.008 1 97.5 114 LEU B CA 1
ATOM 2764 C C . LEU B 1 114 ? -7.719 9.922 -4.023 1 97.5 114 LEU B C 1
ATOM 2766 O O . LEU B 1 114 ? -8.539 9.875 -3.102 1 97.5 114 LEU B O 1
ATOM 2770 N N . ILE B 1 115 ? -7.879 10.703 -5.078 1 97.19 115 ILE B N 1
ATOM 2771 C CA . ILE B 1 115 ? -9.008 11.609 -5.227 1 97.19 115 ILE B CA 1
ATOM 2772 C C . ILE B 1 115 ? -10.305 10.812 -5.309 1 97.19 115 ILE B C 1
ATOM 2774 O O . ILE B 1 115 ? -11.336 11.219 -4.758 1 97.19 115 ILE B O 1
ATOM 2778 N N . ARG B 1 116 ? -10.281 9.688 -5.969 1 95.94 116 ARG B N 1
ATOM 2779 C CA . ARG B 1 116 ? -11.461 8.828 -6.074 1 95.94 116 ARG B CA 1
ATOM 2780 C C . ARG B 1 116 ? -11.93 8.367 -4.699 1 95.94 116 ARG B C 1
ATOM 2782 O O . ARG B 1 116 ? -13.133 8.289 -4.441 1 95.94 116 ARG B O 1
ATOM 2789 N N . TYR B 1 117 ? -11.008 8.055 -3.861 1 97.88 117 TYR B N 1
ATOM 2790 C CA . TYR B 1 117 ? -11.359 7.641 -2.508 1 97.88 117 TYR B CA 1
ATOM 2791 C C . TYR B 1 117 ? -11.969 8.797 -1.726 1 97.88 117 TYR B C 1
ATOM 2793 O O . TYR B 1 117 ? -12.93 8.602 -0.976 1 97.88 117 TYR B O 1
ATOM 2801 N N . ILE B 1 118 ? -11.398 10 -1.89 1 98.19 118 ILE B N 1
ATOM 2802 C CA . ILE B 1 118 ? -11.977 11.18 -1.246 1 98.19 118 ILE B CA 1
ATOM 2803 C C . ILE B 1 118 ? -13.422 11.359 -1.704 1 98.19 118 ILE B C 1
ATOM 2805 O O . ILE B 1 118 ? -14.32 11.547 -0.882 1 98.19 118 ILE B O 1
ATOM 2809 N N . ASP B 1 119 ? -13.641 11.203 -3.004 1 96.56 119 ASP B N 1
ATOM 2810 C CA . ASP B 1 119 ? -14.969 11.383 -3.586 1 96.56 119 ASP B CA 1
ATOM 2811 C C . ASP B 1 119 ? -15.938 10.328 -3.074 1 96.56 119 ASP B C 1
ATOM 2813 O O . ASP B 1 119 ? -17.141 10.57 -2.986 1 96.56 119 ASP B O 1
ATOM 2817 N N . ALA B 1 120 ? -15.438 9.195 -2.727 1 96.56 120 ALA B N 1
ATOM 2818 C CA . ALA B 1 120 ? -16.281 8.086 -2.271 1 96.56 120 ALA B CA 1
ATOM 2819 C C . ALA B 1 120 ? -16.5 8.156 -0.763 1 96.56 120 ALA B C 1
ATOM 2821 O O . ALA B 1 120 ? -17.156 7.281 -0.187 1 96.56 120 ALA B O 1
ATOM 2822 N N . GLY B 1 121 ? -15.891 9.141 -0.073 1 97.06 121 GLY B N 1
ATOM 2823 C CA . GLY B 1 121 ? -16.172 9.375 1.335 1 97.06 121 GLY B CA 1
ATOM 2824 C C . GLY B 1 121 ? -15.148 8.742 2.26 1 97.06 121 GLY B C 1
ATOM 2825 O O . GLY B 1 121 ? -15.32 8.734 3.479 1 97.06 121 GLY B O 1
ATOM 2826 N N . PHE B 1 122 ? -14.094 8.18 1.697 1 98.44 122 PHE B N 1
ATOM 2827 C CA . PHE B 1 122 ? -13 7.652 2.508 1 98.44 122 PHE B CA 1
ATOM 2828 C C . PHE B 1 122 ? -12.047 8.766 2.928 1 98.44 122 PHE B C 1
ATOM 2830 O O . PHE B 1 122 ? -12.141 9.883 2.424 1 98.44 122 PHE B O 1
ATOM 2837 N N . VAL B 1 123 ? -11.211 8.484 3.861 1 98.81 123 VAL B N 1
ATOM 2838 C CA . VAL B 1 123 ? -10.062 9.32 4.215 1 98.81 123 VAL B CA 1
ATOM 2839 C C . VAL B 1 123 ? -8.766 8.625 3.816 1 98.81 123 VAL B C 1
ATOM 2841 O O . VAL B 1 123 ? -8.188 7.875 4.609 1 98.81 123 VAL B O 1
ATOM 2844 N N . PRO B 1 124 ? -8.336 8.82 2.615 1 98.88 124 PRO B N 1
ATOM 2845 C CA . PRO B 1 124 ? -7.086 8.172 2.223 1 98.88 124 PRO B CA 1
ATOM 2846 C C . PRO B 1 124 ? -5.898 8.617 3.072 1 98.88 124 PRO B C 1
ATOM 2848 O O . PRO B 1 124 ? -5.844 9.766 3.51 1 98.88 124 PRO B O 1
ATOM 2851 N N . VAL B 1 125 ? -5.035 7.676 3.307 1 98.94 125 VAL B N 1
ATOM 2852 C CA . VAL B 1 125 ? -3.797 7.891 4.051 1 98.94 125 VAL B CA 1
ATOM 2853 C C . VAL B 1 125 ? -2.596 7.605 3.15 1 98.94 125 VAL B C 1
ATOM 2855 O O . VAL B 1 125 ? -2.494 6.527 2.561 1 98.94 125 VAL B O 1
ATOM 2858 N N . SER B 1 126 ? -1.8 8.578 2.939 1 98.81 126 SER B N 1
ATOM 2859 C CA . SER B 1 126 ? -0.532 8.406 2.238 1 98.81 126 SER B CA 1
ATOM 2860 C C . SER B 1 126 ? 0.649 8.766 3.133 1 98.81 126 SER B C 1
ATOM 2862 O O . SER B 1 126 ? 0.472 9.047 4.32 1 98.81 126 SER B O 1
ATOM 2864 N N . TYR B 1 127 ? 1.823 8.602 2.627 1 98.75 127 TYR B N 1
ATOM 2865 C CA . TYR B 1 127 ? 3.016 8.812 3.439 1 98.75 127 TYR B CA 1
ATOM 2866 C C . TYR B 1 127 ? 4.246 9.016 2.564 1 98.75 127 TYR B C 1
ATOM 2868 O O . TYR B 1 127 ? 4.246 8.641 1.389 1 98.75 127 TYR B O 1
ATOM 2876 N N . GLY B 1 128 ? 5.203 9.719 3.148 1 97.75 128 GLY B N 1
ATOM 2877 C CA . GLY B 1 128 ? 6.477 9.789 2.451 1 97.75 128 GLY B CA 1
ATOM 2878 C C . GLY B 1 128 ? 7.09 8.43 2.178 1 97.75 128 GLY B C 1
ATOM 2879 O O . GLY B 1 128 ? 7.035 7.539 3.027 1 97.75 128 GLY B O 1
ATOM 2880 N N . ASP B 1 129 ? 7.68 8.328 0.992 1 98.38 129 ASP B N 1
ATOM 2881 C CA . ASP B 1 129 ? 8.203 7.027 0.589 1 98.38 129 ASP B CA 1
ATOM 2882 C C . ASP B 1 129 ? 9.195 7.164 -0.563 1 98.38 129 ASP B C 1
ATOM 2884 O O . ASP B 1 129 ? 9.352 8.25 -1.127 1 98.38 129 ASP B O 1
ATOM 2888 N N . VAL B 1 130 ? 9.844 6.098 -0.821 1 98.12 130 VAL B N 1
ATOM 2889 C CA . VAL B 1 130 ? 10.766 5.996 -1.946 1 98.12 130 VAL B CA 1
ATOM 2890 C C . VAL B 1 130 ? 9.984 5.934 -3.254 1 98.12 130 VAL B C 1
ATOM 2892 O O . VAL B 1 130 ? 8.82 5.531 -3.27 1 98.12 130 VAL B O 1
ATOM 2895 N N . TYR B 1 131 ? 10.555 6.387 -4.273 1 97.5 131 TYR B N 1
ATOM 2896 C CA . TYR B 1 131 ? 10.031 6.242 -5.625 1 97.5 131 TYR B CA 1
ATOM 2897 C C . TYR B 1 131 ? 11.164 6.203 -6.648 1 97.5 131 TYR B C 1
ATOM 2899 O O . TYR B 1 131 ? 12.281 6.621 -6.355 1 97.5 131 TYR B O 1
ATOM 2907 N N . ILE B 1 132 ? 10.961 5.664 -7.777 1 97.12 132 ILE B N 1
ATOM 2908 C CA . ILE B 1 132 ? 11.922 5.668 -8.875 1 97.12 132 ILE B CA 1
ATOM 2909 C C . ILE B 1 132 ? 11.914 7.031 -9.562 1 97.12 132 ILE B C 1
ATOM 2911 O O . ILE B 1 132 ? 10.969 7.371 -10.266 1 97.12 132 ILE B O 1
ATOM 2915 N N . LYS B 1 133 ? 12.906 7.758 -9.32 1 96.06 133 LYS B N 1
ATOM 2916 C CA . LYS B 1 133 ? 12.992 9.125 -9.828 1 96.06 133 LYS B CA 1
ATOM 2917 C C . LYS B 1 133 ? 13.25 9.141 -11.328 1 96.06 133 LYS B C 1
ATOM 2919 O O . LYS B 1 133 ? 12.562 9.836 -12.078 1 96.06 133 LYS B O 1
ATOM 2924 N N . ASP B 1 134 ? 14.227 8.422 -11.82 1 94.75 134 ASP B N 1
ATOM 2925 C CA . ASP B 1 134 ? 14.578 8.258 -13.227 1 94.75 134 ASP B CA 1
ATOM 2926 C C . ASP B 1 134 ? 15.383 6.977 -13.445 1 94.75 134 ASP B C 1
ATOM 2928 O O . ASP B 1 134 ? 15.375 6.082 -12.602 1 94.75 134 ASP B O 1
ATOM 2932 N N . GLU B 1 135 ? 15.969 6.793 -14.562 1 93.81 135 GLU B N 1
ATOM 2933 C CA . GLU B 1 135 ? 16.656 5.559 -14.93 1 93.81 135 GLU B CA 1
ATOM 2934 C C . GLU B 1 135 ? 17.844 5.293 -14.016 1 93.81 135 GLU B C 1
ATOM 2936 O O . GLU B 1 135 ? 18.25 4.141 -13.836 1 93.81 135 GLU B O 1
ATOM 2941 N N . HIS B 1 136 ? 18.344 6.363 -13.32 1 96.62 136 HIS B N 1
ATOM 2942 C CA . HIS B 1 136 ? 19.625 6.195 -12.656 1 96.62 136 HIS B CA 1
ATOM 2943 C C . HIS B 1 136 ? 19.5 6.469 -11.156 1 96.62 136 HIS B C 1
ATOM 2945 O O . HIS B 1 136 ? 20.453 6.238 -10.406 1 96.62 136 HIS B O 1
ATOM 2951 N N . SER B 1 137 ? 18.297 6.906 -10.758 1 97.56 137 SER B N 1
ATOM 2952 C CA . SER B 1 137 ? 18.266 7.352 -9.367 1 97.56 137 SER B CA 1
ATOM 2953 C C . SER B 1 137 ? 16.922 7.039 -8.711 1 97.56 137 SER B C 1
ATOM 2955 O O . SER B 1 137 ? 15.898 6.965 -9.391 1 97.56 137 SER B O 1
ATOM 2957 N N . TYR B 1 138 ? 17.016 6.777 -7.438 1 97.94 138 TYR B N 1
ATOM 2958 C CA . TYR B 1 138 ? 15.852 6.707 -6.562 1 97.94 138 TYR B CA 1
ATOM 2959 C C . TYR B 1 138 ? 15.648 8.023 -5.82 1 97.94 138 TYR B C 1
ATOM 2961 O O . TYR B 1 138 ? 16.609 8.719 -5.496 1 97.94 138 TYR B O 1
ATOM 2969 N N . GLY B 1 139 ? 14.445 8.367 -5.613 1 97.44 139 GLY B N 1
ATOM 2970 C CA . GLY B 1 139 ? 14.102 9.523 -4.809 1 97.44 139 GLY B CA 1
ATOM 2971 C C . GLY B 1 139 ? 13.281 9.18 -3.58 1 97.44 139 GLY B C 1
ATOM 2972 O O . GLY B 1 139 ? 12.914 8.016 -3.381 1 97.44 139 GLY B O 1
ATOM 2973 N N . ILE B 1 140 ? 13.117 10.086 -2.732 1 97.44 140 ILE B N 1
ATOM 2974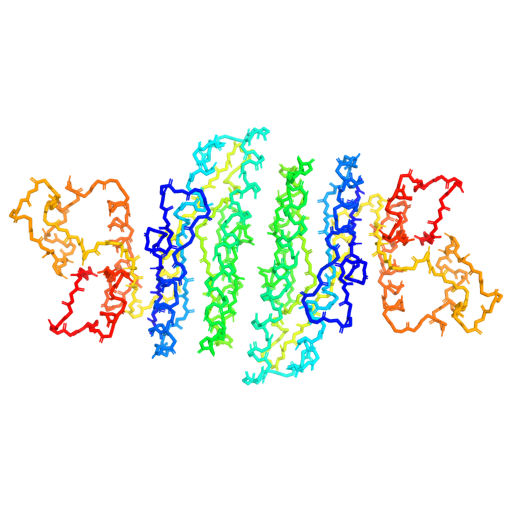 C CA . ILE B 1 140 ? 12.148 10.07 -1.639 1 97.44 140 ILE B CA 1
ATOM 2975 C C . ILE B 1 140 ? 11.172 11.227 -1.796 1 97.44 140 ILE B C 1
ATOM 2977 O O . ILE B 1 140 ? 11.586 12.383 -1.938 1 97.44 140 ILE B O 1
ATOM 2981 N N . TYR B 1 141 ? 9.945 10.922 -1.941 1 96.81 141 TYR B N 1
ATOM 2982 C CA . TYR B 1 141 ? 8.891 11.93 -1.95 1 96.81 141 TYR B CA 1
ATOM 2983 C C . TYR B 1 141 ? 8.281 12.094 -0.563 1 96.81 141 TYR B C 1
ATOM 2985 O O . TYR B 1 141 ? 7.598 11.195 -0.069 1 96.81 141 TYR B O 1
ATOM 2993 N N . SER B 1 142 ? 8.516 13.227 0.102 1 95.38 142 SER B N 1
ATOM 2994 C CA . SER B 1 142 ? 8.203 13.406 1.517 1 95.38 142 SER B CA 1
ATOM 2995 C C . SER B 1 142 ? 6.711 13.641 1.725 1 95.38 142 SER B C 1
ATOM 2997 O O . SER B 1 142 ? 5.988 13.953 0.776 1 95.38 142 SER B O 1
ATOM 2999 N N . GLY B 1 143 ? 6.316 13.406 2.959 1 96.69 143 GLY B N 1
ATOM 3000 C CA . GLY B 1 143 ? 4.953 13.781 3.303 1 96.69 143 GLY B CA 1
ATOM 3001 C C . GLY B 1 143 ? 4.652 15.242 3.025 1 96.69 143 GLY B C 1
ATOM 3002 O O . GLY B 1 143 ? 3.525 15.594 2.66 1 96.69 143 GLY B O 1
ATOM 3003 N N . ASP B 1 144 ? 5.633 16.109 3.186 1 95.88 144 ASP B N 1
ATOM 3004 C CA . ASP B 1 144 ? 5.449 17.531 2.902 1 95.88 144 ASP B CA 1
ATOM 3005 C C . ASP B 1 144 ? 5.188 17.766 1.417 1 95.88 144 ASP B C 1
ATOM 3007 O O . ASP B 1 144 ? 4.355 18.609 1.053 1 95.88 144 ASP B O 1
ATOM 3011 N N . ASP B 1 145 ? 5.906 17.031 0.571 1 95.38 145 ASP B N 1
ATOM 3012 C CA . ASP B 1 145 ? 5.684 17.125 -0.869 1 95.38 145 ASP B CA 1
ATOM 3013 C C . ASP B 1 145 ? 4.273 16.672 -1.238 1 95.38 145 ASP B C 1
ATOM 3015 O O . ASP B 1 145 ? 3.605 17.297 -2.057 1 95.38 145 ASP B O 1
ATOM 3019 N N . ILE B 1 146 ? 3.83 15.578 -0.629 1 97.75 146 ILE B N 1
ATOM 3020 C CA . ILE B 1 146 ? 2.49 15.062 -0.886 1 97.75 146 ILE B CA 1
ATOM 3021 C C . ILE B 1 146 ? 1.448 16.094 -0.469 1 97.75 146 ILE B C 1
ATOM 3023 O O . ILE B 1 146 ? 0.482 16.344 -1.195 1 97.75 146 ILE B O 1
ATOM 3027 N N . MET B 1 147 ? 1.667 16.766 0.69 1 98.06 147 MET B N 1
ATOM 3028 C CA . MET B 1 147 ? 0.762 17.812 1.175 1 98.06 147 MET B CA 1
ATOM 3029 C C . MET B 1 147 ? 0.665 18.953 0.175 1 98.06 147 MET B C 1
ATOM 3031 O O . MET B 1 147 ? -0.426 19.469 -0.086 1 98.06 147 MET B O 1
ATOM 3035 N N . ALA B 1 148 ? 1.826 19.328 -0.338 1 96.94 148 ALA B N 1
ATOM 3036 C CA . ALA B 1 148 ? 1.841 20.406 -1.323 1 96.94 148 ALA B CA 1
ATOM 3037 C C . ALA B 1 148 ? 1.045 20.031 -2.568 1 96.94 148 ALA B C 1
ATOM 3039 O O . ALA B 1 148 ? 0.26 20.828 -3.082 1 96.94 148 ALA B O 1
ATOM 3040 N N . ASP B 1 149 ? 1.243 18.797 -3.084 1 97.19 149 ASP B N 1
ATOM 3041 C CA . ASP B 1 149 ? 0.496 18.312 -4.238 1 97.19 149 ASP B CA 1
ATOM 3042 C C . ASP B 1 149 ? -1.006 18.312 -3.963 1 97.19 149 ASP B C 1
ATOM 3044 O O . ASP B 1 149 ? -1.792 18.781 -4.793 1 97.19 149 ASP B O 1
ATOM 3048 N N . MET B 1 150 ? -1.365 17.844 -2.787 1 98 150 MET B N 1
ATOM 3049 C CA . MET B 1 150 ? -2.777 17.734 -2.428 1 98 150 MET B CA 1
ATOM 3050 C C . MET B 1 150 ? -3.404 19.109 -2.287 1 98 150 MET B C 1
ATOM 3052 O O . MET B 1 150 ? -4.562 19.312 -2.66 1 98 150 MET B O 1
ATOM 3056 N N . ALA B 1 151 ? -2.654 20.047 -1.696 1 98.25 151 ALA B N 1
ATOM 3057 C CA . ALA B 1 151 ? -3.152 21.406 -1.576 1 98.25 151 ALA B CA 1
ATOM 3058 C C . ALA B 1 151 ? -3.451 22 -2.949 1 98.25 151 ALA B C 1
ATOM 3060 O O . ALA B 1 151 ? -4.484 22.641 -3.141 1 98.25 151 ALA B O 1
ATOM 3061 N N . GLU B 1 152 ? -2.547 21.797 -3.855 1 97.44 152 GLU B N 1
ATOM 3062 C CA . GLU B 1 152 ? -2.725 22.312 -5.207 1 97.44 152 GLU B CA 1
ATOM 3063 C C . GLU B 1 152 ? -3.928 21.672 -5.891 1 97.44 152 GLU B C 1
ATOM 3065 O O . GLU B 1 152 ? -4.68 22.359 -6.598 1 97.44 152 GLU B O 1
ATOM 3070 N N . LEU B 1 153 ? -4.129 20.422 -5.703 1 97.38 153 LEU B N 1
ATOM 3071 C CA . LEU B 1 153 ? -5.16 19.672 -6.398 1 97.38 153 LEU B CA 1
ATOM 3072 C C . LEU B 1 153 ? -6.535 19.922 -5.789 1 97.38 153 LEU B C 1
ATOM 3074 O O . LEU B 1 153 ? -7.527 20.031 -6.512 1 97.38 153 LEU B O 1
ATOM 3078 N N . LEU B 1 154 ? -6.59 20.094 -4.414 1 98.31 154 LEU B N 1
ATOM 3079 C CA . LEU B 1 154 ? -7.879 20.078 -3.729 1 98.31 154 LEU B CA 1
ATOM 3080 C C . LEU B 1 154 ? -8.289 21.484 -3.307 1 98.31 154 LEU B C 1
ATOM 3082 O O . LEU B 1 154 ? -9.453 21.734 -3.01 1 98.31 154 LEU B O 1
ATOM 3086 N N . LYS B 1 155 ? -7.301 22.359 -3.219 1 98.38 155 LYS B N 1
ATOM 3087 C CA . LYS B 1 155 ? -7.543 23.719 -2.73 1 98.38 155 LYS B CA 1
ATOM 3088 C C . LYS B 1 155 ? -8.344 23.703 -1.434 1 98.38 155 LYS B C 1
ATOM 3090 O O . LYS B 1 155 ? -9.422 24.297 -1.353 1 98.38 155 LYS B O 1
ATOM 3095 N N . PRO B 1 156 ? -7.832 23.062 -0.416 1 98.56 156 PRO B N 1
ATOM 3096 C CA . PRO B 1 156 ? -8.578 22.891 0.835 1 98.56 156 PRO B CA 1
ATOM 3097 C C . PRO B 1 156 ? -8.789 24.203 1.586 1 98.56 156 PRO B C 1
ATOM 3099 O O . PRO B 1 156 ? -8.141 25.203 1.271 1 98.56 156 PRO B O 1
ATOM 3102 N N . ASP B 1 157 ? -9.734 24.188 2.545 1 98.25 157 ASP B N 1
ATOM 3103 C CA . ASP B 1 157 ? -9.93 25.328 3.436 1 98.25 157 ASP B CA 1
ATOM 3104 C C . ASP B 1 157 ? -8.75 25.484 4.391 1 98.25 157 ASP B C 1
ATOM 3106 O O . ASP B 1 157 ? -8.289 26.594 4.648 1 98.25 157 ASP B O 1
ATOM 3110 N N . VAL B 1 158 ? -8.211 24.359 4.855 1 98.06 158 VAL B N 1
ATOM 3111 C CA . VAL B 1 158 ? -7.117 24.391 5.824 1 98.06 158 VAL B CA 1
ATOM 3112 C C . VAL B 1 158 ? -6.172 23.219 5.57 1 98.06 158 VAL B C 1
ATOM 3114 O O . VAL B 1 158 ? -6.605 22.141 5.191 1 98.06 158 VAL B O 1
ATOM 3117 N N . ALA B 1 159 ? -4.945 23.438 5.695 1 98.62 159 ALA B N 1
ATOM 3118 C CA . ALA B 1 159 ? -3.914 22.406 5.762 1 98.62 159 ALA B CA 1
ATOM 3119 C C . ALA B 1 159 ? -3.199 22.438 7.109 1 98.62 159 ALA B C 1
ATOM 3121 O O . ALA B 1 159 ? -2.838 23.5 7.609 1 98.62 159 ALA B O 1
ATOM 3122 N N . VAL B 1 160 ? -3.012 21.297 7.691 1 98.56 160 VAL B N 1
ATOM 3123 C CA . VAL B 1 160 ? -2.447 21.219 9.031 1 98.56 160 VAL B CA 1
ATOM 3124 C C . VAL B 1 160 ? -1.218 20.312 9.031 1 98.56 160 VAL B C 1
ATOM 3126 O O . VAL B 1 160 ? -1.255 19.203 8.477 1 98.56 160 VAL B O 1
ATOM 3129 N N . PHE B 1 161 ? -0.187 20.766 9.602 1 97.94 161 PHE B N 1
ATOM 3130 C CA . PHE B 1 161 ? 1.005 19.969 9.883 1 97.94 161 PHE B CA 1
ATOM 3131 C C . PHE B 1 161 ? 1.154 19.734 11.383 1 97.94 161 PHE B C 1
ATOM 3133 O O . PHE B 1 161 ? 1.284 20.688 12.164 1 97.94 161 PHE B O 1
ATOM 3140 N N . LEU B 1 162 ? 1.147 18.5 11.742 1 98 162 LEU B N 1
ATOM 3141 C CA . LEU B 1 162 ? 1.464 18.125 13.117 1 98 162 LEU B CA 1
ATOM 3142 C C . LEU B 1 162 ? 2.945 17.797 13.266 1 98 162 LEU B C 1
ATOM 3144 O O . LEU B 1 162 ? 3.463 16.922 12.578 1 98 162 LEU B O 1
ATOM 3148 N N . THR B 1 163 ? 3.604 18.5 14.133 1 95.31 163 THR B N 1
ATOM 3149 C CA . THR B 1 163 ? 5.02 18.297 14.414 1 95.31 163 THR B CA 1
ATOM 3150 C C . THR B 1 163 ? 5.262 18.188 15.922 1 95.31 163 THR B C 1
ATOM 3152 O O . THR B 1 163 ? 4.312 18.172 16.703 1 95.31 163 THR B O 1
ATOM 3155 N N . ASP B 1 164 ? 6.547 17.969 16.328 1 93.31 164 ASP B N 1
ATOM 3156 C CA . ASP B 1 164 ? 6.84 17.75 17.734 1 93.31 164 ASP B CA 1
ATOM 3157 C C . ASP B 1 164 ? 7.23 19.062 18.422 1 93.31 164 ASP B C 1
ATOM 3159 O O . ASP B 1 164 ? 7.789 19.047 19.516 1 93.31 164 ASP B O 1
ATOM 3163 N N . VAL B 1 165 ? 6.98 20.234 17.75 1 91.5 165 VAL B N 1
ATOM 3164 C CA . VAL B 1 165 ? 7.258 21.547 18.328 1 91.5 165 VAL B CA 1
ATOM 3165 C C . VAL B 1 165 ? 5.988 22.391 18.328 1 91.5 165 VAL B C 1
ATOM 3167 O O . VAL B 1 165 ? 5.051 22.109 17.578 1 91.5 165 VAL B O 1
ATOM 3170 N N . ASP B 1 166 ? 5.953 23.438 19.094 1 94 166 ASP B N 1
ATOM 3171 C CA . ASP B 1 166 ? 4.746 24.234 19.281 1 94 166 ASP B CA 1
ATOM 3172 C C . ASP B 1 166 ? 4.5 25.156 18.078 1 94 166 ASP B C 1
ATOM 3174 O O . ASP B 1 166 ? 3.396 25.672 17.906 1 94 166 ASP B O 1
ATOM 3178 N N . GLY B 1 167 ? 5.492 25.359 17.25 1 92.56 167 GLY B N 1
ATOM 3179 C CA . GLY B 1 167 ? 5.391 26.203 16.062 1 92.56 167 GLY B CA 1
ATOM 3180 C C . GLY B 1 167 ? 6.73 26.75 15.609 1 92.56 167 GLY B C 1
ATOM 3181 O O . GLY B 1 167 ? 7.781 26.188 15.938 1 92.56 167 GLY B O 1
ATOM 3182 N N . ILE B 1 168 ? 6.637 27.656 14.766 1 89 168 ILE B N 1
ATOM 3183 C CA . ILE B 1 168 ? 7.832 28.344 14.281 1 89 168 ILE B CA 1
ATOM 3184 C C . ILE B 1 168 ? 8.18 29.484 15.219 1 89 168 ILE B C 1
ATOM 3186 O O . ILE B 1 168 ? 7.324 30.312 15.562 1 89 168 ILE B O 1
ATOM 3190 N N . TYR B 1 169 ? 9.406 29.453 15.664 1 86.88 169 TYR B N 1
ATOM 3191 C CA . TYR B 1 169 ? 9.883 30.5 16.562 1 86.88 169 TYR B CA 1
ATOM 3192 C C . TYR B 1 169 ? 10.734 31.516 15.82 1 86.88 169 TYR B C 1
ATOM 3194 O O . TYR B 1 169 ? 11.242 31.234 14.734 1 86.88 169 TYR B O 1
ATOM 3202 N N . SER B 1 170 ? 10.875 32.688 16.375 1 83.25 170 SER B N 1
ATOM 3203 C CA . SER B 1 170 ? 11.633 33.781 15.781 1 83.25 170 SER B CA 1
ATOM 3204 C C . SER B 1 170 ? 13.109 33.406 15.641 1 83.25 170 SER B C 1
ATOM 3206 O O . SER B 1 170 ? 13.812 33.938 14.781 1 83.25 170 SER B O 1
ATOM 3208 N N . LYS B 1 171 ? 13.523 32.531 16.531 1 80.75 171 LYS B N 1
ATOM 3209 C CA . LYS B 1 171 ? 14.867 31.953 16.547 1 80.75 171 LYS B CA 1
ATOM 3210 C C . LYS B 1 171 ? 14.883 30.641 17.312 1 80.75 171 LYS B C 1
ATOM 3212 O O . LYS B 1 171 ? 13.859 30.219 17.859 1 80.75 171 LYS B O 1
ATOM 3217 N N . ASP B 1 172 ? 15.945 29.875 17.141 1 78.31 172 ASP B N 1
ATOM 3218 C CA . ASP B 1 172 ? 16.031 28.578 17.812 1 78.31 172 ASP B CA 1
ATOM 3219 C C . ASP B 1 172 ? 15.789 28.719 19.312 1 78.31 172 ASP B C 1
ATOM 3221 O O . ASP B 1 172 ? 16.641 29.25 20.031 1 78.31 172 ASP B O 1
ATOM 3225 N N . PRO B 1 173 ? 14.75 28.281 19.781 1 81.5 173 PRO B N 1
ATOM 3226 C CA . PRO B 1 173 ? 14.406 28.453 21.188 1 81.5 173 PRO B CA 1
ATOM 3227 C C . PRO B 1 173 ? 15.336 27.672 22.125 1 81.5 173 PRO B C 1
ATOM 3229 O O . PRO B 1 173 ? 15.398 27.969 23.312 1 81.5 173 PRO B O 1
ATOM 3232 N N . LYS B 1 174 ? 15.922 26.625 21.594 1 80.25 174 LYS B N 1
ATOM 3233 C CA . LYS B 1 174 ? 16.859 25.859 22.406 1 80.25 174 LYS B CA 1
ATOM 3234 C C . LYS B 1 174 ? 18.109 26.688 22.734 1 80.25 174 LYS B C 1
ATOM 3236 O O . LYS B 1 174 ? 18.75 26.469 23.766 1 80.25 174 LYS B O 1
ATOM 3241 N N . ARG B 1 175 ? 18.391 27.594 21.906 1 84.62 175 ARG B N 1
ATOM 3242 C CA . ARG B 1 175 ? 19.625 28.359 22.031 1 84.62 175 ARG B CA 1
ATOM 3243 C C . ARG B 1 175 ? 19.328 29.797 22.484 1 84.62 175 ARG B C 1
ATOM 3245 O O . ARG B 1 175 ? 20.234 30.5 22.953 1 84.62 175 ARG B O 1
ATOM 3252 N N . ASN B 1 176 ? 18.125 30.172 22.328 1 84.94 176 ASN B N 1
ATOM 3253 C CA . ASN B 1 176 ? 17.734 31.547 22.609 1 84.94 176 ASN B CA 1
ATOM 3254 C C . ASN B 1 176 ? 16.516 31.625 23.516 1 84.94 176 ASN B C 1
ATOM 3256 O O . ASN B 1 176 ? 15.391 31.453 23.062 1 84.94 176 ASN B O 1
ATOM 3260 N N . PRO B 1 177 ? 16.719 31.938 24.734 1 87.12 177 PRO B N 1
ATOM 3261 C CA . PRO B 1 177 ? 15.609 31.953 25.688 1 87.12 177 PRO B CA 1
ATOM 3262 C C . PRO B 1 177 ? 14.57 33.031 25.359 1 87.12 177 PRO B C 1
ATOM 3264 O O . PRO B 1 177 ? 13.438 32.969 25.844 1 87.12 177 PRO B O 1
ATOM 3267 N N . ASP B 1 178 ? 14.938 33.969 24.562 1 89 178 ASP B N 1
ATOM 3268 C CA . ASP B 1 178 ? 14.023 35.062 24.234 1 89 178 ASP B CA 1
ATOM 3269 C C . ASP B 1 178 ? 13.273 34.781 22.922 1 89 178 ASP B C 1
ATOM 3271 O O . ASP B 1 178 ? 12.531 35.625 22.438 1 89 178 ASP B O 1
ATOM 3275 N N . ALA B 1 179 ? 13.492 33.531 22.375 1 87.62 179 ALA B N 1
ATOM 3276 C CA . ALA B 1 179 ? 12.75 33.125 21.188 1 87.62 179 ALA B CA 1
ATOM 3277 C C . ALA B 1 179 ? 11.25 33.219 21.406 1 87.62 179 ALA B C 1
ATOM 3279 O O . ALA B 1 179 ? 10.742 32.875 22.469 1 87.62 179 ALA B O 1
ATOM 3280 N N . VAL B 1 180 ? 10.492 33.781 20.453 1 89.44 180 VAL B N 1
ATOM 3281 C CA . VAL B 1 180 ? 9.047 33.938 20.562 1 89.44 180 VAL B CA 1
ATOM 3282 C C . VAL B 1 180 ? 8.352 33.125 19.484 1 89.44 180 VAL B C 1
ATOM 3284 O O . VAL B 1 180 ? 8.812 33.062 18.344 1 89.44 180 VAL B O 1
ATOM 3287 N N . LEU B 1 181 ? 7.312 32.5 19.875 1 90.56 181 LEU B N 1
ATOM 3288 C CA . LEU B 1 181 ? 6.484 31.734 18.953 1 90.56 181 LEU B CA 1
ATOM 3289 C C . LEU B 1 181 ? 5.801 32.688 17.953 1 90.56 181 LEU B C 1
ATOM 3291 O O . LEU B 1 181 ? 5.141 33.625 18.359 1 90.56 181 LEU B O 1
ATOM 3295 N N . LEU B 1 182 ? 6.008 32.438 16.656 1 89.25 182 LEU B N 1
ATOM 3296 C CA . LEU B 1 182 ? 5.352 33.219 15.617 1 89.25 182 LEU B CA 1
ATOM 3297 C C . LEU B 1 182 ? 3.982 32.625 15.289 1 89.25 182 LEU B C 1
ATOM 3299 O O . LEU B 1 182 ? 3.871 31.734 14.453 1 89.25 182 LEU B O 1
ATOM 3303 N N . ARG B 1 183 ? 2.955 33.188 15.898 1 91.75 183 ARG B N 1
ATOM 3304 C CA . ARG B 1 183 ? 1.62 32.594 15.805 1 91.75 183 ARG B CA 1
ATOM 3305 C C . ARG B 1 183 ? 1.02 32.844 14.422 1 91.75 183 ARG B C 1
ATOM 3307 O O . ARG B 1 183 ? 0.193 32.031 13.953 1 91.75 183 ARG B O 1
ATOM 3314 N N . ASP B 1 184 ? 1.339 33.969 13.812 1 91 184 ASP B N 1
ATOM 3315 C CA . ASP B 1 184 ? 0.831 34.344 12.492 1 91 184 ASP B CA 1
ATOM 3316 C C . ASP B 1 184 ? 1.943 34.906 11.617 1 91 184 ASP B C 1
ATOM 3318 O O . ASP B 1 184 ? 2.539 35.938 11.945 1 91 184 ASP B O 1
ATOM 3322 N N . ILE B 1 185 ? 2.268 34.188 10.633 1 85.62 185 ILE B N 1
ATOM 3323 C CA . ILE B 1 185 ? 3.287 34.625 9.695 1 85.62 185 ILE B CA 1
ATOM 3324 C C . ILE B 1 185 ? 2.629 35.062 8.391 1 85.62 185 ILE B C 1
ATOM 3326 O O . ILE B 1 185 ? 2.023 34.25 7.684 1 85.62 185 ILE B O 1
ATOM 3330 N N . ASP B 1 186 ? 2.545 36.375 8.266 1 76.5 186 ASP B N 1
ATOM 3331 C CA . ASP B 1 186 ? 2.107 36.906 6.988 1 76.5 186 ASP B CA 1
ATOM 3332 C C . ASP B 1 186 ? 3.254 36.938 5.98 1 76.5 186 ASP B C 1
ATOM 3334 O O . ASP B 1 186 ? 4.297 37.562 6.23 1 76.5 186 ASP B O 1
ATOM 3338 N N . THR B 1 187 ? 3.295 36 5.027 1 60.72 187 THR B N 1
ATOM 3339 C CA . THR B 1 187 ? 4.414 35.656 4.148 1 60.72 187 THR B CA 1
ATOM 3340 C C . THR B 1 187 ? 4.988 36.938 3.521 1 60.72 187 THR B C 1
ATOM 3342 O O . THR B 1 187 ? 6.176 36.969 3.184 1 60.72 187 THR B O 1
ATOM 3345 N N . ASN B 1 188 ? 4.348 38 3.219 1 54.25 188 ASN B N 1
ATOM 3346 C CA . ASN B 1 188 ? 4.984 39.156 2.584 1 54.25 188 ASN B CA 1
ATOM 3347 C C . ASN B 1 188 ? 5.961 39.844 3.531 1 54.25 188 ASN B C 1
ATOM 3349 O O . ASN B 1 188 ? 7.02 40.312 3.105 1 54.25 188 ASN B O 1
ATOM 3353 N N . ILE B 1 189 ? 5.68 40.094 4.723 1 47.97 189 ILE B N 1
ATOM 3354 C CA . ILE B 1 189 ? 6.414 41.031 5.582 1 47.97 189 ILE B CA 1
ATOM 3355 C C . ILE B 1 189 ? 7.5 40.281 6.344 1 47.97 189 ILE B C 1
ATOM 3357 O O . ILE B 1 189 ? 8.648 40.719 6.41 1 47.97 189 ILE B O 1
ATOM 3361 N N . THR B 1 190 ? 7.352 39.094 6.992 1 53.72 190 THR B N 1
ATOM 3362 C CA . THR B 1 190 ? 8.164 38.5 8.031 1 53.72 190 THR B CA 1
ATOM 3363 C C . THR B 1 190 ? 9.039 37.375 7.449 1 53.72 190 THR B C 1
ATOM 3365 O O . THR B 1 190 ? 9.828 36.75 8.164 1 53.72 190 THR B O 1
ATOM 3368 N N . PHE B 1 191 ? 9.148 37.156 6.121 1 54.03 191 PHE B N 1
ATOM 3369 C CA . PHE B 1 191 ? 9.641 36 5.395 1 54.03 191 PHE B CA 1
ATOM 3370 C C . PHE B 1 191 ? 11.164 35.906 5.465 1 54.03 191 PHE B C 1
ATOM 3372 O O . PHE B 1 191 ? 11.719 34.844 5.676 1 54.03 191 PHE B O 1
ATOM 3379 N N . ASP B 1 192 ? 11.672 37.125 5.047 1 52.66 192 ASP B N 1
ATOM 3380 C CA . ASP B 1 192 ? 13.117 37.094 4.891 1 52.66 192 ASP B CA 1
ATOM 3381 C C . ASP B 1 192 ? 13.805 36.781 6.215 1 52.66 192 ASP B C 1
ATOM 3383 O O . ASP B 1 192 ? 14.812 36.062 6.242 1 52.66 192 ASP B O 1
ATOM 3387 N N . ARG B 1 193 ? 13.25 37.125 7.242 1 54 193 ARG B N 1
ATOM 3388 C CA . ARG B 1 193 ? 13.93 36.969 8.523 1 54 193 ARG B CA 1
ATOM 3389 C C . ARG B 1 193 ? 13.773 35.562 9.07 1 54 193 ARG B C 1
ATOM 3391 O O . ARG B 1 193 ? 14.734 34.969 9.586 1 54 193 ARG B O 1
ATOM 3398 N N . VAL B 1 194 ? 12.664 35 8.914 1 58.56 194 VAL B N 1
ATOM 3399 C CA . VAL B 1 194 ? 12.375 33.688 9.484 1 58.56 194 VAL B CA 1
ATOM 3400 C C . VAL B 1 194 ? 13.078 32.625 8.672 1 58.56 194 VAL B C 1
ATOM 3402 O O . VAL B 1 194 ? 13.641 31.672 9.242 1 58.56 194 VAL B O 1
ATOM 3405 N N . GLN B 1 195 ? 13.156 32.844 7.375 1 57.97 195 GLN B N 1
ATOM 3406 C CA . GLN B 1 195 ? 13.75 31.812 6.504 1 57.97 195 GLN B CA 1
ATOM 3407 C C . GLN B 1 195 ? 15.219 31.594 6.832 1 57.97 195 GLN B C 1
ATOM 3409 O O . GLN B 1 195 ? 15.711 30.469 6.793 1 57.97 195 GLN B O 1
ATOM 3414 N N . ASN B 1 196 ? 15.734 32.656 7.219 1 54.25 196 ASN B N 1
ATOM 3415 C CA . ASN B 1 196 ? 17.172 32.562 7.484 1 54.25 196 ASN B CA 1
ATOM 3416 C C . ASN B 1 196 ? 17.453 31.844 8.797 1 54.25 196 ASN B C 1
ATOM 3418 O O . ASN B 1 196 ? 18.531 31.297 8.984 1 54.25 196 ASN B O 1
ATOM 3422 N N . ASP B 1 197 ? 16.391 31.75 9.539 1 53.44 197 ASP B N 1
ATOM 3423 C CA . ASP B 1 197 ? 16.688 31.219 10.875 1 53.44 197 ASP B CA 1
ATOM 3424 C C . ASP B 1 197 ? 16.062 29.844 11.078 1 53.44 197 ASP B C 1
ATOM 3426 O O . ASP B 1 197 ? 16.125 29.281 12.172 1 53.44 197 ASP B O 1
ATOM 3430 N N . VAL B 1 198 ? 15.328 29.469 10.086 1 54.91 198 VAL B N 1
ATOM 3431 C CA . VAL B 1 198 ? 14.734 28.141 10.188 1 54.91 198 VAL B CA 1
ATOM 3432 C C . VAL B 1 198 ? 15.562 27.141 9.391 1 54.91 198 VAL B C 1
ATOM 3434 O O . VAL B 1 198 ? 15.758 27.312 8.188 1 54.91 198 VAL B O 1
ATOM 3437 N N . THR B 1 199 ? 16.344 26.203 10.047 1 51.19 199 THR B N 1
ATOM 3438 C CA . THR B 1 199 ? 17.25 25.266 9.383 1 51.19 199 THR B CA 1
ATOM 3439 C C . THR B 1 199 ? 16.781 23.828 9.594 1 51.19 199 THR B C 1
ATOM 3441 O O . THR B 1 199 ? 15.812 23.594 10.32 1 51.19 199 THR B O 1
ATOM 3444 N N . GLY B 1 200 ? 17.188 22.969 8.781 1 61.56 200 GLY B N 1
ATOM 3445 C CA . GLY B 1 200 ? 16.969 21.547 8.945 1 61.56 200 GLY B CA 1
ATOM 3446 C C . GLY B 1 200 ? 15.562 21.109 8.562 1 61.56 200 GLY B C 1
ATOM 3447 O O . GLY B 1 200 ? 15.039 21.547 7.531 1 61.56 200 GLY B O 1
ATOM 3448 N N . GLY B 1 201 ? 15.062 20.172 9.344 1 67.38 201 GLY B N 1
ATOM 3449 C CA . GLY B 1 201 ? 13.75 19.578 9.094 1 67.38 201 GLY B CA 1
ATOM 3450 C C . GLY B 1 201 ? 12.617 20.594 9.188 1 67.38 201 GLY B C 1
ATOM 3451 O O . GLY B 1 201 ? 11.719 20.594 8.344 1 67.38 201 GLY B O 1
ATOM 3452 N N . ILE B 1 202 ? 12.695 21.562 10.094 1 76.75 202 ILE B N 1
ATOM 3453 C CA . ILE B 1 202 ? 11.648 22.547 10.289 1 76.75 202 ILE B CA 1
ATOM 3454 C C . ILE B 1 202 ? 11.695 23.578 9.164 1 76.75 202 ILE B C 1
ATOM 3456 O O . ILE B 1 202 ? 10.664 24.125 8.766 1 76.75 202 ILE B O 1
ATOM 3460 N N . GLY B 1 203 ? 12.953 23.812 8.688 1 77.44 203 GLY B N 1
ATOM 3461 C CA . GLY B 1 203 ? 13.102 24.719 7.559 1 77.44 203 GLY B CA 1
ATOM 3462 C C . GLY B 1 203 ? 12.414 24.234 6.301 1 77.44 203 GLY B C 1
ATOM 3463 O O . GLY B 1 203 ? 11.695 24.984 5.645 1 77.44 203 GLY B O 1
ATOM 3464 N N . LYS B 1 204 ? 12.594 23.047 6 1 78.44 204 LYS B N 1
ATOM 3465 C CA . LYS B 1 204 ? 11.969 22.453 4.82 1 78.44 204 LYS B CA 1
ATOM 3466 C C . LYS B 1 204 ? 10.453 22.453 4.945 1 78.44 204 LYS B C 1
ATOM 3468 O O . LYS B 1 204 ? 9.742 22.719 3.969 1 78.44 204 LYS B O 1
ATOM 3473 N N . LYS B 1 205 ? 10.039 22.188 6.121 1 85.56 205 LYS B N 1
ATOM 3474 C CA . LYS B 1 205 ? 8.602 22.219 6.363 1 85.56 205 LYS B CA 1
ATOM 3475 C C . LYS B 1 205 ? 8.039 23.625 6.168 1 85.56 205 LYS B C 1
ATOM 3477 O O . LYS B 1 205 ? 7.004 23.812 5.527 1 85.56 205 LYS B O 1
ATOM 3482 N N . PHE B 1 206 ? 8.719 24.578 6.68 1 85.38 206 PHE B N 1
ATOM 3483 C CA . PHE B 1 206 ? 8.305 25.969 6.539 1 85.38 206 PHE B CA 1
ATOM 3484 C C . PHE B 1 206 ? 8.219 26.359 5.066 1 85.38 206 PHE B C 1
ATOM 3486 O O . PHE B 1 206 ? 7.25 26.984 4.645 1 85.38 206 PHE B O 1
ATOM 3493 N N . GLU B 1 207 ? 9.188 25.938 4.355 1 85.25 207 GLU B N 1
ATOM 3494 C CA . GLU B 1 207 ? 9.188 26.234 2.924 1 85.25 207 GLU B CA 1
ATOM 3495 C C . GLU B 1 207 ? 7.988 25.594 2.23 1 85.25 207 GLU B C 1
ATOM 3497 O O . GLU B 1 207 ? 7.371 26.219 1.359 1 85.25 207 GLU B O 1
ATOM 3502 N N . SER B 1 208 ? 7.699 24.422 2.609 1 88.88 208 SER B N 1
ATOM 3503 C CA . SER B 1 208 ? 6.547 23.719 2.047 1 88.88 208 SER B CA 1
ATOM 3504 C C . SER B 1 208 ? 5.246 24.438 2.395 1 88.88 208 SER B C 1
ATOM 3506 O O . SER B 1 208 ? 4.363 24.578 1.545 1 88.88 208 SER B O 1
ATOM 3508 N N . MET B 1 209 ? 5.172 24.891 3.605 1 92.38 209 MET B N 1
ATOM 3509 C CA . MET B 1 209 ? 3.98 25.609 4.059 1 92.38 209 MET B CA 1
ATOM 3510 C C . MET B 1 209 ? 3.787 26.906 3.279 1 92.38 209 MET B C 1
ATOM 3512 O O . MET B 1 209 ? 2.674 27.219 2.854 1 92.38 209 MET B O 1
ATOM 3516 N N . VAL B 1 210 ? 4.863 27.578 3.082 1 89.19 210 VAL B N 1
ATOM 3517 C CA . VAL B 1 210 ? 4.805 28.844 2.352 1 89.19 210 VAL B CA 1
ATOM 3518 C C . VAL B 1 210 ? 4.336 28.578 0.919 1 89.19 210 VAL B C 1
ATOM 3520 O O . VAL B 1 210 ? 3.479 29.312 0.403 1 89.19 210 VAL B O 1
ATOM 3523 N N . LYS B 1 211 ? 4.895 27.562 0.367 1 88.38 211 LYS B N 1
ATOM 3524 C CA . LYS B 1 211 ? 4.543 27.219 -1.008 1 88.38 211 LYS B CA 1
ATOM 3525 C C . LYS B 1 211 ? 3.066 26.844 -1.121 1 88.38 211 LYS B C 1
ATOM 3527 O O . LYS B 1 211 ? 2.432 27.125 -2.143 1 88.38 211 LYS B O 1
ATOM 3532 N N . MET B 1 212 ? 2.547 26.344 -0.095 1 95.38 212 MET B N 1
ATOM 3533 C CA . MET B 1 212 ? 1.183 25.828 -0.108 1 95.38 212 MET B CA 1
ATOM 3534 C C . MET B 1 212 ? 0.175 26.938 0.153 1 95.38 212 MET B C 1
ATOM 3536 O O . MET B 1 212 ? -1.019 26.766 -0.106 1 95.38 212 MET B O 1
ATOM 3540 N N . LYS B 1 213 ? 0.666 28.016 0.652 1 93.38 213 LYS B N 1
ATOM 3541 C CA . LYS B 1 213 ? -0.21 29.094 1.128 1 93.38 213 LYS B CA 1
ATOM 3542 C C . LYS B 1 213 ? -1.203 29.5 0.048 1 93.38 213 LYS B C 1
ATOM 3544 O O . LYS B 1 213 ? -2.395 29.672 0.322 1 93.38 213 LYS B O 1
ATOM 3549 N N . SER B 1 214 ? -0.731 29.641 -1.167 1 93.75 214 SER B N 1
ATOM 3550 C CA . SER B 1 214 ? -1.568 30.141 -2.254 1 93.75 214 SER B CA 1
ATOM 3551 C C . SER B 1 214 ? -2.643 29.125 -2.633 1 93.75 214 SER B C 1
ATOM 3553 O O . SER B 1 214 ? -3.627 29.469 -3.289 1 93.75 214 SER B O 1
ATOM 3555 N N . SER B 1 215 ? -2.477 27.922 -2.205 1 97.12 215 SER B N 1
ATOM 3556 C CA . SER B 1 215 ? -3.396 26.859 -2.588 1 97.12 215 SER B CA 1
ATOM 3557 C C . SER B 1 215 ? -4.375 26.547 -1.462 1 97.12 215 SER B C 1
ATOM 3559 O O . SER B 1 215 ? -5.246 25.688 -1.614 1 97.12 215 SER B O 1
ATOM 3561 N N . VAL B 1 216 ? -4.273 27.203 -0.318 1 97.69 216 VAL B N 1
ATOM 3562 C CA . VAL B 1 216 ? -5.094 26.922 0.856 1 97.69 216 VAL B CA 1
ATOM 3563 C C . VAL B 1 216 ? -5.895 28.172 1.232 1 97.69 216 VAL B C 1
ATOM 3565 O O . VAL B 1 216 ? -5.34 29.266 1.338 1 97.69 216 VAL B O 1
ATOM 3568 N N . LYS B 1 217 ? -7.156 28.062 1.47 1 97.06 217 LYS B N 1
ATOM 3569 C CA . LYS B 1 217 ? -8.07 29.203 1.59 1 97.06 217 LYS B CA 1
ATOM 3570 C C . LYS B 1 217 ? -7.91 29.891 2.941 1 97.06 217 LYS B C 1
ATOM 3572 O O . LYS B 1 217 ? -7.844 31.109 3.012 1 97.06 217 LYS B O 1
ATOM 3577 N N . ASN B 1 218 ? -7.883 29.109 4.047 1 96 218 ASN B N 1
ATOM 3578 C CA . ASN B 1 218 ? -7.977 29.688 5.379 1 96 218 ASN B CA 1
ATOM 3579 C C . ASN B 1 218 ? -6.684 29.5 6.164 1 96 218 ASN B C 1
ATOM 3581 O O . ASN B 1 218 ? -6.676 29.609 7.395 1 96 218 ASN B O 1
ATOM 3585 N N . GLY B 1 219 ? -5.531 29.109 5.383 1 96 219 GLY B N 1
ATOM 3586 C CA . GLY B 1 219 ? -4.215 29.109 6 1 96 219 GLY B CA 1
ATOM 3587 C C . GLY B 1 219 ? -3.633 27.719 6.176 1 96 219 GLY B C 1
ATOM 3588 O O . GLY B 1 219 ? -4.363 26.734 6.152 1 96 219 GLY B O 1
ATOM 3589 N N . VAL B 1 220 ? -2.32 27.672 6.301 1 97.69 220 VAL B N 1
ATOM 3590 C CA . VAL B 1 220 ? -1.538 26.484 6.602 1 97.69 220 VAL B CA 1
ATOM 3591 C C . VAL B 1 220 ? -1.067 26.516 8.055 1 97.69 220 VAL B C 1
ATOM 3593 O O . VAL B 1 220 ? -0.373 27.453 8.461 1 97.69 220 VAL B O 1
ATOM 3596 N N . TYR B 1 221 ? -1.461 25.531 8.82 1 97.44 221 TYR B N 1
ATOM 3597 C CA . TYR B 1 221 ? -1.249 25.547 10.258 1 97.44 221 TYR B CA 1
ATOM 3598 C C . TYR B 1 221 ? -0.181 24.547 10.664 1 97.44 221 TYR B C 1
ATOM 3600 O O . TYR B 1 221 ? -0.137 23.438 10.141 1 97.44 221 TYR B O 1
ATOM 3608 N N . LEU B 1 222 ? 0.646 24.922 11.531 1 97 222 LEU B N 1
ATOM 3609 C CA . LEU B 1 222 ? 1.595 24.062 12.219 1 97 222 LEU B CA 1
ATOM 3610 C C . LEU B 1 222 ? 1.231 23.922 13.695 1 97 222 LEU B C 1
ATOM 3612 O O . LEU B 1 222 ? 1.154 24.922 14.414 1 97 222 LEU B O 1
ATOM 3616 N N . ILE B 1 223 ? 0.995 22.75 14.117 1 98.06 223 ILE B N 1
ATOM 3617 C CA . ILE B 1 223 ? 0.513 22.469 15.461 1 98.06 223 ILE B CA 1
ATOM 3618 C C . ILE B 1 223 ? 1.359 21.359 16.094 1 98.06 223 ILE B C 1
ATOM 3620 O O . ILE B 1 223 ? 1.821 20.453 15.391 1 98.06 223 ILE B O 1
ATOM 3624 N N . ASN B 1 224 ? 1.59 21.438 17.391 1 97.88 224 ASN B N 1
ATOM 3625 C CA . ASN B 1 224 ? 2.271 20.375 18.109 1 97.88 224 ASN B CA 1
ATOM 3626 C C . ASN B 1 224 ? 1.415 19.125 18.203 1 97.88 224 ASN B C 1
ATOM 3628 O O . ASN B 1 224 ? 0.372 19.109 18.859 1 97.88 224 ASN B O 1
ATOM 3632 N N . GLY B 1 225 ? 1.89 18.047 17.594 1 98.25 225 GLY B N 1
ATOM 3633 C CA . GLY B 1 225 ? 1.135 16.797 17.516 1 98.25 225 GLY B CA 1
ATOM 3634 C C . GLY B 1 225 ? 0.978 16.109 18.844 1 98.25 225 GLY B C 1
ATOM 3635 O O . GLY B 1 225 ? 0.143 15.211 19 1 98.25 225 GLY B O 1
ATOM 3636 N N . ASN B 1 226 ? 1.798 16.469 19.828 1 98 226 ASN B N 1
ATOM 3637 C CA . ASN B 1 226 ? 1.623 15.969 21.188 1 98 226 ASN B CA 1
ATOM 3638 C C . ASN B 1 226 ? 0.429 16.609 21.875 1 98 226 ASN B C 1
ATOM 3640 O O . ASN B 1 226 ? 0.008 16.172 22.953 1 98 226 ASN B O 1
ATOM 3644 N N . HIS B 1 227 ? -0.063 17.641 21.266 1 98.25 227 HIS B N 1
ATOM 3645 C CA . HIS B 1 227 ? -1.272 18.328 21.703 1 98.25 227 HIS B CA 1
ATOM 3646 C C . HIS B 1 227 ? -2.289 18.438 20.578 1 98.25 227 HIS B C 1
ATOM 3648 O O . HIS B 1 227 ? -2.67 19.531 20.172 1 98.25 227 HIS B O 1
ATOM 3654 N N . PRO B 1 228 ? -2.746 17.297 20.109 1 98.44 228 PRO B N 1
ATOM 3655 C CA . PRO B 1 228 ? -3.604 17.297 18.922 1 98.44 228 PRO B CA 1
ATOM 3656 C C . PRO B 1 228 ? -4.938 18.016 19.156 1 98.44 228 PRO B C 1
ATOM 3658 O O . PRO B 1 228 ? -5.609 18.406 18.203 1 98.44 228 PRO B O 1
ATOM 3661 N N . GLU B 1 229 ? -5.391 18.203 20.438 1 97.88 229 GLU B N 1
ATOM 3662 C CA . GLU B 1 229 ? -6.621 18.922 20.75 1 97.88 229 GLU B CA 1
ATOM 3663 C C . GLU B 1 229 ? -6.582 20.344 20.234 1 97.88 229 GLU B C 1
ATOM 3665 O O . GLU B 1 229 ? -7.625 20.969 20.047 1 97.88 229 GLU B O 1
ATOM 3670 N N . ARG B 1 230 ? -5.387 20.859 19.984 1 98.44 230 ARG B N 1
ATOM 3671 C CA . ARG B 1 230 ? -5.207 22.234 19.516 1 98.44 230 ARG B CA 1
ATOM 3672 C C . ARG B 1 230 ? -5.789 22.406 18.109 1 98.44 230 ARG B C 1
ATOM 3674 O O . ARG B 1 230 ? -6.023 23.531 17.672 1 98.44 230 ARG B O 1
ATOM 3681 N N . ILE B 1 231 ? -5.977 21.297 17.359 1 98.44 231 ILE B N 1
ATOM 3682 C CA . ILE B 1 231 ? -6.605 21.359 16.047 1 98.44 231 ILE B CA 1
ATOM 3683 C C . ILE B 1 231 ? -7.984 22 16.156 1 98.44 231 ILE B C 1
ATOM 3685 O O . ILE B 1 231 ? -8.406 22.75 15.266 1 98.44 231 ILE B O 1
ATOM 3689 N N . GLY B 1 232 ? -8.703 21.75 17.281 1 97.31 232 GLY B N 1
ATOM 3690 C CA . GLY B 1 232 ? -10.031 22.297 17.516 1 97.31 232 GLY B CA 1
ATOM 3691 C C . GLY B 1 232 ? -10.031 23.812 17.688 1 97.31 232 GLY B C 1
ATOM 3692 O O . GLY B 1 232 ? -11.086 24.438 17.641 1 97.31 232 GLY B O 1
ATOM 3693 N N . ASP B 1 233 ? -8.859 24.422 17.891 1 97.25 233 ASP B N 1
ATOM 3694 C CA . ASP B 1 233 ? -8.758 25.844 18.156 1 97.25 233 ASP B CA 1
ATOM 3695 C C . ASP B 1 233 ? -8.375 26.625 16.906 1 97.25 233 ASP B C 1
ATOM 3697 O O . ASP B 1 233 ? -8.148 27.844 16.969 1 97.25 233 ASP B O 1
ATOM 3701 N N . ILE B 1 234 ? -8.234 25.953 15.766 1 96.94 234 ILE B N 1
ATOM 3702 C CA . ILE B 1 234 ? -7.918 26.594 14.5 1 96.94 234 ILE B CA 1
ATOM 3703 C C . ILE B 1 234 ? -8.938 27.703 14.227 1 96.94 234 ILE B C 1
ATOM 3705 O O . ILE B 1 234 ? -10.148 27.484 14.336 1 96.94 234 ILE B O 1
ATOM 3709 N N . GLY B 1 235 ? -8.438 28.922 13.891 1 93.88 235 GLY B N 1
ATOM 3710 C CA . GLY B 1 235 ? -9.289 30.047 13.562 1 93.88 235 GLY B CA 1
ATOM 3711 C C . GLY B 1 235 ? -9.766 30.828 14.781 1 93.88 235 GLY B C 1
ATOM 3712 O O . GLY B 1 235 ? -10.414 31.859 14.648 1 93.88 235 GLY B O 1
ATOM 3713 N N . LYS B 1 236 ? -9.406 30.344 15.961 1 94.94 236 LYS B N 1
ATOM 3714 C CA . LYS B 1 236 ? -9.82 31 17.203 1 94.94 236 LYS B CA 1
ATOM 3715 C C . LYS B 1 236 ? -8.672 31.781 17.812 1 94.94 236 LYS B C 1
ATOM 3717 O O . LYS B 1 236 ? -7.508 31.578 17.469 1 94.94 236 LYS B O 1
ATOM 3722 N N . GLU B 1 237 ? -8.984 32.625 18.766 1 94.31 237 GLU B N 1
ATOM 3723 C CA . GLU B 1 237 ? -7.992 33.406 19.5 1 94.31 237 GLU B CA 1
ATOM 3724 C C . GLU B 1 237 ? -7.145 32.5 20.406 1 94.31 237 GLU B C 1
ATOM 3726 O O . GLU B 1 237 ? -5.973 32.781 20.641 1 94.31 237 GLU B O 1
ATOM 3731 N N . SER B 1 238 ? -7.629 31.406 20.766 1 95.25 238 SER B N 1
ATOM 3732 C CA . SER B 1 238 ? -6.973 30.5 21.703 1 95.25 238 SER B CA 1
ATOM 3733 C C . SER B 1 238 ? -5.977 29.594 20.969 1 95.25 238 SER B C 1
ATOM 3735 O O . SER B 1 238 ? -5.273 28.797 21.609 1 95.25 238 SER B O 1
ATOM 3737 N N . PHE B 1 239 ? -5.879 29.812 19.672 1 95.94 239 PHE B N 1
ATOM 3738 C CA . PHE B 1 239 ? -5.035 28.938 18.859 1 95.94 239 PHE B CA 1
ATOM 3739 C C . PHE B 1 239 ? -3.576 29.047 19.281 1 95.94 239 PHE B C 1
ATOM 3741 O O . PHE B 1 239 ? -3.059 30.156 19.469 1 95.94 239 PHE B O 1
ATOM 3748 N N . ILE B 1 240 ? -2.949 27.906 19.547 1 96.44 240 ILE B N 1
ATOM 3749 C CA . ILE B 1 240 ? -1.52 27.812 19.812 1 96.44 240 ILE B CA 1
ATOM 3750 C C . ILE B 1 240 ? -0.824 27.078 18.672 1 96.44 240 ILE B C 1
ATOM 3752 O O . ILE B 1 240 ? -1.165 25.938 18.344 1 96.44 240 ILE B O 1
ATOM 3756 N N . GLY B 1 241 ? 0.039 27.625 18.031 1 96.69 241 GLY B N 1
ATOM 3757 C CA . GLY B 1 241 ? 0.777 27.156 16.859 1 96.69 241 GLY B CA 1
ATOM 3758 C C . GLY B 1 241 ? 1.185 28.281 15.93 1 96.69 241 GLY B C 1
ATOM 3759 O O . GLY B 1 241 ? 1.315 29.438 16.359 1 96.69 241 GLY B O 1
ATOM 3760 N N . THR B 1 242 ? 1.513 27.969 14.742 1 95.31 242 THR B N 1
ATOM 3761 C CA . THR B 1 242 ? 1.833 28.953 13.711 1 95.31 242 THR B CA 1
ATOM 3762 C C . THR B 1 242 ? 0.916 28.797 12.508 1 95.31 242 THR B C 1
ATOM 3764 O O . THR B 1 242 ? 0.643 27.672 12.07 1 95.31 242 THR B O 1
ATOM 3767 N N . VAL B 1 243 ? 0.382 29.875 12.031 1 95.81 243 VAL B N 1
ATOM 3768 C CA . VAL B 1 243 ? -0.385 29.844 10.789 1 95.81 243 VAL B CA 1
ATOM 3769 C C . VAL B 1 243 ? 0.286 30.734 9.742 1 95.81 243 VAL B C 1
ATOM 3771 O O . VAL B 1 243 ? 0.792 31.812 10.07 1 95.81 243 VAL B O 1
ATOM 3774 N N . ILE B 1 244 ? 0.39 30.219 8.562 1 92.69 244 ILE B N 1
ATOM 3775 C CA . ILE B 1 244 ? 0.797 31.016 7.41 1 92.69 244 ILE B CA 1
ATOM 3776 C C . ILE B 1 244 ? -0.42 31.328 6.543 1 92.69 244 ILE B C 1
ATOM 3778 O O . ILE B 1 244 ? -1.12 30.406 6.098 1 92.69 244 ILE B O 1
ATOM 3782 N N . ARG B 1 245 ? -0.607 32.656 6.242 1 87 245 ARG B N 1
ATOM 3783 C CA . ARG B 1 245 ? -1.774 33.094 5.477 1 87 245 ARG B CA 1
ATOM 3784 C C . ARG B 1 245 ? -1.382 34.062 4.383 1 87 245 ARG B C 1
ATOM 3786 O O . ARG B 1 245 ? -0.38 34.781 4.508 1 87 245 ARG B O 1
#

Nearest PDB structures (foldseek):
  3ll5-assembly2_B  TM=9.829E-01  e=4.910E-43  Thermoplasma acidophilum DSM 1728
  3lkk-assembly1_A  TM=9.799E-01  e=1.156E-42  Thermoplasma acidophilum DSM 1728
  3lkk-assembly1_B  TM=9.722E-01  e=6.058E-42  Thermoplasma acidophilum DSM 1728
  7n9d-assembly1_B  TM=8.642E-01  e=2.467E-21  Methanomethylophilus alvi
  7lnw-assembly1_A  TM=8.672E-01  e=6.512E-21  Methanomethylophilus alvi

Solvent-accessible surface area (backbone atoms only — not comparable to full-atom values): 24468 Å² total; per-residue (Å²): 78,30,38,36,33,44,30,14,66,41,35,20,40,70,91,38,79,68,33,69,32,63,66,45,46,44,53,37,38,57,51,52,63,71,43,86,49,54,42,37,41,27,25,41,37,33,13,27,26,49,55,48,23,57,74,31,47,52,59,36,62,67,45,76,61,30,47,44,28,48,27,51,24,43,50,34,31,50,54,53,47,48,54,53,44,49,43,32,45,75,63,68,41,38,39,42,82,44,59,55,57,46,24,47,49,98,88,40,75,54,58,61,35,55,52,51,36,36,75,71,69,29,29,28,33,35,38,28,36,50,40,79,61,55,99,55,29,37,34,63,51,44,29,62,56,51,49,38,52,47,26,63,76,62,49,24,40,31,36,38,38,26,29,77,46,61,46,49,46,66,34,57,53,92,82,30,87,81,40,42,75,40,49,69,40,48,60,86,78,58,40,74,61,40,56,75,50,41,63,70,75,62,24,54,49,50,52,41,44,60,66,29,28,86,28,24,73,73,18,31,33,32,31,22,34,88,50,45,72,46,66,79,27,65,96,45,91,80,46,65,26,18,32,34,90,78,30,38,37,33,43,31,14,65,42,35,20,41,69,91,39,80,69,35,68,32,63,66,46,47,43,55,34,38,57,51,52,63,72,42,85,48,53,42,36,39,27,25,43,37,31,14,28,26,50,55,50,23,58,76,30,48,51,58,35,63,66,44,77,61,30,46,44,29,47,28,52,24,44,52,33,30,51,54,53,48,48,54,52,44,50,43,30,46,74,65,69,42,38,37,43,81,42,58,55,56,46,25,48,50,99,89,39,74,54,58,61,34,56,52,51,35,37,76,72,70,28,30,30,33,35,37,28,36,49,39,79,62,54,99,55,28,35,34,64,50,43,29,61,56,52,49,40,54,48,26,63,75,63,49,24,39,31,36,39,38,26,30,77,47,60,46,50,46,67,32,57,54,93,82,31,88,81,41,43,75,40,50,68,40,50,61,86,79,57,40,75,63,40,56,75,52,40,62,69,76,63,23,53,49,49,52,41,43,59,68,29,30,87,31,25,74,74,18,30,34,32,30,23,35,89,47,41,70,45,64,79,27,66,97,46,90,80,46,67,26,17,32,35,90